Protein AF-A0A1Q3E9V3-F1 (afdb_monomer_lite)

pLDDT: mean 77.8, std 21.61, range [21.88, 98.56]

Organism: Lentinula edodes (NCBI:txid5353)

Secondary structure (DSSP, 8-state):
---------------------EEEEEES--TTSTT-SS-EESSEE---TT-EEEEE--SSSEEE--EEEBTTBTTSPPTT-BB--EEEEPTT--SSPPEEEEEES--SS-EEEE----SSS-TTTTT-EEEES--SSSTTSHHHHHHHHHH-S-------BSB-SSEEESS-SB---TT-EEESPPP--PPPPP-------------PPP---------HHHHHHHHHHHHS-HHHHHHHHHHHHHTTTT-HHHHHHHHHHHHIIIIITTHHHHTHHIIIIIS---SSHHHHHHHHHHHHHHHHHHHHTSPTTHHHHHHHHHHHHHHHHHHHHHHHHHS--SSPPPPSS---SS---TTS-TT--PPSS-PPPHHHHHHHHHHHHHHHHHHHHHHHHHHHS-HHHHHHHHHHHTSTTTTTT----TT-SS---PBP--TTSS--S-GGG--HHHHHHS--S---BPPPGGGGGGGGGHHHHHHHHHHHHHHHHHHHHTS-HHHHHHS-SGGGS---SS-------

InterPro domains:
  IPR007129 Ubiquinol-cytochrome c chaperone, CBP3 [PTHR12184] (231-510)
  IPR008972 Cupredoxin [G3DSA:2.60.40.420] (22-157)
  IPR008972 Cupredoxin [SSF49503] (35-136)
  IPR021150 Ubiquinol-cytochrome c chaperone [PF03981] (282-337)
  IPR021150 Ubiquinol-cytochrome c chaperone [PF03981] (374-418)

Radius of gyration: 29.37 Å; chains: 1; bounding box: 60×132×82 Å

Structure (mmCIF, N/CA/C/O backbone):
data_AF-A0A1Q3E9V3-F1
#
_entry.id   AF-A0A1Q3E9V3-F1
#
loop_
_atom_site.group_PDB
_atom_site.id
_atom_site.type_symbol
_atom_site.label_atom_id
_atom_site.label_alt_id
_atom_site.label_comp_id
_atom_site.label_asym_id
_atom_site.label_entity_id
_atom_site.label_seq_id
_atom_site.pdbx_PDB_ins_code
_atom_site.Cartn_x
_atom_site.Cartn_y
_atom_site.Cartn_z
_atom_site.occupancy
_atom_site.B_iso_or_equiv
_atom_site.auth_seq_id
_atom_site.auth_comp_id
_atom_site.auth_asym_id
_atom_site.auth_atom_id
_atom_site.pdbx_PDB_model_num
ATOM 1 N N . MET A 1 1 ? -5.888 90.442 28.066 1.00 37.62 1 MET A N 1
ATOM 2 C CA . MET A 1 1 ? -6.373 90.524 26.670 1.00 37.62 1 MET A CA 1
ATOM 3 C C . MET A 1 1 ? -5.702 89.392 25.891 1.00 37.62 1 MET A C 1
ATOM 5 O O . MET A 1 1 ? -4.496 89.283 26.026 1.00 37.62 1 MET A O 1
ATOM 9 N N . MET A 1 2 ? -6.482 88.552 25.189 1.00 36.19 2 MET A N 1
ATOM 10 C CA . MET A 1 2 ? -6.102 87.406 24.317 1.00 36.19 2 MET A CA 1
ATOM 11 C C . MET A 1 2 ? -5.176 86.310 24.898 1.00 36.19 2 MET A C 1
ATOM 13 O O . MET A 1 2 ? -4.022 86.549 25.208 1.00 36.19 2 MET A O 1
ATOM 17 N N . ARG A 1 3 ? -5.692 85.102 25.182 1.00 41.22 3 ARG A N 1
ATOM 18 C CA . ARG A 1 3 ? -5.891 83.945 24.268 1.00 41.22 3 ARG A CA 1
ATOM 19 C C . ARG A 1 3 ? -4.591 83.397 23.663 1.00 41.22 3 ARG A C 1
ATOM 21 O O . ARG A 1 3 ? -4.129 83.949 22.680 1.00 41.22 3 ARG A O 1
ATOM 28 N N . PHE A 1 4 ? -4.162 82.225 24.136 1.00 33.69 4 PHE A N 1
ATOM 29 C CA . PHE A 1 4 ? -3.746 81.112 23.274 1.00 33.69 4 PHE A CA 1
ATOM 30 C C . PHE A 1 4 ? -4.175 79.792 23.931 1.00 33.69 4 PHE A C 1
ATOM 32 O O . PHE A 1 4 ? -3.764 79.474 25.042 1.00 33.69 4 PHE A O 1
ATOM 39 N N . LEU A 1 5 ? -5.080 79.079 23.254 1.00 42.28 5 LEU A N 1
ATOM 40 C CA . LEU A 1 5 ? -5.462 77.699 23.546 1.00 42.28 5 LEU A CA 1
ATOM 41 C C . LEU A 1 5 ? -4.308 76.787 23.112 1.00 42.28 5 LEU A C 1
ATOM 43 O O . LEU A 1 5 ? -3.975 76.760 21.929 1.00 42.28 5 LEU A O 1
ATOM 47 N N . THR A 1 6 ? -3.763 75.996 24.028 1.00 39.00 6 THR A N 1
ATOM 48 C CA . THR A 1 6 ? -2.982 74.799 23.702 1.00 39.00 6 THR A CA 1
ATOM 49 C C . THR A 1 6 ? -3.838 73.574 23.994 1.00 39.00 6 THR A C 1
ATOM 51 O O . THR A 1 6 ? -4.113 73.228 25.140 1.00 39.00 6 THR A O 1
ATOM 54 N N . VAL A 1 7 ? -4.304 72.935 22.922 1.00 41.16 7 VAL A N 1
ATOM 55 C CA . VAL A 1 7 ? -4.941 71.617 22.955 1.00 41.16 7 VAL A CA 1
ATOM 56 C C . VAL A 1 7 ? -3.838 70.590 23.208 1.00 41.16 7 VAL A C 1
ATOM 58 O O . VAL A 1 7 ? -3.037 70.310 22.322 1.00 41.16 7 VAL A O 1
ATOM 61 N N . ALA A 1 8 ? -3.777 70.048 24.422 1.00 35.34 8 ALA A N 1
ATOM 62 C CA . ALA A 1 8 ? -2.986 68.861 24.720 1.00 35.34 8 ALA A CA 1
ATOM 63 C C . ALA A 1 8 ? -3.885 67.630 24.542 1.00 35.34 8 ALA A C 1
ATOM 65 O O . ALA A 1 8 ? -4.641 67.260 25.440 1.00 35.34 8 ALA A O 1
ATOM 66 N N . CYS A 1 9 ? -3.826 67.006 23.365 1.00 33.47 9 CYS A N 1
ATOM 67 C CA . CYS A 1 9 ? -4.330 65.650 23.177 1.00 33.47 9 CYS A CA 1
ATOM 68 C C . CYS A 1 9 ? -3.449 64.691 23.990 1.00 33.47 9 CYS A C 1
ATOM 70 O O . CYS A 1 9 ? -2.382 64.291 23.528 1.00 33.47 9 CYS A O 1
ATOM 72 N N . LEU A 1 10 ? -3.885 64.309 25.195 1.00 35.91 10 LEU A N 1
ATOM 73 C CA . LEU A 1 10 ? -3.393 63.092 25.838 1.00 35.91 10 LEU A CA 1
ATOM 74 C C . LEU A 1 10 ? -4.013 61.896 25.107 1.00 35.91 10 LEU A C 1
ATOM 76 O O . LEU A 1 10 ? -5.066 61.384 25.479 1.00 35.91 10 LEU A O 1
ATOM 80 N N . SER A 1 11 ? -3.352 61.446 24.047 1.00 35.84 11 SER A N 1
ATOM 81 C CA . SER A 1 11 ? -3.493 60.074 23.578 1.00 35.84 11 SER A CA 1
ATOM 82 C C . SER A 1 11 ? -2.877 59.163 24.638 1.00 35.84 11 SER A C 1
ATOM 84 O O . SER A 1 11 ? -1.666 58.943 24.655 1.00 35.84 11 SER A O 1
ATOM 86 N N . ILE A 1 12 ? -3.709 58.662 25.552 1.00 39.09 12 ILE A N 1
ATOM 87 C CA . ILE A 1 12 ? -3.373 57.490 26.358 1.00 39.09 12 ILE A CA 1
ATOM 88 C C . ILE A 1 12 ? -3.318 56.327 25.367 1.00 39.09 12 ILE A C 1
ATOM 90 O O . ILE A 1 12 ? -4.328 55.701 25.059 1.00 39.09 12 ILE A O 1
ATOM 94 N N . ALA A 1 13 ? -2.132 56.081 24.812 1.00 36.31 13 ALA A N 1
ATOM 95 C CA . ALA A 1 13 ? -1.815 54.792 24.237 1.00 36.31 13 ALA A CA 1
ATOM 96 C C . ALA A 1 13 ? -1.799 53.813 25.412 1.00 36.31 13 ALA A C 1
ATOM 98 O O . ALA A 1 13 ? -0.804 53.687 26.126 1.00 36.31 13 ALA A O 1
ATOM 99 N N . THR A 1 14 ? -2.935 53.166 25.662 1.00 35.53 14 THR A N 1
ATOM 100 C CA . THR A 1 14 ? -2.944 51.924 26.417 1.00 35.53 14 THR A CA 1
ATOM 101 C C . THR A 1 14 ? -2.104 50.946 25.609 1.00 35.53 14 THR A C 1
ATOM 103 O O . THR A 1 14 ? -2.551 50.344 24.637 1.00 35.53 14 THR A O 1
ATOM 106 N N . LEU A 1 15 ? -0.832 50.832 25.987 1.00 33.00 15 LEU A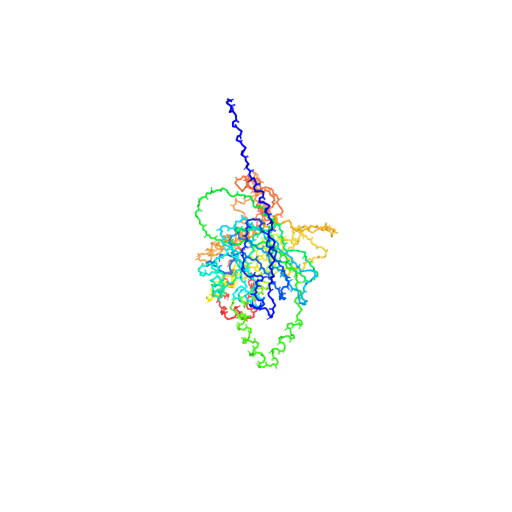 N 1
ATOM 107 C CA . LEU A 1 15 ? -0.038 49.649 25.717 1.00 33.00 15 LEU A CA 1
ATOM 108 C C . LEU A 1 15 ? -0.797 48.493 26.366 1.00 33.00 15 LEU A C 1
ATOM 110 O O . LEU A 1 15 ? -0.616 48.194 27.544 1.00 33.00 15 LEU A O 1
ATOM 114 N N . VAL A 1 16 ? -1.696 47.875 25.600 1.00 33.22 16 VAL A N 1
ATOM 115 C CA . VAL A 1 16 ? -2.127 46.511 25.860 1.00 33.22 16 VAL A CA 1
ATOM 116 C C . VAL A 1 16 ? -0.858 45.695 25.681 1.00 33.22 16 VAL A C 1
ATOM 118 O O . VAL A 1 16 ? -0.489 45.310 24.574 1.00 33.22 16 VAL A O 1
ATOM 121 N N . GLN A 1 17 ? -0.120 45.503 26.773 1.00 34.56 17 GLN A N 1
ATOM 122 C CA . GLN A 1 17 ? 0.748 44.349 26.865 1.00 34.56 17 GLN A CA 1
ATOM 123 C C . GLN A 1 17 ? -0.189 43.166 26.663 1.00 34.56 17 GLN A C 1
ATOM 125 O O . GLN A 1 17 ? -0.993 42.861 27.543 1.00 34.56 17 GLN A O 1
ATOM 130 N N . ALA A 1 18 ? -0.141 42.554 25.481 1.00 40.25 18 ALA A N 1
ATOM 131 C CA . ALA A 1 18 ? -0.645 41.210 25.298 1.00 40.25 18 ALA A CA 1
ATOM 132 C C . ALA A 1 18 ? 0.161 40.342 26.270 1.00 40.25 18 ALA A C 1
ATOM 134 O O . ALA A 1 18 ? 1.270 39.901 25.972 1.00 40.25 18 ALA A O 1
ATOM 135 N N . GLN A 1 19 ? -0.334 40.206 27.501 1.00 45.53 19 GLN A N 1
ATOM 136 C CA . GLN A 1 19 ? 0.121 39.155 28.382 1.00 45.53 19 GLN A CA 1
ATOM 137 C C . GLN A 1 19 ? -0.271 37.878 27.661 1.00 45.53 19 GLN A C 1
ATOM 139 O O . GLN A 1 19 ? -1.456 37.581 27.540 1.00 45.53 19 GLN A O 1
ATOM 144 N N . ASN A 1 20 ? 0.719 37.177 27.111 1.00 57.16 20 ASN A N 1
ATOM 145 C CA . ASN A 1 20 ? 0.515 35.857 26.543 1.00 57.16 20 ASN A CA 1
ATOM 146 C C . ASN A 1 20 ? -0.024 34.963 27.661 1.00 57.16 20 ASN A C 1
ATOM 148 O O . ASN A 1 20 ? 0.741 34.462 28.489 1.00 57.16 20 ASN A O 1
ATOM 152 N N . GLN A 1 21 ? -1.347 34.818 27.734 1.00 69.50 21 GLN A N 1
ATOM 153 C CA . GLN A 1 21 ? -1.976 33.932 28.695 1.00 69.50 21 GLN A CA 1
ATOM 154 C C . GLN A 1 21 ? -1.510 32.520 28.349 1.00 69.50 21 GLN A C 1
ATOM 156 O O . GLN A 1 21 ? -1.731 32.036 27.239 1.00 69.50 21 GLN A O 1
ATOM 161 N N . THR A 1 22 ? -0.801 31.893 29.285 1.00 79.06 22 THR A N 1
ATOM 162 C CA . THR A 1 22 ? -0.406 30.492 29.160 1.00 79.06 22 THR A CA 1
ATOM 163 C C . THR A 1 22 ? -1.448 29.658 29.885 1.00 79.06 22 THR A C 1
ATOM 165 O O . THR A 1 22 ? -1.603 29.792 31.099 1.00 79.06 22 THR A O 1
ATOM 168 N N . ILE A 1 23 ? -2.189 28.837 29.148 1.00 90.69 23 ILE A N 1
ATOM 169 C CA . ILE A 1 23 ? -3.198 27.930 29.705 1.00 90.69 23 ILE A CA 1
ATOM 170 C C . ILE A 1 23 ? -2.612 26.525 29.671 1.00 90.69 23 ILE A C 1
ATOM 172 O O . ILE A 1 23 ? -2.246 26.042 28.606 1.00 90.69 23 ILE A O 1
ATOM 176 N N . GLN A 1 24 ? -2.511 25.883 30.831 1.00 94.88 24 GLN A N 1
ATOM 177 C CA . GLN A 1 24 ? -2.042 24.503 30.941 1.00 94.88 24 GLN A CA 1
ATOM 178 C C . GLN A 1 24 ? -3.230 23.547 30.832 1.00 94.88 24 GLN A C 1
ATOM 180 O O . GLN A 1 24 ? -4.244 23.747 31.502 1.00 94.88 24 GLN A O 1
ATOM 185 N N . VAL A 1 25 ? -3.095 22.521 29.997 1.00 96.50 25 VAL A N 1
ATOM 186 C CA . VAL A 1 25 ? -4.103 21.483 29.779 1.00 96.50 25 VAL A CA 1
ATOM 187 C C . VAL A 1 25 ? -3.444 20.126 29.946 1.00 96.50 25 VAL A C 1
ATOM 189 O O . VAL A 1 25 ? -2.608 19.729 29.140 1.00 96.50 25 VAL A O 1
ATOM 192 N N . GLN A 1 26 ? -3.843 19.388 30.971 1.00 95.00 26 GLN A N 1
ATOM 193 C CA . GLN A 1 26 ? -3.428 18.006 31.145 1.00 95.00 26 GLN A CA 1
ATOM 194 C C . GLN A 1 26 ? -4.066 17.126 30.063 1.00 95.00 26 GLN A C 1
ATOM 196 O O . GLN A 1 26 ? -5.264 17.227 29.779 1.00 95.00 26 GLN A O 1
ATOM 201 N N . VAL A 1 27 ? -3.260 16.248 29.468 1.00 95.62 27 VAL A N 1
ATOM 202 C CA . VAL A 1 27 ? -3.664 15.307 28.424 1.00 95.62 27 VAL A CA 1
ATOM 203 C C . VAL A 1 27 ? -3.720 13.896 28.998 1.00 95.62 27 VAL A C 1
ATOM 205 O O . VAL A 1 27 ? -2.697 13.329 29.390 1.00 95.62 27 VAL A O 1
ATOM 208 N N . GLY A 1 28 ? -4.928 13.332 29.002 1.00 85.88 28 GLY A N 1
ATOM 209 C CA . GLY A 1 28 ? -5.254 12.121 29.745 1.00 85.88 28 GLY A CA 1
ATOM 210 C C . GLY A 1 28 ? -5.592 12.486 31.190 1.00 85.88 28 GLY A C 1
ATOM 211 O O . GLY A 1 28 ? -4.843 13.206 31.843 1.00 85.88 28 GLY A O 1
ATOM 212 N N . GLY A 1 29 ? -6.724 12.004 31.694 1.00 83.25 29 GLY A N 1
ATOM 213 C CA . GLY A 1 29 ? -7.080 12.203 33.100 1.00 83.25 29 GLY A CA 1
ATOM 214 C C . GLY A 1 29 ? -6.470 11.134 33.995 1.00 83.25 29 GLY A C 1
ATOM 215 O O . GLY A 1 29 ? -5.832 10.190 33.518 1.00 83.25 29 GLY A O 1
ATOM 216 N N . THR A 1 30 ? -6.711 11.243 35.294 1.00 77.38 30 THR A N 1
ATOM 217 C CA . THR A 1 30 ? -6.467 10.157 36.255 1.00 77.38 30 THR A CA 1
ATOM 218 C C . THR A 1 30 ? -7.769 9.437 36.611 1.00 77.38 30 THR A C 1
ATOM 220 O O . THR A 1 30 ? -8.862 9.973 36.435 1.00 77.38 30 THR A O 1
ATOM 223 N N . GLU A 1 31 ? -7.681 8.207 37.128 1.00 72.06 31 GLU A N 1
ATOM 224 C CA . GLU A 1 31 ? -8.869 7.423 37.521 1.00 72.06 31 GLU A CA 1
ATOM 225 C C . GLU A 1 31 ? -9.750 8.137 38.563 1.00 72.06 31 GLU A C 1
ATOM 227 O O . GLU A 1 31 ? -10.953 7.892 38.622 1.00 72.06 31 GLU A O 1
ATOM 232 N N . ASN A 1 32 ? -9.164 9.039 39.358 1.00 73.00 32 ASN A N 1
ATOM 233 C CA . ASN A 1 32 ? -9.842 9.756 40.439 1.00 73.00 32 ASN A CA 1
ATOM 234 C C . ASN A 1 32 ? -10.378 11.139 40.025 1.00 73.00 32 ASN A C 1
ATOM 236 O O . ASN A 1 32 ? -10.990 11.827 40.843 1.00 73.00 32 ASN A O 1
ATOM 240 N N . GLU A 1 33 ? -10.143 11.575 38.787 1.00 75.81 33 GLU A N 1
ATOM 241 C CA . GLU A 1 33 ? -10.630 12.861 38.292 1.00 75.81 33 GLU A CA 1
ATOM 242 C C . GLU A 1 33 ? -12.063 12.772 37.757 1.00 75.81 33 GLU A C 1
ATOM 244 O O . GLU A 1 33 ? -12.491 11.781 37.162 1.00 75.81 33 GLU A O 1
ATOM 249 N N . SER A 1 34 ? -12.814 13.862 37.925 1.00 67.62 34 SER A N 1
ATOM 250 C CA . SER A 1 34 ? -14.161 13.990 37.367 1.00 67.62 34 SER A CA 1
ATOM 251 C C . SER A 1 34 ? -14.107 13.993 35.837 1.00 67.62 34 SER A C 1
ATOM 253 O O . SER A 1 34 ? -13.705 14.993 35.254 1.00 67.62 34 SER A O 1
ATOM 255 N N . GLY A 1 35 ? -14.563 12.899 35.219 1.00 67.81 35 GLY A N 1
ATOM 256 C CA . GLY A 1 35 ? -14.525 12.656 33.767 1.00 67.81 35 GLY A CA 1
ATOM 257 C C . GLY A 1 35 ? -13.586 11.509 33.354 1.00 67.81 35 GLY A C 1
ATOM 258 O O . GLY A 1 35 ? -13.650 11.044 32.217 1.00 67.81 35 GLY A O 1
ATOM 259 N N . GLY A 1 36 ? -12.833 10.951 34.311 1.00 81.75 36 GLY A N 1
ATOM 260 C CA . GLY A 1 36 ? -12.075 9.709 34.165 1.00 81.75 36 GLY A CA 1
ATOM 261 C C . GLY A 1 36 ? -10.801 9.848 33.331 1.00 81.75 36 GLY A C 1
ATOM 262 O O . GLY A 1 36 ? -10.277 10.934 33.119 1.00 81.75 36 GLY A O 1
ATOM 263 N N . ILE A 1 37 ? -10.284 8.719 32.844 1.00 82.69 37 ILE A N 1
ATOM 264 C CA . ILE A 1 37 ? -8.968 8.657 32.184 1.00 82.69 37 ILE A CA 1
ATOM 265 C C . ILE A 1 37 ? -8.946 9.213 30.747 1.00 82.69 37 ILE A C 1
ATOM 267 O O . ILE A 1 37 ? -7.876 9.534 30.230 1.00 82.69 37 ILE A O 1
ATOM 271 N N . PHE A 1 38 ? -10.106 9.357 30.098 1.00 89.25 38 PHE A N 1
ATOM 272 C CA . PHE A 1 38 ? -10.239 9.794 28.701 1.00 89.25 38 PHE A CA 1
ATOM 273 C C . PHE A 1 38 ? -10.696 11.252 28.613 1.00 89.25 38 PHE A C 1
ATOM 275 O O . PHE A 1 38 ? -11.790 11.541 28.133 1.00 89.25 38 PHE A O 1
ATOM 282 N N . GLN A 1 39 ? -9.860 12.181 29.076 1.00 91.56 39 GLN A N 1
ATOM 283 C CA . GLN A 1 39 ? -10.200 13.602 29.091 1.00 91.56 39 GLN A CA 1
ATOM 284 C C . GLN A 1 39 ? -8.997 14.516 28.858 1.00 91.56 39 GLN A C 1
ATOM 286 O O . GLN A 1 39 ? -7.843 14.127 29.051 1.00 91.56 39 GLN A O 1
ATOM 291 N N . PHE A 1 40 ? -9.305 15.752 28.474 1.00 95.81 40 PHE A N 1
ATOM 292 C CA . PHE A 1 40 ? -8.418 16.901 28.624 1.00 95.81 40 PHE A CA 1
ATOM 293 C C . PHE A 1 40 ? -8.852 17.676 29.866 1.00 95.81 40 PHE A C 1
ATOM 295 O O . PHE A 1 40 ? -10.054 17.834 30.085 1.00 95.81 40 PHE A O 1
ATOM 302 N N . ASN A 1 41 ? -7.913 18.160 30.673 1.00 93.25 41 ASN A N 1
ATOM 303 C CA . ASN A 1 41 ? -8.240 18.878 31.902 1.00 93.25 41 ASN A CA 1
ATOM 304 C C . ASN A 1 41 ? -7.476 20.215 31.985 1.00 93.25 41 ASN A C 1
ATOM 306 O O . ASN A 1 41 ? -6.258 20.197 32.163 1.00 93.25 41 ASN A O 1
ATOM 310 N N . PRO A 1 42 ? -8.153 21.372 31.850 1.00 94.56 42 PRO A N 1
ATOM 311 C CA . PRO A 1 42 ? -9.580 21.530 31.550 1.00 94.56 42 PRO A CA 1
ATOM 312 C C . PRO A 1 42 ? -9.937 21.124 30.108 1.00 94.56 42 PRO A C 1
ATOM 314 O O . PRO A 1 42 ? -9.138 21.280 29.188 1.00 94.56 42 PRO A O 1
ATOM 317 N N . SER A 1 43 ? -11.169 20.654 29.892 1.00 94.44 43 SER A N 1
ATOM 318 C CA . SER A 1 43 ? -11.685 20.262 28.567 1.00 94.44 43 SER A CA 1
ATOM 319 C C . SER A 1 43 ? -12.314 21.418 27.787 1.00 94.44 43 SER A C 1
ATOM 321 O O . SER A 1 43 ? -12.482 21.321 26.575 1.00 94.44 43 SER A O 1
ATOM 323 N N . SER A 1 44 ? -12.646 22.530 28.447 1.00 95.44 44 SER A N 1
ATOM 324 C CA . SER A 1 44 ? -13.107 23.754 27.788 1.00 95.44 44 SER A CA 1
ATOM 325 C C . SER A 1 44 ? -12.584 24.992 28.495 1.00 95.44 44 SER A C 1
ATOM 327 O O . SER A 1 44 ? -12.619 25.075 29.722 1.00 95.44 44 SER A O 1
ATOM 329 N N . PHE A 1 45 ? -12.131 25.970 27.719 1.00 95.62 45 PHE A N 1
ATOM 330 C CA . PHE A 1 45 ? -11.592 27.232 28.220 1.00 95.62 45 PHE A CA 1
ATOM 331 C C . PHE A 1 45 ? -11.647 28.318 27.138 1.00 95.62 45 PHE A C 1
ATOM 333 O O . PHE A 1 45 ? -11.844 28.030 25.957 1.00 95.62 45 PHE A O 1
ATOM 340 N N . ASN A 1 46 ? -11.458 29.572 27.553 1.00 94.75 46 ASN A N 1
ATOM 341 C CA . ASN A 1 46 ? -11.382 30.718 26.649 1.00 94.75 46 ASN A CA 1
ATOM 342 C C . ASN A 1 46 ? -9.947 31.240 26.563 1.00 94.75 46 ASN A C 1
ATOM 344 O O . ASN A 1 46 ? -9.230 31.247 27.565 1.00 94.75 46 ASN A O 1
ATOM 348 N N . ALA A 1 47 ? -9.555 31.694 25.379 1.00 92.31 47 ALA A N 1
ATOM 349 C CA . ALA A 1 47 ? -8.230 32.209 25.075 1.00 92.31 47 ALA A CA 1
ATOM 350 C C . ALA A 1 47 ? -8.316 33.281 23.980 1.00 92.31 47 ALA A C 1
ATOM 352 O O . ALA A 1 47 ? -9.067 33.128 23.019 1.00 92.31 47 ALA A O 1
ATOM 353 N N . THR A 1 48 ? -7.538 34.353 24.107 1.00 90.44 48 THR A N 1
ATOM 354 C CA . THR A 1 48 ? -7.461 35.420 23.095 1.00 90.44 48 THR A CA 1
ATOM 355 C C . THR A 1 48 ? -6.339 35.164 22.091 1.00 90.44 48 THR A C 1
ATOM 357 O O . THR A 1 48 ? -5.418 34.389 22.369 1.00 90.44 48 THR A O 1
ATOM 360 N N . ASN A 1 49 ? -6.366 35.852 20.947 1.00 88.06 49 ASN A N 1
ATOM 361 C CA . ASN A 1 49 ? -5.280 35.806 19.961 1.00 88.06 49 ASN A CA 1
ATOM 362 C C . ASN A 1 49 ? -3.902 36.038 20.603 1.00 88.06 49 ASN A C 1
ATOM 364 O O . ASN A 1 49 ? -3.696 36.993 21.352 1.00 88.06 49 ASN A O 1
ATOM 368 N N . GLY A 1 50 ? -2.952 35.155 20.290 1.00 78.56 50 GLY A N 1
ATOM 369 C CA . GLY A 1 50 ? -1.600 35.130 20.852 1.00 78.56 50 GLY A CA 1
ATOM 370 C C . GLY A 1 50 ? -1.436 34.219 22.073 1.00 78.56 50 GLY A C 1
ATOM 371 O O . GLY A 1 50 ? -0.322 33.755 22.320 1.00 78.56 50 GLY A O 1
ATOM 372 N N . SER A 1 51 ? -2.519 33.886 22.786 1.00 85.62 51 SER A N 1
ATOM 373 C CA . SER A 1 51 ? -2.471 32.974 23.939 1.00 85.62 51 SER A CA 1
ATOM 374 C C . SER A 1 51 ? -1.835 31.635 23.566 1.00 85.62 51 SER A C 1
ATOM 376 O O . SER A 1 51 ? -2.066 31.106 22.475 1.00 85.62 51 SER A O 1
ATOM 378 N N . VAL A 1 52 ? -1.049 31.075 24.485 1.00 89.88 52 VAL A N 1
ATOM 379 C CA . VAL A 1 52 ? -0.380 29.784 24.296 1.00 89.88 52 VAL A CA 1
ATOM 380 C C . VAL A 1 52 ? -1.059 28.747 25.174 1.00 89.88 52 VAL A C 1
ATOM 382 O O . VAL A 1 52 ? -1.083 28.860 26.397 1.00 89.88 52 VAL A O 1
ATOM 385 N N . ILE A 1 53 ? -1.600 27.720 24.538 1.00 97.12 53 ILE A N 1
ATOM 386 C CA . ILE A 1 53 ? -2.152 26.553 25.209 1.00 97.12 53 ILE A CA 1
ATOM 387 C C . ILE A 1 53 ? -1.046 25.513 25.287 1.00 97.12 53 ILE A C 1
ATOM 389 O O . ILE A 1 53 ? -0.572 25.029 24.261 1.00 97.12 53 ILE A O 1
ATOM 393 N N . THR A 1 54 ? -0.619 25.189 26.497 1.00 96.44 54 THR A N 1
ATOM 394 C CA . THR A 1 54 ? 0.381 24.159 26.749 1.00 96.44 54 THR A CA 1
ATOM 395 C C . THR A 1 54 ? -0.329 22.876 27.148 1.00 96.44 54 THR A C 1
ATOM 397 O O . THR A 1 54 ? -0.905 22.775 28.227 1.00 96.44 54 THR A O 1
ATOM 400 N N . PHE A 1 55 ? -0.286 21.892 26.262 1.00 97.69 55 PHE A N 1
ATOM 401 C CA . PHE A 1 55 ? -0.783 20.550 26.510 1.00 97.69 55 PHE A CA 1
ATOM 402 C C . PHE A 1 55 ? 0.306 19.711 27.175 1.00 97.69 55 PHE A C 1
ATOM 404 O O . PHE A 1 55 ? 1.358 19.480 26.581 1.00 97.69 55 PHE A O 1
ATOM 411 N N . GLU A 1 56 ? 0.058 19.260 28.399 1.00 96.06 56 GLU A N 1
ATOM 412 C CA . GLU A 1 56 ? 0.976 18.446 29.187 1.00 96.06 56 GLU A CA 1
ATOM 413 C C . GLU A 1 56 ? 0.567 16.969 29.143 1.00 96.06 56 GLU A C 1
ATOM 415 O O . GLU A 1 56 ? -0.486 16.581 29.649 1.00 96.06 56 GLU A O 1
ATOM 420 N N . PHE A 1 57 ? 1.422 16.114 28.581 1.00 95.19 57 PHE A N 1
ATOM 421 C CA . PHE A 1 57 ? 1.191 14.669 28.500 1.00 95.19 57 PHE A CA 1
ATOM 422 C C . PHE A 1 57 ? 1.603 13.957 29.795 1.00 95.19 57 PHE A C 1
ATOM 424 O O . PHE A 1 57 ? 2.606 13.243 29.832 1.00 95.19 57 PHE A O 1
ATOM 431 N N . SER A 1 58 ? 0.830 14.171 30.860 1.00 91.88 58 SER A N 1
ATOM 432 C CA . SER A 1 58 ? 1.089 13.654 32.216 1.00 91.88 58 SER A CA 1
ATOM 433 C C . SER A 1 58 ? 0.006 12.713 32.760 1.00 91.88 58 SER A C 1
ATOM 435 O O . SER A 1 58 ? 0.133 12.210 33.875 1.00 91.88 58 SER A O 1
ATOM 437 N N . GLY A 1 59 ? -1.062 12.483 31.991 1.00 87.69 59 GLY A N 1
ATOM 438 C CA . GLY A 1 59 ? -2.215 11.676 32.377 1.00 87.69 59 GLY A CA 1
ATOM 439 C C . GLY A 1 59 ? -2.005 10.163 32.406 1.00 87.69 59 GLY A C 1
ATOM 440 O O . GLY A 1 59 ? -0.887 9.649 32.467 1.00 87.69 59 GLY A O 1
ATOM 441 N N . ASN A 1 60 ? -3.119 9.426 32.338 1.00 87.56 60 ASN A N 1
ATOM 442 C CA . ASN A 1 60 ? -3.118 7.964 32.317 1.00 87.56 60 ASN A CA 1
ATOM 443 C C . ASN A 1 60 ? -2.201 7.384 31.214 1.00 87.56 60 ASN A C 1
ATOM 445 O O . ASN A 1 60 ? -2.240 7.882 30.082 1.00 87.56 60 ASN A O 1
ATOM 449 N N . PRO A 1 61 ? -1.442 6.301 31.489 1.00 87.44 61 PRO A N 1
ATOM 450 C CA . PRO A 1 61 ? -0.586 5.656 30.499 1.00 87.44 61 PRO A CA 1
ATOM 451 C C . PRO A 1 61 ? -1.319 5.278 29.211 1.00 87.44 61 PRO A C 1
ATOM 453 O O . PRO A 1 61 ? -2.490 4.892 29.224 1.00 87.44 61 PRO A O 1
ATOM 456 N N . GLY A 1 62 ? -0.593 5.333 28.099 1.00 88.25 62 GLY A N 1
ATOM 457 C CA . GLY A 1 62 ? -1.133 5.081 26.769 1.00 88.25 62 GLY A CA 1
ATOM 458 C C . GLY A 1 62 ? -0.912 6.247 25.816 1.00 88.25 62 GLY A C 1
ATOM 459 O O . GLY A 1 62 ? -0.264 7.239 26.141 1.00 88.25 62 GLY A O 1
ATOM 460 N N . ASN A 1 63 ? -1.414 6.079 24.599 1.00 93.06 63 ASN A N 1
ATOM 461 C CA . ASN A 1 63 ? -1.260 7.068 23.544 1.00 93.06 63 ASN A CA 1
ATOM 462 C C . ASN A 1 63 ? -2.340 8.131 23.651 1.00 93.06 63 ASN A C 1
ATOM 464 O O . ASN A 1 63 ? -3.525 7.804 23.706 1.00 93.06 63 ASN A O 1
ATOM 468 N N . HIS A 1 64 ? -1.936 9.390 23.565 1.00 95.44 64 HIS A N 1
ATOM 469 C CA . HIS A 1 64 ? -2.860 10.510 23.469 1.00 95.44 64 HIS A CA 1
ATOM 470 C C . HIS A 1 64 ? -2.470 11.437 22.328 1.00 95.44 64 HIS A C 1
ATOM 472 O O . HIS A 1 64 ? -1.306 11.493 21.933 1.00 95.44 64 HIS A O 1
ATOM 478 N N . SER A 1 65 ? -3.446 12.167 21.800 1.00 97.38 65 SER A N 1
ATOM 479 C CA . SER A 1 65 ? -3.226 13.210 20.802 1.00 97.38 65 SER A CA 1
ATOM 480 C C . SER A 1 65 ? -4.128 14.407 21.065 1.00 97.38 65 SER A C 1
ATOM 482 O O . SER A 1 65 ? -5.120 14.317 21.790 1.00 97.38 65 SER A O 1
ATOM 484 N N . ILE A 1 66 ? -3.788 15.516 20.423 1.00 98.00 66 ILE A N 1
ATOM 485 C CA . ILE A 1 66 ? -4.621 16.694 20.276 1.00 98.00 66 ILE A CA 1
ATOM 486 C C . ILE A 1 66 ? -4.755 16.920 18.776 1.00 98.00 66 ILE A C 1
ATOM 488 O O . ILE A 1 66 ? -3.820 17.375 18.121 1.00 98.00 66 ILE A O 1
ATOM 492 N N . THR A 1 67 ? -5.908 16.567 18.222 1.00 97.88 67 THR A N 1
ATOM 493 C CA . THR A 1 67 ? -6.175 16.647 16.784 1.00 97.88 67 THR A CA 1
ATOM 494 C C . THR A 1 67 ? -7.391 17.533 16.556 1.00 97.88 67 THR A C 1
ATOM 496 O O . THR A 1 67 ? -8.424 17.342 17.197 1.00 97.88 67 THR A O 1
ATOM 499 N N . GLN A 1 68 ? -7.282 18.524 15.672 1.00 97.94 68 GLN A N 1
ATOM 500 C CA . GLN A 1 68 ? -8.382 19.437 15.381 1.00 97.94 68 GLN A CA 1
ATOM 501 C C . GLN A 1 68 ? -9.531 18.709 14.673 1.00 97.94 68 GLN A C 1
ATOM 503 O O . GLN A 1 68 ? -9.303 17.856 13.817 1.00 97.94 68 GLN A O 1
ATOM 508 N N . SER A 1 69 ? -10.765 19.083 15.002 1.00 96.75 69 SER A N 1
ATOM 509 C CA . SER A 1 69 ? -12.003 18.509 14.468 1.00 96.75 69 SER A CA 1
ATOM 510 C C . SER A 1 69 ? -12.990 19.608 14.084 1.00 96.75 69 SER A C 1
ATOM 512 O O . SER A 1 69 ? -12.826 20.771 14.450 1.00 96.75 69 SER A O 1
ATOM 514 N N . ALA A 1 70 ? -14.047 19.232 13.368 1.00 93.12 70 ALA A N 1
ATOM 515 C CA . ALA A 1 70 ? -15.242 20.059 13.228 1.00 93.12 70 ALA A CA 1
ATOM 516 C C . ALA A 1 70 ? -16.277 19.690 14.299 1.00 93.12 70 ALA A C 1
ATOM 518 O O . ALA A 1 70 ? -16.399 18.515 14.646 1.00 93.12 70 ALA A O 1
ATOM 519 N N . LEU A 1 71 ? -17.080 20.664 14.743 1.00 89.62 71 LEU A N 1
ATOM 520 C CA . LEU A 1 71 ? -18.253 20.426 15.598 1.00 89.62 71 LEU A CA 1
ATOM 521 C C . LEU A 1 71 ? -19.217 19.398 14.984 1.00 89.62 71 LEU A C 1
ATOM 523 O O . LEU A 1 71 ? -19.749 18.550 15.692 1.00 89.62 71 LEU A O 1
ATOM 527 N N . SER A 1 72 ? -19.440 19.488 13.669 1.00 88.81 72 SER A N 1
ATOM 528 C CA . SER A 1 72 ? -20.376 18.639 12.921 1.00 88.81 72 SER A CA 1
ATOM 529 C C . SER A 1 72 ? -19.878 17.215 12.694 1.00 88.81 72 SER A C 1
ATOM 531 O O . SER A 1 72 ? -20.668 16.354 12.318 1.00 88.81 72 SER A O 1
ATOM 533 N N . ASN A 1 73 ? -18.581 16.970 12.883 1.00 89.81 73 ASN A N 1
ATOM 534 C CA . ASN A 1 73 ? -17.970 15.666 12.670 1.00 89.81 73 ASN A CA 1
ATOM 535 C C . ASN A 1 73 ? -16.926 15.392 13.763 1.00 89.81 73 ASN A C 1
ATOM 537 O O . ASN A 1 73 ? -15.725 15.418 13.481 1.00 89.81 73 ASN A O 1
ATOM 541 N N . PRO A 1 74 ? -17.364 15.222 15.026 1.00 92.56 74 PRO A N 1
ATOM 542 C CA . PRO A 1 74 ? -16.469 14.900 16.129 1.00 92.56 74 PRO A CA 1
ATOM 543 C C . PRO A 1 74 ? -15.736 13.586 15.871 1.00 92.56 74 PRO A C 1
ATOM 545 O O . PRO A 1 74 ? -16.248 12.678 15.218 1.00 92.56 74 PRO A O 1
ATOM 548 N N . CYS A 1 75 ? -14.549 13.465 16.457 1.00 95.94 75 CYS A N 1
ATOM 549 C CA . CYS A 1 75 ? -13.667 12.309 16.302 1.00 95.94 75 CYS A CA 1
ATOM 550 C C . CYS A 1 75 ? -13.093 12.112 14.893 1.00 95.94 75 CYS A C 1
ATOM 552 O O . CYS A 1 75 ? -12.532 11.058 14.607 1.00 95.94 75 CYS A O 1
ATOM 554 N N . GLN A 1 76 ? -13.189 13.107 14.013 1.00 95.25 76 GLN A N 1
ATOM 555 C CA . GLN A 1 76 ? -12.592 13.058 12.682 1.00 95.25 76 GLN A CA 1
ATOM 556 C C . GLN A 1 76 ? -11.611 14.222 12.509 1.00 95.25 76 GLN A C 1
ATOM 558 O O . GLN A 1 76 ? -11.957 15.361 12.830 1.00 95.25 76 GLN A O 1
ATOM 563 N N . PRO A 1 77 ? -10.389 13.976 11.996 1.00 94.75 77 PRO A N 1
ATOM 564 C CA . PRO A 1 77 ? -9.443 15.048 11.736 1.00 94.75 77 PRO A CA 1
ATOM 565 C C . PRO A 1 77 ? -10.033 16.055 10.752 1.00 94.75 77 PRO A C 1
ATOM 567 O O . PRO A 1 77 ? -10.532 15.693 9.683 1.00 94.75 77 PRO A O 1
ATOM 570 N N . LEU A 1 78 ? -9.949 17.332 11.101 1.00 92.50 78 LEU A N 1
ATOM 571 C CA . LEU A 1 78 ? -10.334 18.413 10.213 1.00 92.50 78 LEU A CA 1
ATOM 572 C C . LEU A 1 78 ? -9.342 18.493 9.046 1.00 92.50 78 LEU A C 1
ATOM 574 O O . LEU A 1 78 ? -8.127 18.489 9.247 1.00 92.50 78 LEU A O 1
ATOM 578 N N . SER A 1 79 ? -9.846 18.603 7.816 1.00 88.00 79 SER A N 1
ATOM 579 C CA . SER A 1 79 ? -8.992 18.830 6.647 1.00 88.00 79 SER A CA 1
ATOM 580 C C . SER A 1 79 ? -8.210 20.137 6.812 1.00 88.00 79 SER A C 1
ATOM 582 O O . SER A 1 79 ? -8.807 21.206 6.940 1.00 88.00 79 SER A O 1
ATOM 584 N N . GLY A 1 80 ? -6.877 20.048 6.800 1.00 83.94 80 GLY A N 1
ATOM 585 C CA . GLY A 1 80 ? -5.991 21.186 7.074 1.00 83.94 80 GLY A CA 1
ATOM 586 C C . GLY A 1 80 ? -5.989 21.644 8.537 1.00 83.94 80 GLY A C 1
ATOM 587 O O . GLY A 1 80 ? -5.589 22.770 8.806 1.00 83.94 80 GLY A O 1
ATOM 588 N N . GLY A 1 81 ? -6.477 20.815 9.463 1.00 91.06 81 GLY A N 1
ATOM 589 C CA . GLY A 1 81 ? -6.464 21.094 10.893 1.00 91.06 81 GLY A CA 1
ATOM 590 C C . GLY A 1 81 ? -5.136 20.750 11.568 1.00 91.06 81 GLY A C 1
ATOM 591 O O . GLY A 1 81 ? -4.327 19.994 11.020 1.00 91.06 81 GLY A O 1
ATOM 592 N N . PHE A 1 82 ? -4.928 21.289 12.772 1.00 95.06 82 PHE A N 1
ATOM 593 C CA . PHE A 1 82 ? -3.721 21.010 13.548 1.00 95.06 82 PHE A CA 1
ATOM 594 C C . PHE A 1 82 ? -3.731 19.603 14.164 1.00 95.06 82 PHE A C 1
ATOM 596 O O . PHE A 1 82 ? -4.793 19.025 14.412 1.00 95.06 82 PHE A O 1
ATOM 603 N N . ASP A 1 83 ? -2.553 19.064 14.467 1.00 96.69 83 ASP A N 1
ATOM 604 C CA . ASP A 1 83 ? -2.394 17.757 15.100 1.00 96.69 83 ASP A CA 1
ATOM 605 C C . ASP A 1 83 ? -1.071 17.658 15.870 1.00 96.69 83 ASP A C 1
ATOM 607 O O . ASP A 1 83 ? -0.017 18.008 15.349 1.00 96.69 83 ASP A O 1
ATOM 611 N N . SER A 1 84 ? -1.102 17.156 17.103 1.00 96.06 84 SER A N 1
ATOM 612 C CA . SER A 1 84 ? 0.111 16.917 17.897 1.00 96.06 84 SER A CA 1
ATOM 613 C C . SER A 1 84 ? 0.878 15.662 17.474 1.00 96.06 84 SER A C 1
ATOM 615 O O . SER A 1 84 ? 2.000 15.440 17.926 1.00 96.06 84 SER A O 1
ATOM 617 N N . GLY A 1 85 ? 0.248 14.782 16.691 1.00 94.00 85 GLY A N 1
ATOM 618 C CA . GLY A 1 85 ? 0.642 13.377 16.632 1.00 94.00 85 GLY A CA 1
ATOM 619 C C . GLY A 1 85 ? 0.304 12.648 17.935 1.00 94.00 85 GLY A C 1
ATOM 620 O O . GLY A 1 85 ? -0.347 13.195 18.829 1.00 94.00 85 GLY A O 1
ATOM 621 N N . TRP A 1 86 ? 0.726 11.393 18.049 1.00 94.81 86 TRP A N 1
ATOM 622 C CA . TRP A 1 86 ? 0.526 10.601 19.258 1.00 94.81 86 TRP A CA 1
ATOM 623 C C . TRP A 1 86 ? 1.737 10.670 20.170 1.00 94.81 86 TRP A C 1
ATOM 625 O O . TRP A 1 86 ? 2.854 10.369 19.748 1.00 94.81 86 TRP A O 1
ATOM 635 N N . VAL A 1 87 ? 1.485 10.955 21.441 1.00 94.38 87 VAL A N 1
ATOM 636 C CA . VAL A 1 87 ? 2.460 10.822 22.519 1.00 94.38 87 VAL A CA 1
ATOM 637 C C . VAL A 1 87 ? 2.071 9.619 23.370 1.00 94.38 87 VAL A C 1
ATOM 639 O O . VAL A 1 87 ? 0.990 9.592 23.959 1.00 94.38 87 VAL A O 1
ATOM 642 N N . LEU A 1 88 ? 2.953 8.621 23.432 1.00 92.81 88 LEU A N 1
ATOM 643 C CA . LEU A 1 88 ? 2.844 7.489 24.349 1.00 92.81 88 LEU A CA 1
ATOM 644 C C . LEU A 1 88 ? 3.346 7.901 25.733 1.00 92.81 88 LEU A C 1
ATOM 646 O O . LEU A 1 88 ? 4.547 8.115 25.913 1.00 92.81 88 LEU A O 1
ATOM 650 N N . ILE A 1 89 ? 2.447 7.928 26.712 1.00 88.94 89 ILE A N 1
ATOM 651 C CA . ILE A 1 89 ? 2.794 8.046 28.129 1.00 88.94 89 ILE A CA 1
ATOM 652 C C . ILE A 1 89 ? 3.143 6.642 28.664 1.00 88.94 89 ILE A C 1
ATOM 654 O O . ILE A 1 89 ? 2.304 5.736 28.570 1.00 88.94 89 ILE A O 1
ATOM 658 N N . PRO A 1 90 ? 4.356 6.417 29.207 1.00 86.06 90 PRO A N 1
ATOM 659 C CA . PRO A 1 90 ? 4.778 5.109 29.700 1.00 86.06 90 PRO A CA 1
ATOM 660 C C . PRO A 1 90 ? 4.034 4.676 30.971 1.00 86.06 90 PRO A C 1
ATOM 662 O O . PRO A 1 90 ? 3.489 5.480 31.730 1.00 86.06 90 PRO A O 1
ATOM 665 N N . THR A 1 91 ? 4.048 3.368 31.236 1.00 82.06 91 THR A N 1
ATOM 666 C CA . THR A 1 91 ? 3.541 2.799 32.492 1.00 82.06 91 THR A CA 1
ATOM 667 C C . THR A 1 91 ? 4.371 3.310 33.672 1.00 82.06 91 THR A C 1
ATOM 669 O O . THR A 1 91 ? 5.594 3.205 33.651 1.00 82.06 91 THR A O 1
ATOM 672 N N . GLY A 1 92 ? 3.708 3.843 34.703 1.00 77.19 92 GLY A N 1
ATOM 673 C CA . GLY A 1 92 ? 4.365 4.483 35.852 1.00 77.19 92 GLY A CA 1
ATOM 674 C C . GLY A 1 92 ? 4.487 6.010 35.752 1.00 77.19 92 GLY A C 1
ATOM 675 O O . GLY A 1 92 ? 5.001 6.624 36.683 1.00 77.19 92 GLY A O 1
ATOM 676 N N . GLY A 1 93 ? 3.980 6.617 34.672 1.00 79.94 93 GLY A N 1
ATOM 677 C CA . GLY A 1 93 ? 4.011 8.065 34.455 1.00 79.94 93 GLY A CA 1
ATOM 678 C C . GLY A 1 93 ? 5.344 8.559 33.887 1.00 79.94 93 GLY A C 1
ATOM 679 O O . GLY A 1 93 ? 6.271 7.785 33.648 1.00 79.94 93 GLY A O 1
ATOM 680 N N . VAL A 1 94 ? 5.436 9.866 33.646 1.00 80.31 94 VAL A N 1
ATOM 681 C CA . VAL A 1 94 ? 6.615 10.518 33.063 1.00 80.31 94 VAL A CA 1
ATOM 682 C C . VAL A 1 94 ? 6.940 11.813 33.809 1.00 80.31 94 VAL A C 1
ATOM 684 O O . VAL A 1 94 ? 6.043 12.567 34.166 1.00 80.31 94 VAL A O 1
ATOM 687 N N . SER A 1 95 ? 8.229 12.074 34.057 1.00 83.81 95 SER A N 1
ATOM 688 C CA . SER A 1 95 ? 8.708 13.338 34.626 1.00 83.81 95 SER A CA 1
ATOM 689 C C . SER A 1 95 ? 10.112 13.677 34.092 1.00 83.81 95 SER A C 1
ATOM 691 O O . SER A 1 95 ? 11.011 12.839 34.210 1.00 83.81 95 SER A O 1
ATOM 693 N N . PRO A 1 96 ? 10.334 14.868 33.497 1.00 85.94 96 PRO A N 1
ATOM 694 C CA . PRO A 1 96 ? 9.326 15.883 33.177 1.00 85.94 96 PRO A CA 1
ATOM 695 C C . PRO A 1 96 ? 8.381 15.413 32.062 1.00 85.94 96 PRO A C 1
ATOM 697 O O . PRO A 1 96 ? 8.805 14.705 31.154 1.00 85.94 96 PRO A O 1
ATOM 700 N N . SER A 1 97 ? 7.113 15.808 32.110 1.00 91.06 97 SER A N 1
ATOM 701 C CA . SER A 1 97 ? 6.127 15.455 31.084 1.00 91.06 97 SER A CA 1
ATOM 702 C C . SER A 1 97 ? 6.438 16.134 29.738 1.00 91.06 97 SER A C 1
ATOM 704 O O . SER A 1 97 ? 6.872 17.290 29.731 1.00 91.06 97 SER A O 1
ATOM 706 N N . PRO A 1 98 ? 6.201 15.474 28.589 1.00 94.62 98 PRO A N 1
ATOM 707 C CA . PRO A 1 98 ? 6.231 16.137 27.288 1.00 94.62 98 PRO A CA 1
ATOM 708 C C . PRO A 1 98 ? 5.184 17.249 27.217 1.00 94.62 98 PRO A C 1
ATOM 710 O O . PRO A 1 98 ? 4.058 17.071 27.690 1.00 94.62 98 PRO A O 1
ATOM 713 N N . LEU A 1 99 ? 5.540 18.368 26.586 1.00 95.12 99 LEU A N 1
ATOM 714 C CA . LEU A 1 99 ? 4.656 19.514 26.391 1.00 95.12 99 LEU A CA 1
ATOM 715 C C . LEU A 1 99 ? 4.403 19.750 24.903 1.00 95.12 99 LEU A C 1
ATOM 717 O O . LEU A 1 99 ? 5.295 19.559 24.076 1.00 95.12 99 LEU A O 1
ATOM 721 N N . TRP A 1 100 ? 3.214 20.234 24.557 1.00 96.31 100 TRP A N 1
ATOM 722 C CA . TRP A 1 100 ? 2.921 20.744 23.222 1.00 96.31 100 TRP A CA 1
ATOM 723 C C . TRP A 1 100 ? 2.249 22.108 23.293 1.00 96.31 100 TRP A C 1
ATOM 725 O O . TRP A 1 100 ? 1.217 22.265 23.938 1.00 96.31 100 TRP A O 1
ATOM 735 N N . ASN A 1 101 ? 2.851 23.100 22.642 1.00 94.19 101 ASN A N 1
ATOM 736 C CA . ASN A 1 101 ? 2.397 24.484 22.698 1.00 94.19 101 ASN A CA 1
ATOM 737 C C . ASN A 1 101 ? 1.632 24.845 21.426 1.00 94.19 101 ASN A C 1
ATOM 739 O O . ASN A 1 101 ? 2.207 24.875 20.338 1.00 94.19 101 ASN A O 1
ATOM 743 N N . LEU A 1 102 ? 0.355 25.173 21.589 1.00 94.38 102 LEU A N 1
ATOM 744 C CA . LEU A 1 102 ? -0.538 25.619 20.532 1.00 94.38 102 LEU A CA 1
ATOM 745 C C . LEU A 1 102 ? -0.871 27.102 20.744 1.00 94.38 102 LEU A C 1
ATOM 747 O O . LEU A 1 102 ? -1.452 27.477 21.759 1.00 94.38 102 LEU A O 1
ATOM 751 N N . THR A 1 103 ? -0.504 27.958 19.798 1.00 91.12 103 THR A N 1
ATOM 752 C CA . THR A 1 103 ? -0.812 29.392 19.830 1.00 91.12 103 THR A CA 1
ATOM 753 C C . THR A 1 103 ? -2.145 29.661 19.143 1.00 91.12 103 THR A C 1
ATOM 755 O O . THR A 1 103 ? -2.336 29.251 17.999 1.00 91.12 103 THR A O 1
ATOM 758 N N . VAL A 1 104 ? -3.049 30.380 19.809 1.00 90.62 104 VAL A N 1
ATOM 759 C CA . VAL A 1 104 ? -4.322 30.826 19.219 1.00 90.62 104 VAL A CA 1
ATOM 760 C C . VAL A 1 104 ? -4.053 31.955 18.225 1.00 90.62 104 VAL A C 1
ATOM 762 O O . VAL A 1 104 ? -3.426 32.956 18.573 1.00 90.62 104 VAL A O 1
ATOM 765 N N . THR A 1 105 ? -4.511 31.792 16.985 1.00 86.56 105 THR A N 1
ATOM 766 C CA . THR A 1 105 ? -4.316 32.756 15.887 1.00 86.56 105 THR A CA 1
ATOM 767 C C . THR A 1 105 ? -5.611 33.425 15.430 1.00 86.56 105 THR A C 1
ATOM 769 O O . THR A 1 105 ? -5.538 34.462 14.777 1.00 86.56 105 THR A O 1
ATOM 772 N N . ASP A 1 106 ? -6.767 32.827 15.729 1.00 84.38 106 ASP A N 1
ATOM 773 C CA . ASP A 1 106 ? -8.092 33.433 15.559 1.00 84.38 106 ASP A CA 1
ATOM 774 C C . ASP A 1 106 ? -9.009 32.997 16.714 1.00 84.38 106 ASP A C 1
ATOM 776 O O . ASP A 1 106 ? -9.313 31.814 16.865 1.00 84.38 106 ASP A O 1
ATOM 780 N N . ASP A 1 107 ? -9.438 33.957 17.530 1.00 90.75 107 ASP A N 1
ATOM 781 C CA . ASP A 1 107 ? -10.323 33.795 18.683 1.00 90.75 107 ASP A CA 1
ATOM 782 C C . ASP A 1 107 ? -11.785 34.154 18.379 1.00 90.75 107 ASP A C 1
ATOM 784 O O . ASP A 1 107 ? -12.638 34.051 19.261 1.00 90.75 107 ASP A O 1
ATOM 788 N N . SER A 1 108 ? -12.099 34.535 17.136 1.00 90.31 108 SER A N 1
ATOM 789 C CA . SER A 1 108 ? -13.461 34.903 16.730 1.00 90.31 108 SER A CA 1
ATOM 790 C C . SER A 1 108 ? -14.388 33.701 16.515 1.00 90.31 108 SER A C 1
ATOM 792 O O . SER A 1 108 ? -15.610 33.867 16.477 1.00 90.31 108 SER A O 1
ATOM 794 N N . HIS A 1 109 ? -13.829 32.489 16.430 1.00 91.25 109 HIS A N 1
ATOM 795 C CA . HIS A 1 109 ? -14.565 31.242 16.230 1.00 91.25 109 HIS A CA 1
ATOM 796 C C . HIS A 1 109 ? -14.149 30.167 17.251 1.00 91.25 109 HIS A C 1
ATOM 798 O O . HIS A 1 109 ? -12.977 30.102 17.629 1.00 91.25 109 HIS A O 1
ATOM 804 N N . PRO A 1 110 ? -15.070 29.278 17.673 1.00 96.19 110 PRO A N 1
ATOM 805 C CA . PRO A 1 110 ? -14.719 28.137 18.509 1.00 96.19 110 PRO A CA 1
ATOM 806 C C . PRO A 1 110 ? -13.781 27.153 17.799 1.00 96.19 110 PRO A C 1
ATOM 808 O O . PRO A 1 110 ? -13.968 26.830 16.624 1.00 96.19 110 PRO A O 1
ATOM 811 N N . ILE A 1 111 ? -12.825 26.603 18.543 1.00 98.12 111 ILE A N 1
ATOM 812 C CA . ILE A 1 111 ? -11.907 25.559 18.077 1.00 98.12 111 ILE A CA 1
ATOM 813 C C . ILE A 1 111 ? -12.259 24.253 18.784 1.00 98.12 111 ILE A C 1
ATOM 815 O O . ILE A 1 111 ? -12.341 24.211 20.010 1.00 98.12 111 ILE A O 1
ATOM 819 N N . TYR A 1 112 ? -12.419 23.177 18.017 1.00 98.31 112 TYR A N 1
ATOM 820 C CA . TYR A 1 112 ? -12.755 21.844 18.518 1.00 98.31 112 TYR A CA 1
ATOM 821 C C . TYR A 1 112 ? -11.585 20.889 18.298 1.00 98.31 112 TYR A C 1
ATOM 823 O O . TYR A 1 112 ? -10.978 20.883 17.224 1.00 98.31 112 TYR A O 1
ATOM 831 N N . PHE A 1 113 ? -11.274 20.059 19.289 1.00 98.56 113 PHE A N 1
ATOM 832 C CA . PHE A 1 113 ? -10.202 19.071 19.195 1.00 98.56 113 PHE A CA 1
ATOM 833 C C . PHE A 1 113 ? -10.540 17.784 19.950 1.00 98.56 113 PHE A C 1
ATOM 835 O O . PHE A 1 113 ? -11.410 17.756 20.819 1.00 98.56 113 PHE A O 1
ATOM 842 N N . PHE A 1 114 ? -9.863 16.695 19.604 1.00 98.25 114 PHE A N 1
ATOM 843 C CA . PHE A 1 114 ? -10.086 15.378 20.192 1.00 98.25 114 PHE A CA 1
ATOM 844 C C . PHE A 1 114 ? -8.797 14.568 20.281 1.00 98.25 114 PHE A C 1
ATOM 846 O O . PHE A 1 114 ? -7.824 14.844 19.577 1.00 98.25 114 PHE A O 1
ATOM 853 N N . CYS A 1 115 ? -8.816 13.530 21.117 1.00 97.25 115 CYS A N 1
ATOM 854 C CA . CYS A 1 115 ? -7.800 12.489 21.080 1.00 97.25 115 CYS A CA 1
ATOM 855 C C . CYS A 1 115 ? -8.200 11.404 20.084 1.00 97.25 115 CYS A C 1
ATOM 857 O O . CYS A 1 115 ? -9.213 10.717 20.259 1.00 97.25 115 CYS A O 1
ATOM 859 N N . LYS A 1 116 ? -7.375 11.213 19.055 1.00 95.81 116 LYS A N 1
ATOM 860 C CA . LYS A 1 116 ? -7.650 10.252 17.988 1.00 95.81 116 LYS A CA 1
ATOM 861 C C . LYS A 1 116 ? -7.315 8.812 18.361 1.00 95.81 116 LYS A C 1
ATOM 863 O O . L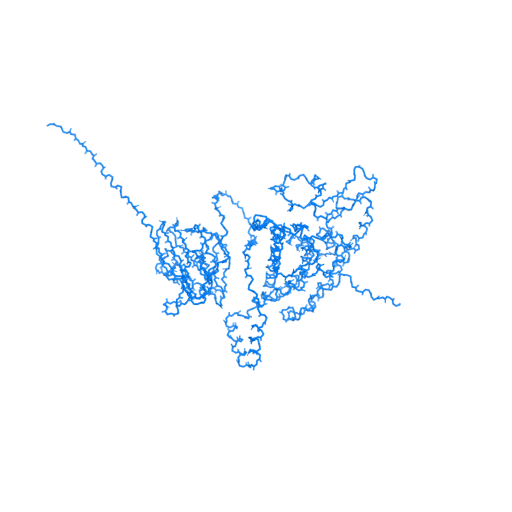YS A 1 116 ? -7.615 7.923 17.586 1.00 95.81 116 LYS A O 1
ATOM 868 N N . GLN A 1 117 ? -6.754 8.527 19.536 1.00 93.12 117 GLN A N 1
ATOM 869 C CA . GLN A 1 117 ? -6.413 7.155 19.922 1.00 93.12 117 GLN A CA 1
ATOM 870 C C . GLN A 1 117 ? -7.622 6.197 19.879 1.00 93.12 117 GLN A C 1
ATOM 872 O O . GLN A 1 117 ? -8.685 6.500 20.419 1.00 93.12 117 GLN A O 1
ATOM 877 N N . LEU A 1 118 ? -7.437 5.027 19.249 1.00 86.44 118 LEU A N 1
ATOM 878 C CA . LEU A 1 118 ? -8.481 4.002 19.066 1.00 86.44 118 LEU A CA 1
ATOM 879 C C . LEU A 1 118 ? -8.391 2.804 20.012 1.00 86.44 118 LEU A C 1
ATOM 881 O O . LEU A 1 118 ? -9.401 2.156 20.266 1.00 86.44 118 LEU A O 1
ATOM 885 N N . ILE A 1 119 ? -7.184 2.455 20.454 1.00 73.56 119 ILE A N 1
ATOM 886 C CA . ILE A 1 119 ? -6.894 1.190 21.143 1.00 73.56 119 ILE A CA 1
ATOM 887 C C . ILE A 1 119 ? -6.296 1.507 22.522 1.00 73.56 119 ILE A C 1
ATOM 889 O O . ILE A 1 119 ? -5.381 2.327 22.586 1.00 73.56 119 ILE A O 1
ATOM 893 N N . PRO A 1 120 ? -6.736 0.871 23.623 1.00 70.94 120 PRO A N 1
ATOM 894 C CA . PRO A 1 120 ? -7.658 -0.271 23.698 1.00 70.94 120 PRO A CA 1
ATOM 895 C C . PRO A 1 120 ? -9.148 0.080 23.579 1.00 70.94 120 PRO A C 1
ATOM 897 O O . PRO A 1 120 ? -9.967 -0.815 23.395 1.00 70.94 120 PRO A O 1
ATOM 900 N N . SER A 1 121 ? -9.496 1.363 23.653 1.00 80.50 121 SER A N 1
ATOM 901 C CA . SER A 1 121 ? -10.837 1.886 23.387 1.00 80.50 121 SER A CA 1
ATOM 902 C C . SER A 1 121 ? -10.735 3.254 22.706 1.00 80.50 121 SER A C 1
ATOM 904 O O . SER A 1 121 ? -9.754 3.954 22.952 1.00 80.50 121 SER A O 1
ATOM 906 N N . PRO A 1 122 ? -11.705 3.685 21.879 1.00 86.81 122 PRO A N 1
ATOM 907 C CA . PRO A 1 122 ? -11.642 4.992 21.227 1.00 86.81 122 PRO A CA 1
ATOM 908 C C . PRO A 1 122 ? -11.766 6.142 22.231 1.00 86.81 122 PRO A C 1
ATOM 910 O O . PRO A 1 122 ? -12.838 6.364 22.792 1.00 86.81 122 PRO A O 1
ATOM 913 N N . HIS A 1 123 ? -10.685 6.897 22.444 1.00 92.06 123 HIS A N 1
ATOM 914 C CA . HIS A 1 123 ? -10.638 7.946 23.470 1.00 92.06 123 HIS A CA 1
ATOM 915 C C . HIS A 1 123 ? -11.687 9.035 23.203 1.00 92.06 123 HIS A C 1
ATOM 917 O O . HIS A 1 123 ? -12.398 9.437 24.118 1.00 92.06 123 HIS A O 1
ATOM 923 N N . CYS A 1 124 ? -11.843 9.481 21.953 1.00 95.25 124 CYS A N 1
ATOM 924 C CA . CYS A 1 124 ? -12.823 10.514 21.610 1.00 95.25 124 CYS A CA 1
ATOM 925 C C . CYS A 1 124 ? -14.273 10.101 21.875 1.00 95.25 124 CYS A C 1
ATOM 927 O O . CYS A 1 124 ? -14.996 10.834 22.547 1.00 95.25 124 CYS A O 1
ATOM 929 N N . ALA A 1 125 ? -14.682 8.908 21.431 1.00 91.75 125 ALA A N 1
ATOM 930 C CA . ALA A 1 125 ? -16.029 8.402 21.705 1.00 91.75 125 ALA A CA 1
ATOM 931 C C . ALA A 1 125 ? -16.242 8.116 23.203 1.00 91.75 125 ALA A C 1
ATOM 933 O O . ALA A 1 125 ? -17.362 8.208 23.700 1.00 91.75 125 ALA A O 1
ATOM 934 N N . ALA A 1 126 ? -15.165 7.837 23.946 1.00 89.38 126 ALA A N 1
ATOM 935 C CA . ALA A 1 126 ? -15.192 7.742 25.403 1.00 89.38 126 ALA A CA 1
ATOM 936 C C . ALA A 1 126 ? -15.285 9.110 26.113 1.00 89.38 126 ALA A C 1
ATOM 938 O O . ALA A 1 126 ? -15.496 9.145 27.323 1.00 89.38 126 ALA A O 1
ATOM 939 N N . GLY A 1 127 ? -15.197 10.225 25.378 1.00 90.50 127 GLY A N 1
ATOM 940 C CA . GLY A 1 127 ? -15.367 11.582 25.900 1.00 90.50 127 GLY A CA 1
ATOM 941 C C . GLY A 1 127 ? -14.120 12.463 25.845 1.00 90.50 127 GLY A C 1
ATOM 942 O O . GLY A 1 127 ? -14.186 13.602 26.301 1.00 90.50 127 GLY A O 1
ATOM 943 N N . MET A 1 128 ? -13.011 11.993 25.261 1.00 95.94 128 MET A N 1
ATOM 944 C CA . MET A 1 128 ? -11.763 12.758 25.162 1.00 95.94 128 MET A CA 1
ATOM 945 C C . MET A 1 128 ? -11.814 13.783 24.024 1.00 95.94 128 MET A C 1
ATOM 947 O O . MET A 1 128 ? -11.141 13.659 22.995 1.00 95.94 128 MET A O 1
ATOM 951 N N . VAL A 1 129 ? -12.647 14.796 24.233 1.00 97.19 129 VAL A N 1
ATOM 952 C CA . VAL A 1 129 ? -12.843 15.960 23.372 1.00 97.19 129 VAL A CA 1
ATOM 953 C C . VAL A 1 129 ? -12.627 17.241 24.166 1.00 97.19 129 VAL A C 1
ATOM 955 O O . VAL A 1 129 ? -12.817 17.265 25.383 1.00 97.19 129 VAL A O 1
ATOM 958 N N . GLY A 1 130 ? -12.234 18.309 23.483 1.00 97.62 130 GLY A N 1
ATOM 959 C CA . GLY A 1 130 ? -12.082 19.616 24.098 1.00 97.62 130 GLY A CA 1
ATOM 960 C C . GLY A 1 130 ? -12.402 20.766 23.156 1.00 97.62 130 GLY A C 1
ATOM 961 O O . GLY A 1 130 ? -12.486 20.599 21.934 1.00 97.62 130 GLY A O 1
ATOM 962 N N . THR A 1 131 ? -12.617 21.938 23.750 1.00 97.88 131 THR A N 1
ATOM 963 C CA . THR A 1 131 ? -13.017 23.152 23.038 1.00 97.88 131 THR A CA 1
ATOM 964 C C . THR A 1 131 ? -12.280 24.393 23.528 1.00 97.88 131 THR A C 1
ATOM 966 O O . THR A 1 131 ? -12.087 24.577 24.727 1.00 97.88 131 THR A O 1
ATOM 969 N N . ILE A 1 132 ? -11.937 25.289 22.606 1.00 97.62 132 ILE A N 1
ATOM 970 C CA . ILE A 1 132 ? -11.431 26.635 22.900 1.00 97.62 132 ILE A CA 1
ATOM 971 C C . ILE A 1 132 ? -12.469 27.636 22.400 1.00 97.62 132 ILE A C 1
ATOM 973 O O . ILE A 1 132 ? -12.927 27.510 21.265 1.00 97.62 132 ILE A O 1
ATOM 977 N N . ASN A 1 133 ? -12.847 28.615 23.225 1.00 96.81 133 ASN A N 1
ATOM 978 C CA . ASN A 1 133 ? -13.799 29.680 22.871 1.00 96.81 133 ASN A CA 1
ATOM 979 C C . ASN A 1 133 ? -15.191 29.184 22.424 1.00 96.81 133 ASN A C 1
ATOM 981 O O . ASN A 1 133 ? -15.895 29.872 21.685 1.00 96.81 133 ASN A O 1
ATOM 985 N N . ALA A 1 134 ? -15.615 27.993 22.860 1.00 96.06 134 ALA A N 1
ATOM 986 C CA . ALA A 1 134 ? -16.967 27.496 22.607 1.00 96.06 134 ALA A CA 1
ATOM 987 C C . ALA A 1 134 ? -18.007 28.139 23.549 1.00 96.06 134 ALA A C 1
ATOM 989 O O . ALA A 1 134 ? -17.672 28.516 24.676 1.00 96.06 134 ALA A O 1
ATOM 990 N N . PRO A 1 135 ? -19.289 28.225 23.139 1.00 94.56 135 PRO A N 1
ATOM 991 C CA . PRO A 1 135 ? -20.373 28.632 24.027 1.00 94.56 135 PRO A CA 1
ATOM 992 C C . PRO A 1 135 ? -20.425 27.779 25.301 1.00 94.56 135 PRO A C 1
ATOM 994 O O . PRO A 1 135 ? -20.218 26.567 25.267 1.00 94.56 135 PRO A O 1
ATOM 997 N N . SER A 1 136 ? -20.776 28.393 26.431 1.00 90.88 136 SER A N 1
ATOM 998 C CA . SER A 1 136 ? -20.860 27.695 27.723 1.00 90.88 136 SER A CA 1
ATOM 999 C C . SER A 1 136 ? -22.013 26.685 27.812 1.00 90.88 136 SER A C 1
ATOM 1001 O O . SER A 1 136 ? -22.006 25.818 28.682 1.00 90.88 136 SER A O 1
ATOM 1003 N N . SER A 1 137 ? -23.013 26.786 26.932 1.00 91.25 137 SER A N 1
ATOM 1004 C CA . SER A 1 137 ? -24.150 25.864 26.848 1.00 91.25 137 SER A CA 1
ATOM 1005 C C . SER A 1 137 ? -24.811 25.924 25.468 1.00 91.25 137 SER A C 1
ATOM 1007 O O . SER A 1 137 ? -24.556 26.844 24.692 1.00 91.25 137 SER A O 1
ATOM 1009 N N . GLY A 1 138 ? -25.671 24.947 25.167 1.00 90.56 138 GLY A N 1
ATOM 1010 C CA . GLY A 1 138 ? -26.418 24.887 23.909 1.00 90.56 138 GLY A CA 1
ATOM 1011 C C . GLY A 1 138 ? -25.590 24.390 22.722 1.00 90.56 138 GLY A C 1
ATOM 1012 O O . GLY A 1 138 ? -24.548 23.752 22.898 1.00 90.56 138 GLY A O 1
ATOM 1013 N N . THR A 1 139 ? -26.083 24.655 21.513 1.00 93.06 139 THR A N 1
ATOM 1014 C CA . THR A 1 139 ? -25.452 24.224 20.258 1.00 93.06 139 THR A CA 1
ATOM 1015 C C . THR A 1 139 ? -24.030 24.768 20.146 1.00 93.06 139 THR A C 1
ATOM 1017 O O . THR A 1 139 ? -23.795 25.961 20.334 1.00 93.06 139 THR A O 1
ATOM 1020 N N . GLY A 1 140 ? -23.077 23.893 19.839 1.00 90.06 140 GLY A N 1
ATOM 1021 C CA . GLY A 1 140 ? -21.660 24.229 19.727 1.00 90.06 140 GLY A CA 1
ATOM 1022 C C . GLY A 1 140 ? -20.889 24.272 21.045 1.00 90.06 140 GLY A C 1
ATOM 1023 O O . GLY A 1 140 ? -19.676 24.472 21.004 1.00 90.06 140 GLY A O 1
ATOM 1024 N N . SER A 1 141 ? -21.543 24.062 22.191 1.00 95.88 141 SER A N 1
ATOM 1025 C CA . SER A 1 141 ? -20.860 23.923 23.485 1.00 95.88 141 SER A CA 1
ATOM 1026 C C . SER A 1 141 ? -20.079 22.609 23.600 1.00 95.88 141 SER A C 1
ATOM 1028 O O . SER A 1 141 ? -20.309 21.666 22.840 1.00 95.88 141 SER A O 1
ATOM 1030 N N . LEU A 1 142 ? -19.199 22.504 24.604 1.00 95.19 142 LEU A N 1
ATOM 1031 C CA . LEU A 1 142 ? -18.498 21.250 24.912 1.00 95.19 142 LEU A CA 1
ATOM 1032 C C . LEU A 1 142 ? -19.473 20.080 25.118 1.00 95.19 142 LEU A C 1
ATOM 1034 O O . LEU A 1 142 ? -19.215 18.984 24.635 1.00 95.19 142 LEU A O 1
ATOM 1038 N N . ASN A 1 143 ? -20.600 20.303 25.802 1.00 94.31 143 ASN A N 1
ATOM 1039 C CA . ASN A 1 143 ? -21.590 19.249 26.045 1.00 94.31 143 ASN A CA 1
ATOM 1040 C C . ASN A 1 143 ? -22.231 18.748 24.746 1.00 94.31 143 ASN A C 1
ATOM 1042 O O . ASN A 1 143 ? -22.443 17.547 24.600 1.00 94.31 143 ASN A O 1
ATOM 1046 N N . ASP A 1 144 ? -22.517 19.649 23.805 1.00 93.62 144 ASP A N 1
ATOM 1047 C CA . ASP A 1 144 ? -23.013 19.281 22.476 1.00 93.62 144 ASP A CA 1
ATOM 1048 C C . ASP A 1 144 ? -21.957 18.464 21.715 1.00 93.62 144 ASP A C 1
ATOM 1050 O O . ASP A 1 144 ? -22.219 17.348 21.268 1.00 93.62 144 ASP A O 1
ATOM 1054 N N . PHE A 1 145 ? -20.711 18.946 21.690 1.00 95.75 145 PHE A N 1
ATOM 1055 C CA . PHE A 1 145 ? -19.605 18.253 21.028 1.00 95.75 145 PHE A CA 1
ATOM 1056 C C . PHE A 1 145 ? -19.324 16.863 21.621 1.00 95.75 145 PHE A C 1
ATOM 1058 O O . PHE A 1 145 ? -19.141 15.896 20.884 1.00 95.75 145 PHE A O 1
ATOM 1065 N N . LEU A 1 146 ? -19.363 16.735 22.948 1.00 93.81 146 LEU A N 1
ATOM 1066 C CA . LEU A 1 146 ? -19.181 15.481 23.677 1.00 93.81 146 LEU A CA 1
ATOM 1067 C C . LEU A 1 146 ? -20.330 14.495 23.431 1.00 93.81 146 LEU A C 1
ATOM 1069 O O . LEU A 1 146 ? -20.085 13.300 23.258 1.00 93.81 146 LEU A O 1
ATOM 1073 N N . ASN A 1 147 ? -21.576 14.970 23.378 1.00 92.94 147 ASN A N 1
ATOM 1074 C CA . ASN A 1 147 ? -22.725 14.126 23.045 1.00 92.94 147 ASN A CA 1
ATOM 1075 C C . ASN A 1 147 ? -22.652 13.608 21.607 1.00 92.94 147 ASN A C 1
ATOM 1077 O O . ASN A 1 147 ? -22.956 12.437 21.376 1.00 92.94 147 ASN A O 1
ATOM 1081 N N . ASN A 1 148 ? -22.211 14.446 20.668 1.00 91.31 148 ASN A N 1
ATOM 1082 C CA . ASN A 1 148 ? -22.018 14.045 19.277 1.00 91.31 148 ASN A CA 1
ATOM 1083 C C . ASN A 1 148 ? -20.849 13.050 19.157 1.00 91.31 148 ASN A C 1
ATOM 1085 O O . ASN A 1 148 ? -20.984 12.029 18.491 1.00 91.31 148 ASN A O 1
ATOM 1089 N N . ALA A 1 149 ? -19.743 13.271 19.877 1.00 92.56 149 ALA A N 1
ATOM 1090 C CA . ALA A 1 149 ? -18.586 12.371 19.893 1.00 92.56 149 ALA A CA 1
ATOM 1091 C C . ALA A 1 149 ? -18.926 10.963 20.403 1.00 92.56 149 ALA A C 1
ATOM 1093 O O . ALA A 1 149 ? -18.487 9.970 19.829 1.00 92.56 149 ALA A O 1
ATOM 1094 N N . LYS A 1 150 ? -19.756 10.861 21.449 1.00 90.94 150 LYS A N 1
ATOM 1095 C CA . LYS A 1 150 ? -20.230 9.574 21.992 1.00 90.94 150 LYS A CA 1
ATOM 1096 C C . LYS A 1 150 ? -21.103 8.779 21.018 1.00 90.94 150 LYS A C 1
ATOM 1098 O O . LYS A 1 150 ? -21.254 7.573 21.194 1.00 90.94 150 LYS A O 1
ATOM 1103 N N . GLN A 1 151 ? -21.701 9.442 20.030 1.00 87.62 151 GLN A N 1
ATOM 1104 C CA . GLN A 1 151 ? -22.519 8.801 18.996 1.00 87.62 151 GLN A CA 1
ATOM 1105 C C . GLN A 1 151 ? -21.693 8.358 17.785 1.00 87.62 151 GLN A C 1
ATOM 1107 O O . GLN A 1 151 ? -22.184 7.598 16.949 1.00 87.62 151 GLN A O 1
ATOM 1112 N N . THR A 1 152 ? -20.441 8.803 17.686 1.00 77.94 152 THR A N 1
ATOM 1113 C CA . THR A 1 152 ? -19.557 8.440 16.587 1.00 77.94 152 THR A CA 1
ATOM 1114 C C . THR A 1 152 ? -19.136 6.969 16.682 1.00 77.94 152 THR A C 1
ATOM 1116 O O . THR A 1 152 ? -18.722 6.484 17.735 1.00 77.94 152 THR A O 1
ATOM 1119 N N . THR A 1 153 ? -19.212 6.249 15.558 1.00 75.06 153 THR A N 1
ATOM 1120 C CA . THR A 1 153 ? -18.835 4.821 15.467 1.00 75.06 153 THR A CA 1
ATOM 1121 C C . THR A 1 153 ? -17.441 4.598 14.875 1.00 75.06 153 THR A C 1
ATOM 1123 O O . THR A 1 153 ? -16.901 3.493 14.945 1.00 75.06 153 THR A O 1
ATOM 1126 N N . ASP A 1 154 ? -16.827 5.649 14.333 1.00 77.31 154 ASP A N 1
ATOM 1127 C CA . ASP A 1 154 ? -15.505 5.647 13.726 1.00 77.31 154 ASP A CA 1
ATOM 1128 C C . ASP A 1 154 ? -14.706 6.900 14.117 1.00 77.31 154 ASP A C 1
ATOM 1130 O O . ASP A 1 154 ? -15.169 8.024 13.993 1.00 77.31 154 ASP A O 1
ATOM 1134 N N . SER A 1 155 ? -13.469 6.729 14.586 1.00 86.69 155 SER A N 1
ATOM 1135 C CA . SER A 1 155 ? -12.584 7.862 14.880 1.00 86.69 155 SER A CA 1
ATOM 1136 C C . SER A 1 155 ? -11.420 7.882 13.891 1.00 86.69 155 SER A C 1
ATOM 1138 O O . SER A 1 155 ? -10.685 6.898 13.738 1.00 86.69 155 SER A O 1
ATOM 1140 N N . GLY A 1 156 ? -11.286 8.982 13.157 1.00 85.75 156 GLY A N 1
ATOM 1141 C CA . GLY A 1 156 ? -10.315 9.138 12.082 1.00 85.75 156 GLY A CA 1
ATOM 1142 C C . GLY A 1 156 ? -8.890 9.257 12.614 1.00 85.75 156 GLY A C 1
ATOM 1143 O O . GLY A 1 156 ? -8.625 9.984 13.564 1.00 85.75 156 GLY A O 1
ATOM 1144 N N . GLN A 1 157 ? -7.954 8.548 11.980 1.00 90.88 157 GLN A N 1
ATOM 1145 C CA . GLN A 1 157 ? -6.541 8.493 12.393 1.00 90.88 157 GLN A CA 1
ATOM 1146 C C . GLN A 1 157 ? -5.619 9.366 11.532 1.00 90.88 157 GLN A C 1
ATOM 1148 O O . GLN A 1 157 ? -4.397 9.260 11.633 1.00 90.88 157 GLN A O 1
ATOM 1153 N N . GLY A 1 158 ? -6.188 10.199 10.656 1.00 85.38 158 GLY A N 1
ATOM 1154 C CA . GLY A 1 158 ? -5.429 11.089 9.777 1.00 85.38 158 GLY A CA 1
ATOM 1155 C C . GLY A 1 158 ? -4.431 11.950 10.553 1.00 85.38 158 GLY A C 1
ATOM 1156 O O . GLY A 1 158 ? -4.669 12.308 11.707 1.00 85.38 158 GLY A O 1
ATOM 1157 N N . ILE A 1 159 ? -3.294 12.237 9.923 1.00 86.25 159 ILE A N 1
ATOM 1158 C CA . ILE A 1 159 ? -2.276 13.140 10.464 1.00 86.25 159 ILE A CA 1
ATOM 1159 C C . ILE A 1 159 ? -2.562 14.536 9.912 1.00 86.25 159 ILE A C 1
ATOM 1161 O O . ILE A 1 159 ? -2.632 14.709 8.693 1.00 86.25 159 ILE A O 1
ATOM 1165 N N . GLY A 1 160 ? -2.776 15.499 10.807 1.00 85.44 160 GLY A N 1
ATOM 1166 C CA . GLY A 1 160 ? -2.984 16.906 10.457 1.00 85.44 160 GLY A CA 1
ATOM 1167 C C . GLY A 1 160 ? -1.682 17.657 10.164 1.00 85.44 160 GLY A C 1
ATOM 1168 O O . GLY A 1 160 ? -0.649 17.065 9.855 1.00 85.44 160 GLY A O 1
ATOM 1169 N N . ALA A 1 161 ? -1.737 18.983 10.251 1.00 87.06 161 ALA A N 1
ATOM 1170 C CA . ALA A 1 161 ? -0.592 19.887 10.144 1.00 87.06 161 ALA A CA 1
ATOM 1171 C C . ALA A 1 161 ? -0.175 20.412 11.537 1.00 87.06 161 ALA A C 1
ATOM 1173 O O . ALA A 1 161 ? -0.880 20.209 12.518 1.00 87.06 161 ALA A O 1
ATOM 1174 N N . LEU A 1 162 ? 0.949 21.126 11.661 1.00 86.62 162 LEU A N 1
ATOM 1175 C CA . LEU A 1 162 ? 1.203 21.927 12.876 1.00 86.62 162 LEU A CA 1
ATOM 1176 C C . LEU A 1 162 ? 0.331 23.193 12.918 1.00 86.62 162 LEU A C 1
ATOM 1178 O O . LEU A 1 162 ? 0.166 23.810 13.964 1.00 86.62 162 LEU A O 1
ATOM 1182 N N . VAL A 1 163 ? -0.239 23.580 11.779 1.00 84.00 163 VAL A N 1
ATOM 1183 C CA . VAL A 1 163 ? -1.119 24.739 11.625 1.00 84.00 163 VAL A CA 1
ATOM 1184 C C . VAL A 1 163 ? -2.529 24.239 11.358 1.00 84.00 163 VAL A C 1
ATOM 1186 O O . VAL A 1 163 ? -2.715 23.347 10.539 1.00 84.00 163 VAL A O 1
ATOM 1189 N N . GLY A 1 164 ? -3.512 24.820 12.031 1.00 87.75 164 GLY A N 1
ATOM 1190 C CA . GLY A 1 164 ? -4.918 24.514 11.836 1.00 87.75 164 GLY A CA 1
ATOM 1191 C C . GLY A 1 164 ? -5.763 25.769 11.698 1.00 87.75 164 GLY A C 1
ATOM 1192 O O . GLY A 1 164 ? -5.260 26.886 11.577 1.00 87.75 164 GLY A O 1
ATOM 1193 N N . GLN A 1 165 ? -7.077 25.589 11.727 1.00 88.50 165 GLN A N 1
ATOM 1194 C CA . GLN A 1 165 ? -8.010 26.711 11.680 1.00 88.50 165 GLN A CA 1
ATOM 1195 C C . GLN A 1 165 ? -8.035 27.400 13.051 1.00 88.50 165 GLN A C 1
ATOM 1197 O O . GLN A 1 165 ? -8.412 26.787 14.044 1.00 88.50 165 GLN A O 1
ATOM 1202 N N . GLY A 1 166 ? -7.581 28.650 13.115 1.00 86.81 166 GLY A N 1
ATOM 1203 C CA . GLY A 1 166 ? -7.590 29.468 14.333 1.00 86.81 166 GLY A CA 1
ATOM 1204 C C . GLY A 1 166 ? -6.525 29.146 15.384 1.00 86.81 166 GLY A C 1
ATOM 1205 O O . GLY A 1 166 ? -6.460 29.836 16.401 1.00 86.81 166 GLY A O 1
ATOM 1206 N N . ALA A 1 167 ? -5.643 28.173 15.143 1.00 91.38 167 ALA A N 1
ATOM 1207 C CA . ALA A 1 167 ? -4.484 27.939 16.000 1.00 91.38 167 ALA A CA 1
ATOM 1208 C C . ALA A 1 167 ? -3.316 27.269 15.264 1.00 91.38 167 ALA A C 1
ATOM 1210 O O . ALA A 1 167 ? -3.503 26.557 14.276 1.00 91.38 167 ALA A O 1
ATOM 1211 N N . SER A 1 168 ? -2.099 27.463 15.773 1.00 86.94 168 SER A N 1
ATOM 1212 C CA . SER A 1 168 ? -0.873 26.889 15.210 1.00 86.94 168 SER A CA 1
ATOM 1213 C C . SER A 1 168 ? 0.159 26.548 16.280 1.00 86.94 168 SER A C 1
ATOM 1215 O O . SER A 1 168 ? 0.360 27.322 17.211 1.00 86.94 168 SER A O 1
ATOM 1217 N N . ALA A 1 169 ? 0.866 25.438 16.107 1.00 86.25 169 ALA A N 1
ATOM 1218 C CA . ALA A 1 169 ? 2.040 25.056 16.878 1.00 86.25 169 ALA A CA 1
ATOM 1219 C C . ALA A 1 169 ? 3.319 25.309 16.064 1.00 86.25 169 ALA A C 1
ATOM 1221 O O . ALA A 1 169 ? 3.337 25.186 14.839 1.00 86.25 169 ALA A O 1
ATOM 1222 N N . SER A 1 170 ? 4.410 25.665 16.740 1.00 76.12 170 SER A N 1
ATOM 1223 C CA . SER A 1 170 ? 5.715 25.906 16.102 1.00 76.12 170 SER A CA 1
ATOM 1224 C C . SER A 1 170 ? 6.618 24.671 16.072 1.00 76.12 170 SER A C 1
ATOM 1226 O O . SER A 1 170 ? 7.629 24.670 15.368 1.00 76.12 170 SER A O 1
ATOM 1228 N N . ALA A 1 171 ? 6.270 23.631 16.831 1.00 84.75 171 ALA A N 1
ATOM 1229 C CA . ALA A 1 171 ? 7.025 22.394 16.940 1.00 84.75 171 ALA A CA 1
ATOM 1230 C C . ALA A 1 171 ? 6.124 21.227 17.369 1.00 84.75 171 ALA A C 1
ATOM 1232 O O . ALA A 1 171 ? 5.030 21.426 17.901 1.00 84.75 171 ALA A O 1
ATOM 1233 N N . ASP A 1 172 ? 6.629 20.016 17.162 1.00 89.19 172 ASP A N 1
ATOM 1234 C CA . ASP A 1 172 ? 6.072 18.778 17.706 1.00 89.19 172 ASP A CA 1
ATOM 1235 C C . ASP A 1 172 ? 6.216 18.713 19.249 1.00 89.19 172 ASP A C 1
ATOM 1237 O O . ASP A 1 172 ? 7.020 19.462 19.818 1.00 89.19 172 ASP A O 1
ATOM 1241 N N . PRO A 1 173 ? 5.480 17.823 19.952 1.00 94.38 173 PRO A N 1
ATOM 1242 C CA . PRO A 1 173 ? 5.595 17.663 21.401 1.00 94.38 173 PRO A CA 1
ATOM 1243 C C . PRO A 1 173 ? 7.023 17.355 21.877 1.00 94.38 173 PRO A C 1
ATOM 1245 O O . PRO A 1 173 ? 7.717 16.499 21.323 1.00 94.38 173 PRO A O 1
ATOM 1248 N N . GLY A 1 174 ? 7.453 18.011 22.953 1.00 89.06 174 GLY A N 1
ATOM 1249 C CA . GLY A 1 174 ? 8.770 17.805 23.545 1.00 89.06 174 GLY A CA 1
ATOM 1250 C C . GLY A 1 174 ? 8.944 18.504 24.899 1.00 89.06 174 GLY A C 1
ATOM 1251 O O . GLY A 1 174 ? 8.106 19.318 25.284 1.00 89.06 174 GLY A O 1
ATOM 1252 N N . PRO A 1 175 ? 10.028 18.214 25.642 1.00 89.00 175 PRO A N 1
ATOM 1253 C CA . PRO A 1 175 ? 11.052 17.198 25.364 1.00 89.00 175 PRO A CA 1
ATOM 1254 C C . PRO A 1 175 ? 10.500 15.762 25.456 1.00 89.00 175 PRO A C 1
ATOM 1256 O O . PRO A 1 175 ? 9.412 15.549 25.981 1.00 89.00 175 PRO A O 1
ATOM 1259 N N . LEU A 1 176 ? 11.247 14.774 24.942 1.00 87.31 176 LEU A N 1
ATOM 1260 C CA . LEU A 1 176 ? 10.887 13.347 24.997 1.00 87.31 176 LEU A CA 1
ATOM 1261 C C . LEU A 1 176 ? 11.827 12.588 25.957 1.00 87.31 176 LEU A C 1
ATOM 1263 O O . LEU A 1 176 ? 12.903 12.152 25.536 1.00 87.31 176 LEU A O 1
ATOM 1267 N N . PRO A 1 177 ? 11.473 12.450 27.248 1.00 81.38 177 PRO A N 1
ATOM 1268 C CA . PRO A 1 177 ? 12.211 11.619 28.197 1.00 81.38 177 PRO A CA 1
ATOM 1269 C C . PRO A 1 177 ? 12.174 10.128 27.837 1.00 81.38 177 PRO A C 1
ATOM 1271 O O . PRO A 1 177 ? 11.330 9.668 27.067 1.00 81.38 177 PRO A O 1
ATOM 1274 N N . SER A 1 178 ? 13.064 9.345 28.452 1.00 79.25 178 SER A N 1
ATOM 1275 C CA . SER A 1 178 ? 13.108 7.887 28.299 1.00 79.25 178 SER A CA 1
ATOM 1276 C C . SER A 1 178 ? 11.742 7.238 28.549 1.00 79.25 178 SER A C 1
ATOM 1278 O O . SER A 1 178 ? 11.125 7.458 29.586 1.00 79.25 178 SER A O 1
ATOM 1280 N N . GLY A 1 179 ? 11.293 6.401 27.610 1.00 76.94 179 GLY A N 1
ATOM 1281 C CA . GLY A 1 179 ? 10.013 5.688 27.695 1.00 76.94 179 GLY A CA 1
ATOM 1282 C C . GLY A 1 179 ? 8.836 6.414 27.039 1.00 76.94 179 GLY A C 1
ATOM 1283 O O . GLY A 1 179 ? 7.837 5.766 26.739 1.00 76.94 179 GLY A O 1
ATOM 1284 N N . VAL A 1 180 ? 8.967 7.708 26.732 1.00 83.25 180 VAL A N 1
ATOM 1285 C CA . VAL A 1 180 ? 8.009 8.420 25.880 1.00 83.25 180 VAL A CA 1
ATOM 1286 C C . VAL A 1 180 ? 8.337 8.147 24.421 1.00 83.25 180 VAL A C 1
ATOM 1288 O O . VAL A 1 180 ? 9.488 8.262 23.996 1.00 83.25 180 VAL A O 1
ATOM 1291 N N . THR A 1 181 ? 7.317 7.823 23.629 1.00 87.25 181 THR A N 1
ATOM 1292 C CA . THR A 1 181 ? 7.455 7.762 22.170 1.00 87.25 181 THR A CA 1
ATOM 1293 C C . THR A 1 181 ? 6.484 8.723 21.512 1.00 87.25 181 THR A C 1
ATOM 1295 O O . THR A 1 181 ? 5.335 8.837 21.927 1.00 87.25 181 THR A O 1
ATOM 1298 N N . LEU A 1 182 ? 6.971 9.426 20.497 1.00 87.12 182 LEU A N 1
ATOM 1299 C CA . LEU A 1 182 ? 6.191 10.329 19.669 1.00 87.12 182 LEU A CA 1
ATOM 1300 C C . LEU A 1 182 ? 6.097 9.723 18.269 1.00 87.12 182 LEU A C 1
ATOM 1302 O O . LEU A 1 182 ? 7.121 9.342 17.696 1.00 87.12 182 LEU A O 1
ATOM 1306 N N . PHE A 1 183 ? 4.893 9.607 17.718 1.00 87.69 183 PHE A N 1
ATOM 1307 C CA . PHE A 1 183 ? 4.688 9.060 16.377 1.00 87.69 183 PHE A CA 1
ATOM 1308 C C . PHE A 1 183 ? 3.534 9.749 15.649 1.00 87.69 183 PHE A C 1
ATOM 1310 O O . PHE A 1 183 ? 2.672 10.371 16.259 1.00 87.69 183 PHE A O 1
ATOM 1317 N N . GLY A 1 184 ? 3.535 9.656 14.316 1.00 83.75 184 GLY A N 1
ATOM 1318 C CA . GLY A 1 184 ? 2.501 10.265 13.475 1.00 83.75 184 GLY A CA 1
ATOM 1319 C C . GLY A 1 184 ? 2.388 11.788 13.603 1.00 83.75 184 GLY A C 1
ATOM 1320 O O . GLY A 1 184 ? 1.272 12.300 13.584 1.00 83.75 184 GLY A O 1
ATOM 1321 N N . THR A 1 185 ? 3.512 12.493 13.773 1.00 83.62 185 THR A N 1
ATOM 1322 C CA . THR A 1 185 ? 3.548 13.961 13.822 1.00 83.62 185 THR A CA 1
ATOM 1323 C C . THR A 1 185 ? 3.369 14.591 12.443 1.00 83.62 185 THR A C 1
ATOM 1325 O O . THR A 1 185 ? 3.743 13.977 11.434 1.00 83.62 185 THR A O 1
ATOM 1328 N N . PRO A 1 186 ? 2.828 15.817 12.370 1.00 75.06 186 PRO A N 1
ATOM 1329 C CA . PRO A 1 186 ? 2.826 16.575 11.133 1.00 75.06 186 PRO A CA 1
ATOM 1330 C C . PRO A 1 186 ? 4.246 16.866 10.649 1.00 75.06 186 PRO A C 1
ATOM 1332 O O . PRO A 1 186 ? 5.057 17.454 11.359 1.00 75.06 186 PRO A O 1
ATOM 1335 N N . GLY A 1 187 ? 4.561 16.499 9.406 1.00 51.25 187 GLY A N 1
ATOM 1336 C CA . GLY A 1 187 ? 5.821 16.912 8.792 1.00 51.25 187 GLY A CA 1
ATOM 1337 C C . GLY A 1 187 ? 5.913 18.441 8.743 1.00 51.25 187 GLY A C 1
ATOM 1338 O O . GLY A 1 187 ? 4.970 19.104 8.314 1.00 51.25 187 GLY A O 1
ATOM 1339 N N . ALA A 1 188 ? 7.042 19.012 9.168 1.00 36.12 188 ALA A N 1
ATOM 1340 C CA . ALA A 1 188 ? 7.293 20.447 9.084 1.00 36.12 188 ALA A CA 1
ATOM 1341 C C . ALA A 1 188 ? 7.339 20.909 7.613 1.00 36.12 188 ALA A C 1
ATOM 1343 O O . ALA A 1 188 ? 8.390 20.925 6.974 1.00 36.12 188 ALA A O 1
ATOM 1344 N N . THR A 1 189 ? 6.190 21.298 7.066 1.00 28.95 189 THR A N 1
ATOM 1345 C CA . THR A 1 189 ? 6.082 22.057 5.818 1.00 28.95 189 THR A CA 1
ATOM 1346 C C . THR A 1 189 ? 5.383 23.375 6.110 1.00 28.95 189 THR A C 1
ATOM 1348 O O . THR A 1 189 ? 4.189 23.404 6.401 1.00 28.95 189 THR A O 1
ATOM 1351 N N . ALA A 1 190 ? 6.146 24.468 6.046 1.00 26.47 190 ALA A N 1
ATOM 1352 C CA . ALA A 1 190 ? 5.633 25.828 6.082 1.00 26.47 190 ALA A CA 1
ATOM 1353 C C . ALA A 1 190 ? 4.631 26.051 4.936 1.00 26.47 190 ALA A C 1
ATOM 1355 O O . ALA A 1 190 ? 4.913 25.744 3.776 1.00 26.47 190 ALA A O 1
ATOM 1356 N N . VAL A 1 191 ? 3.464 26.590 5.277 1.00 28.78 191 VAL A N 1
ATOM 1357 C CA . VAL A 1 191 ? 2.399 26.943 4.338 1.00 28.78 191 VAL A CA 1
ATOM 1358 C C . VAL A 1 191 ? 2.763 28.275 3.679 1.00 28.78 191 VAL A C 1
ATOM 1360 O O . VAL A 1 191 ? 2.960 29.271 4.370 1.00 28.78 191 VAL A O 1
ATOM 1363 N N . SER A 1 192 ? 2.850 28.314 2.348 1.00 26.16 192 SER A N 1
ATOM 1364 C CA . SER A 1 192 ? 2.707 29.564 1.590 1.00 26.16 192 SER A CA 1
ATOM 1365 C C . SER A 1 192 ? 1.252 29.693 1.146 1.00 26.16 192 SER A C 1
ATOM 1367 O O . SER A 1 192 ? 0.656 28.728 0.669 1.00 26.16 192 SER A O 1
ATOM 1369 N N . ALA A 1 193 ? 0.691 30.878 1.380 1.00 27.38 193 ALA A N 1
ATOM 1370 C CA . ALA A 1 193 ? -0.707 31.233 1.191 1.00 27.38 193 ALA A CA 1
ATOM 1371 C C . ALA A 1 193 ? -1.227 30.949 -0.229 1.00 27.38 193 ALA A C 1
ATOM 1373 O O . ALA A 1 193 ? -0.548 31.205 -1.224 1.00 27.38 193 ALA A O 1
ATOM 1374 N N . ALA A 1 194 ? -2.463 30.454 -0.300 1.00 26.78 194 ALA A N 1
ATOM 1375 C CA . ALA A 1 194 ? -3.198 30.237 -1.535 1.00 26.78 194 ALA A CA 1
ATOM 1376 C C . ALA A 1 194 ? -3.767 31.553 -2.089 1.00 26.78 194 ALA A C 1
ATOM 1378 O O . ALA A 1 194 ? -4.348 32.349 -1.351 1.00 26.78 194 ALA A O 1
ATOM 1379 N N . SER A 1 195 ? -3.686 31.720 -3.408 1.00 23.70 195 SER A N 1
ATOM 1380 C CA . SER A 1 195 ? -4.643 32.501 -4.188 1.00 23.70 195 SER A CA 1
ATOM 1381 C C . SER A 1 195 ? -5.539 31.552 -4.991 1.00 23.70 195 SER A C 1
ATOM 1383 O O . SER A 1 195 ? -5.149 30.460 -5.402 1.00 23.70 195 SER A O 1
ATOM 1385 N N . SER A 1 196 ? -6.791 31.968 -5.112 1.00 28.33 196 SER A N 1
ATOM 1386 C CA . SER A 1 196 ? -7.971 31.245 -5.569 1.00 28.33 196 SER A CA 1
ATOM 1387 C C . SER A 1 196 ? -7.973 30.881 -7.058 1.00 28.33 196 SER A C 1
ATOM 1389 O O . SER A 1 196 ? -7.644 31.699 -7.910 1.00 28.33 196 SER A O 1
ATOM 1391 N N . SER A 1 197 ? -8.503 29.700 -7.389 1.00 24.94 197 SER A N 1
ATOM 1392 C CA . SER A 1 197 ? -9.470 29.550 -8.489 1.00 24.94 197 SER A CA 1
ATOM 1393 C C . SER A 1 197 ? -10.240 28.228 -8.390 1.00 24.94 197 SER A C 1
ATOM 1395 O O . SER A 1 197 ? -9.745 27.199 -7.942 1.00 24.94 197 SER A O 1
ATOM 1397 N N . THR A 1 198 ? -11.511 28.336 -8.751 1.00 28.97 198 THR A N 1
ATOM 1398 C CA . THR A 1 198 ? -12.602 27.360 -8.751 1.00 28.97 198 THR A CA 1
ATOM 1399 C C . THR A 1 198 ? -12.462 26.284 -9.830 1.00 28.97 198 THR A C 1
ATOM 1401 O O . THR A 1 198 ? -12.150 26.611 -10.972 1.00 28.97 198 THR A O 1
ATOM 1404 N N . GLY A 1 199 ? -12.835 25.038 -9.518 1.00 24.34 199 GLY A N 1
ATOM 1405 C CA . GLY A 1 199 ? -13.071 23.987 -10.516 1.00 24.34 199 GLY A CA 1
ATOM 1406 C C . GLY A 1 199 ? -13.267 22.610 -9.880 1.00 24.34 199 GLY A C 1
ATOM 1407 O O . GLY A 1 199 ? -12.390 22.115 -9.186 1.00 24.34 199 GLY A O 1
ATOM 1408 N N . ALA A 1 200 ? -14.443 22.023 -10.078 1.00 27.39 200 ALA A N 1
ATOM 1409 C CA . ALA A 1 200 ? -14.917 20.794 -9.452 1.00 27.39 200 ALA A CA 1
ATOM 1410 C C . ALA A 1 200 ? -14.235 19.508 -9.963 1.00 27.39 200 ALA A C 1
ATOM 1412 O O . ALA A 1 200 ? -14.031 19.368 -11.164 1.00 27.39 200 ALA A O 1
ATOM 1413 N N . ALA A 1 201 ? -13.980 18.566 -9.041 1.00 24.55 201 ALA A N 1
ATOM 1414 C CA . ALA A 1 201 ? -14.215 17.109 -9.130 1.00 24.55 201 ALA A CA 1
ATOM 1415 C C . ALA A 1 201 ? -13.398 16.403 -8.025 1.00 24.55 201 ALA A C 1
ATOM 1417 O O . ALA A 1 201 ? -12.182 16.265 -8.134 1.00 24.55 201 ALA A O 1
ATOM 1418 N N . ALA A 1 202 ? -14.050 15.987 -6.934 1.00 24.95 202 ALA A N 1
ATOM 1419 C CA . ALA A 1 202 ? -13.391 15.347 -5.795 1.00 24.95 202 ALA A CA 1
ATOM 1420 C C . ALA A 1 202 ? -13.583 13.822 -5.822 1.00 24.95 202 ALA A C 1
ATOM 1422 O O . ALA A 1 202 ? -14.649 13.309 -5.493 1.00 24.95 202 ALA A O 1
ATOM 1423 N N . SER A 1 203 ? -12.512 13.110 -6.167 1.00 23.80 203 SER A N 1
ATOM 1424 C CA . SER A 1 203 ? -12.257 11.717 -5.789 1.00 23.80 203 SER A CA 1
ATOM 1425 C C . SER A 1 203 ? -10.918 11.698 -5.047 1.00 23.80 203 SER A C 1
ATOM 1427 O O . SER A 1 203 ? -9.857 11.789 -5.667 1.00 23.80 203 SER A O 1
ATOM 1429 N N . THR A 1 204 ? -10.954 11.696 -3.714 1.00 26.09 204 THR A N 1
ATOM 1430 C CA . THR A 1 204 ? -9.778 11.936 -2.863 1.00 26.09 204 THR A CA 1
ATOM 1431 C C . THR A 1 204 ? -9.161 10.635 -2.358 1.00 26.09 204 THR A C 1
ATOM 1433 O O . THR A 1 204 ? -9.576 10.058 -1.358 1.00 26.09 204 THR A O 1
ATOM 1436 N N . SER A 1 205 ? -8.101 10.210 -3.042 1.00 24.77 205 SER A N 1
ATOM 1437 C CA . SER A 1 205 ? -7.162 9.185 -2.593 1.00 24.77 205 SER A CA 1
ATOM 1438 C C . SER A 1 205 ? -6.119 9.830 -1.675 1.00 24.77 205 SER A C 1
ATOM 1440 O O . SER A 1 205 ? -5.204 10.497 -2.164 1.00 24.77 205 SER A O 1
ATOM 1442 N N . ALA A 1 206 ? -6.219 9.612 -0.362 1.00 26.02 206 ALA A N 1
ATOM 1443 C CA . ALA A 1 206 ? -5.222 10.051 0.615 1.00 26.02 206 ALA A CA 1
ATOM 1444 C C . ALA A 1 206 ? -3.830 9.458 0.309 1.00 26.02 206 ALA A C 1
ATOM 1446 O O . ALA A 1 206 ? -3.695 8.342 -0.199 1.00 26.02 206 ALA A O 1
ATOM 1447 N N . THR A 1 207 ? -2.792 10.254 0.548 1.00 22.30 207 THR A N 1
ATOM 1448 C CA . THR A 1 207 ? -1.376 9.905 0.399 1.00 22.30 207 THR A CA 1
ATOM 1449 C C . THR A 1 207 ? -0.781 9.955 1.800 1.00 22.30 207 THR A C 1
ATOM 1451 O O . THR A 1 207 ? -0.723 11.023 2.401 1.00 22.30 207 THR A O 1
ATOM 1454 N N . THR A 1 208 ? -0.410 8.798 2.334 1.00 25.66 208 THR A N 1
ATOM 1455 C CA . THR A 1 208 ? 0.286 8.628 3.610 1.00 25.66 208 THR A CA 1
ATOM 1456 C C . THR A 1 208 ? 1.793 8.688 3.369 1.00 25.66 208 THR A C 1
ATOM 1458 O O . THR A 1 208 ? 2.322 7.974 2.522 1.00 25.66 208 THR A O 1
ATOM 1461 N N . SER A 1 209 ? 2.468 9.565 4.111 1.00 25.97 209 SER A N 1
ATOM 1462 C CA . SER A 1 209 ? 3.925 9.595 4.257 1.00 25.97 209 SER A CA 1
ATOM 1463 C C . SER A 1 209 ? 4.240 8.991 5.622 1.00 25.97 209 SER A C 1
ATOM 1465 O O . SER A 1 209 ? 3.771 9.505 6.641 1.00 25.97 209 SER A O 1
ATOM 1467 N N . GLY A 1 210 ? 4.964 7.875 5.640 1.00 25.08 210 GLY A N 1
ATOM 1468 C CA . GLY A 1 210 ? 5.272 7.118 6.840 1.00 25.08 210 GLY A CA 1
ATOM 1469 C C . GLY A 1 210 ? 6.147 7.854 7.852 1.00 25.08 210 GLY A C 1
ATOM 1470 O O . GLY A 1 210 ? 7.071 8.595 7.520 1.00 25.08 210 GLY A O 1
ATOM 1471 N N . ASN A 1 211 ? 5.890 7.548 9.123 1.00 23.34 211 ASN A N 1
ATOM 1472 C CA . ASN A 1 211 ? 6.917 7.555 10.151 1.00 23.34 211 ASN A CA 1
ATOM 1473 C C . ASN A 1 211 ? 7.209 6.093 10.496 1.00 23.34 211 ASN A C 1
ATOM 1475 O O . ASN A 1 211 ? 6.324 5.345 10.910 1.00 23.34 211 ASN A O 1
ATOM 1479 N N . ALA A 1 212 ? 8.457 5.692 10.258 1.00 24.44 212 ALA A N 1
ATOM 1480 C CA . ALA A 1 212 ? 8.957 4.343 10.449 1.00 24.44 212 ALA A CA 1
ATOM 1481 C C . ALA A 1 212 ? 8.688 3.850 11.877 1.00 24.44 212 ALA A C 1
ATOM 1483 O O . ALA A 1 212 ? 9.280 4.346 12.838 1.00 24.44 212 ALA A O 1
ATOM 1484 N N . ALA A 1 213 ? 7.832 2.834 11.990 1.00 23.30 213 ALA A N 1
ATOM 1485 C CA . ALA A 1 213 ? 7.630 2.068 13.205 1.00 23.30 213 ALA A CA 1
ATOM 1486 C C . ALA A 1 213 ? 8.988 1.603 13.757 1.00 23.30 213 ALA A C 1
ATOM 1488 O O . ALA A 1 213 ? 9.762 0.909 13.085 1.00 23.30 213 ALA A O 1
ATOM 1489 N N . SER A 1 214 ? 9.280 1.997 14.996 1.00 21.88 214 SER A N 1
ATOM 1490 C CA . SER A 1 214 ? 10.176 1.221 15.841 1.00 21.88 214 SER A CA 1
ATOM 1491 C C . SER A 1 214 ? 9.489 -0.125 16.031 1.00 21.88 214 SER A C 1
ATOM 1493 O O . SER A 1 214 ? 8.416 -0.202 16.628 1.00 21.88 214 SER A O 1
ATOM 1495 N N . GLN A 1 215 ? 10.044 -1.159 15.406 1.00 25.12 215 GLN A N 1
ATOM 1496 C CA . GLN A 1 215 ? 9.513 -2.506 15.478 1.00 25.12 215 GLN A CA 1
ATOM 1497 C C . GLN A 1 215 ? 9.502 -2.961 16.942 1.00 25.12 215 GLN A C 1
ATOM 1499 O O . GLN A 1 215 ? 10.551 -3.233 17.527 1.00 25.12 215 GLN A O 1
ATOM 1504 N N . MET A 1 216 ? 8.310 -3.085 17.532 1.00 24.33 216 MET A N 1
ATOM 1505 C CA . MET A 1 216 ? 8.124 -4.061 18.598 1.00 24.33 216 MET A CA 1
ATOM 1506 C C . MET A 1 216 ? 8.347 -5.429 17.964 1.00 24.33 216 MET A C 1
ATOM 1508 O O . MET A 1 216 ? 7.550 -5.890 17.149 1.00 24.33 216 MET A O 1
ATOM 1512 N N . LYS A 1 217 ? 9.454 -6.072 18.335 1.00 22.50 217 LYS A N 1
ATOM 1513 C CA . LYS A 1 217 ? 9.622 -7.507 18.134 1.00 22.50 217 LYS A CA 1
ATOM 1514 C C . LYS A 1 217 ? 8.465 -8.197 18.850 1.00 22.50 217 LYS A C 1
ATOM 1516 O O . LYS A 1 217 ? 8.399 -8.178 20.077 1.00 22.50 217 LYS A O 1
ATOM 1521 N N . PHE A 1 218 ? 7.552 -8.776 18.079 1.00 29.80 218 PHE A N 1
ATOM 1522 C CA . PHE A 1 218 ? 6.573 -9.717 18.602 1.00 29.80 218 PHE A CA 1
ATOM 1523 C C . PHE A 1 218 ? 7.343 -10.911 19.166 1.00 29.80 218 PHE A C 1
ATOM 1525 O O . PHE A 1 218 ? 7.955 -11.657 18.406 1.00 29.80 218 PHE A O 1
ATOM 1532 N N . ASP A 1 219 ? 7.352 -11.072 20.491 1.00 25.41 219 ASP A N 1
ATOM 1533 C CA . ASP A 1 219 ? 7.827 -12.304 21.117 1.00 25.41 219 ASP A CA 1
ATOM 1534 C C . ASP A 1 219 ? 6.745 -13.380 20.924 1.00 25.41 219 ASP A C 1
ATOM 1536 O O . ASP A 1 219 ? 5.672 -13.284 21.537 1.00 25.41 219 ASP A O 1
ATOM 1540 N N . PRO A 1 220 ? 6.988 -14.418 20.100 1.00 27.58 220 PRO A N 1
ATOM 1541 C CA . PRO A 1 220 ? 6.010 -15.474 19.859 1.00 27.58 220 PRO A CA 1
ATOM 1542 C C . PRO A 1 220 ? 5.610 -16.192 21.154 1.00 27.58 220 PRO A C 1
ATOM 1544 O O . PRO A 1 220 ? 4.517 -16.744 21.244 1.00 27.58 220 PRO A O 1
ATOM 1547 N N . LYS A 1 221 ? 6.466 -16.167 22.187 1.00 29.97 221 LYS A N 1
ATOM 1548 C CA . LYS A 1 221 ? 6.240 -16.872 23.453 1.00 29.97 221 LYS A CA 1
ATOM 1549 C C . LYS A 1 221 ? 5.164 -16.212 24.313 1.00 29.97 221 LYS A C 1
ATOM 1551 O O . LYS A 1 221 ? 4.427 -16.922 24.988 1.00 29.97 221 LYS A O 1
ATOM 1556 N N . ILE A 1 222 ? 5.020 -14.886 24.262 1.00 31.08 222 ILE A N 1
ATOM 1557 C CA . ILE A 1 222 ? 4.006 -14.160 25.049 1.00 31.08 222 ILE A CA 1
ATOM 1558 C C . ILE A 1 222 ? 2.600 -14.438 24.501 1.00 31.08 222 ILE A C 1
ATOM 1560 O O . ILE A 1 222 ? 1.672 -14.680 25.272 1.00 31.08 222 ILE A O 1
ATOM 1564 N N . PHE A 1 223 ? 2.449 -14.496 23.174 1.00 32.19 223 PHE A N 1
ATOM 1565 C CA . PHE A 1 223 ? 1.172 -14.833 22.538 1.00 32.19 223 PHE A CA 1
ATOM 1566 C C . PHE A 1 223 ? 0.814 -16.312 22.719 1.00 32.19 223 PHE A C 1
ATOM 1568 O O . PHE A 1 223 ? -0.346 -16.627 22.961 1.00 32.19 223 PHE A O 1
ATOM 1575 N N . VAL A 1 224 ? 1.804 -17.213 22.687 1.00 36.38 224 VAL A N 1
ATOM 1576 C CA . VAL A 1 224 ? 1.610 -18.641 22.988 1.00 36.38 224 VAL A CA 1
ATOM 1577 C C . VAL A 1 224 ? 1.170 -18.853 24.439 1.00 36.38 224 VAL A C 1
ATOM 1579 O O . VAL A 1 224 ? 0.297 -19.675 24.678 1.00 36.38 224 VAL A O 1
ATOM 1582 N N . LEU A 1 225 ? 1.695 -18.094 25.406 1.00 32.75 225 LEU A N 1
ATOM 1583 C CA . LEU A 1 225 ? 1.288 -18.197 26.816 1.00 32.75 225 LEU A CA 1
ATOM 1584 C C . LEU A 1 225 ? -0.119 -17.633 27.079 1.00 32.75 225 LEU A C 1
ATOM 1586 O O . LEU A 1 225 ? -0.872 -18.206 27.873 1.00 32.75 225 LEU A O 1
ATOM 1590 N N . LEU A 1 226 ? -0.499 -16.548 26.394 1.00 37.62 226 LEU A N 1
ATOM 1591 C CA . LEU A 1 226 ? -1.852 -15.988 26.463 1.00 37.62 226 LEU A CA 1
ATOM 1592 C C . LEU A 1 226 ? -2.873 -16.893 25.749 1.00 37.62 226 LEU A C 1
ATOM 1594 O O . LEU A 1 226 ? -3.939 -17.166 26.296 1.00 37.62 226 LEU A O 1
ATOM 1598 N N . ALA A 1 227 ? -2.526 -17.415 24.568 1.00 36.81 227 ALA A N 1
ATOM 1599 C CA . ALA A 1 227 ? -3.340 -18.371 23.818 1.00 36.81 227 ALA A CA 1
ATOM 1600 C C . ALA A 1 227 ? -3.496 -19.701 24.575 1.00 36.81 227 ALA A C 1
ATOM 1602 O O . ALA A 1 227 ? -4.615 -20.187 24.711 1.00 36.81 227 ALA A O 1
ATOM 1603 N N . ALA A 1 228 ? -2.423 -20.226 25.177 1.00 40.59 228 ALA A N 1
ATOM 1604 C CA . ALA A 1 228 ? -2.465 -21.432 26.008 1.00 40.59 228 ALA A CA 1
ATOM 1605 C C . ALA A 1 228 ? -3.299 -21.242 27.289 1.00 40.59 228 ALA A C 1
ATOM 1607 O O . ALA A 1 228 ? -4.009 -22.154 27.714 1.00 40.59 228 ALA A O 1
ATOM 1608 N N . SER A 1 229 ? -3.277 -20.052 27.900 1.00 44.03 229 SER A N 1
ATOM 1609 C CA . SER A 1 229 ? -4.111 -19.746 29.078 1.00 44.03 229 SER A CA 1
ATOM 1610 C C . SER A 1 229 ? -5.593 -19.558 28.723 1.00 44.03 229 SER A C 1
ATOM 1612 O O . SER A 1 229 ? -6.468 -19.857 29.532 1.00 44.03 229 SER A O 1
ATOM 1614 N N . VAL A 1 230 ? -5.895 -19.098 27.503 1.00 47.66 230 VAL A N 1
ATOM 1615 C CA . VAL A 1 230 ? -7.266 -18.984 26.971 1.00 47.66 230 VAL A CA 1
ATOM 1616 C C . VAL A 1 230 ? -7.802 -20.338 26.479 1.00 47.66 230 VAL A C 1
ATOM 1618 O O . VAL A 1 230 ? -9.003 -20.575 26.555 1.00 47.66 230 VAL A O 1
ATOM 1621 N N . GLU A 1 231 ? -6.952 -21.259 26.017 1.00 52.81 231 GLU A N 1
ATOM 1622 C CA . GLU A 1 231 ? -7.364 -22.602 25.569 1.00 52.81 231 GLU A CA 1
ATOM 1623 C C . GLU A 1 231 ? -7.583 -23.606 26.709 1.00 52.81 231 GLU A C 1
ATOM 1625 O O . GLU A 1 231 ? -8.360 -24.546 26.554 1.00 52.81 231 GLU A O 1
ATOM 1630 N N . THR A 1 232 ? -6.968 -23.397 27.875 1.00 58.56 232 THR A N 1
ATOM 1631 C CA . THR A 1 232 ? -7.038 -24.333 29.014 1.00 58.56 232 THR A CA 1
ATOM 1632 C C . THR A 1 232 ? -8.297 -24.195 29.878 1.00 58.56 232 THR A C 1
ATOM 1634 O O . THR A 1 232 ? -8.561 -25.066 30.705 1.00 58.56 232 THR A O 1
ATOM 1637 N N . SER A 1 233 ? -9.116 -23.152 29.684 1.00 58.78 233 SER A N 1
ATOM 1638 C CA . SER A 1 233 ? -10.368 -22.961 30.431 1.00 58.78 233 SER A CA 1
ATOM 1639 C C . SER A 1 233 ? -11.513 -22.450 29.541 1.00 58.78 233 SER A C 1
ATOM 1641 O O . SER A 1 233 ? -11.463 -21.310 29.067 1.00 58.78 233 SER A O 1
ATOM 1643 N N . PRO A 1 234 ? -12.598 -23.234 29.360 1.00 65.88 234 PRO A N 1
ATOM 1644 C CA . PRO A 1 234 ? -13.775 -22.825 28.586 1.00 65.88 234 PRO A CA 1
ATOM 1645 C C . PRO A 1 234 ? -14.423 -21.536 29.109 1.00 65.88 234 PRO A C 1
ATOM 1647 O O . PRO A 1 234 ? -14.928 -20.725 28.334 1.00 65.88 234 PRO A O 1
ATOM 1650 N N . THR A 1 235 ? -14.376 -21.321 30.425 1.00 65.88 235 THR A N 1
ATOM 1651 C CA . THR A 1 235 ? -14.978 -20.165 31.099 1.00 65.88 235 THR A CA 1
ATOM 1652 C C . THR A 1 235 ? -14.154 -18.899 30.882 1.00 65.88 235 THR A C 1
ATOM 1654 O O . THR A 1 235 ? -14.717 -17.841 30.605 1.00 65.88 235 THR A O 1
ATOM 1657 N N . VAL A 1 236 ? -12.820 -19.007 30.943 1.00 64.38 236 VAL A N 1
ATOM 1658 C CA . VAL A 1 236 ? -11.909 -17.891 30.638 1.00 64.38 236 VAL A CA 1
ATOM 1659 C C . VAL A 1 236 ? -12.003 -17.536 29.161 1.00 64.38 236 VAL A C 1
ATOM 1661 O O . VAL A 1 236 ? -12.120 -16.360 28.841 1.00 64.38 236 VAL A O 1
ATOM 1664 N N . ARG A 1 237 ? -12.070 -18.527 28.262 1.00 57.03 237 ARG A N 1
ATOM 1665 C CA . ARG A 1 237 ? -12.308 -18.306 26.829 1.00 57.03 237 ARG A CA 1
ATOM 1666 C C . ARG A 1 237 ? -13.628 -17.595 26.560 1.00 57.03 237 ARG A C 1
ATOM 1668 O O . ARG A 1 237 ? -13.653 -16.658 25.772 1.00 57.03 237 ARG A O 1
ATOM 1675 N N . TYR A 1 238 ? -14.714 -18.008 27.214 1.00 68.19 238 TYR A N 1
ATOM 1676 C CA . TYR A 1 238 ? -16.024 -17.376 27.053 1.00 68.19 238 TYR A CA 1
ATOM 1677 C C . TYR A 1 238 ? -16.011 -15.907 27.498 1.00 68.19 238 TYR A C 1
ATOM 1679 O O . TYR A 1 238 ? -16.442 -15.038 26.741 1.00 68.19 238 TYR A O 1
ATOM 1687 N N . TRP A 1 239 ? -15.471 -15.611 28.685 1.00 63.06 239 TRP A N 1
ATOM 1688 C CA . TRP A 1 239 ? -15.385 -14.237 29.190 1.00 63.06 239 TRP A CA 1
ATOM 1689 C C . TRP A 1 239 ? -14.379 -13.385 28.418 1.00 63.06 239 TRP A C 1
ATOM 1691 O O . TRP A 1 239 ? -14.683 -12.242 28.100 1.00 63.06 239 TRP A O 1
ATOM 1701 N N . PHE A 1 240 ? -13.233 -13.945 28.033 1.00 59.28 240 PHE A N 1
ATOM 1702 C CA . PHE A 1 240 ? -12.252 -13.284 27.177 1.00 59.28 240 PHE A CA 1
ATOM 1703 C C . PHE A 1 240 ? -12.852 -12.946 25.810 1.00 59.28 240 PHE A C 1
ATOM 1705 O O . PHE A 1 240 ? -12.745 -11.805 25.375 1.00 59.28 240 PHE A O 1
ATOM 1712 N N . MET A 1 241 ? -13.560 -13.877 25.160 1.00 53.62 241 MET A N 1
ATOM 1713 C CA . MET A 1 241 ? -14.246 -13.623 23.885 1.00 53.62 241 MET A CA 1
ATOM 1714 C C . MET A 1 241 ? -15.397 -12.620 24.028 1.00 53.62 241 MET A C 1
ATOM 1716 O O . MET A 1 241 ? -15.586 -11.783 23.154 1.00 53.62 241 MET A O 1
ATOM 1720 N N . LYS A 1 242 ? -16.144 -12.644 25.139 1.00 58.50 242 LYS A N 1
ATOM 1721 C CA . LYS A 1 242 ? -17.195 -11.654 25.435 1.00 58.50 242 LYS A CA 1
ATOM 1722 C C . LYS A 1 242 ? -16.624 -10.255 25.671 1.00 58.50 242 LYS A C 1
ATOM 1724 O O . LYS A 1 242 ? -17.161 -9.301 25.125 1.00 58.50 242 LYS A O 1
ATOM 1729 N N . ILE A 1 243 ? -15.541 -10.132 26.438 1.00 52.97 243 ILE A N 1
ATOM 1730 C CA . ILE A 1 243 ? -14.876 -8.855 26.740 1.00 52.97 243 ILE A CA 1
ATOM 1731 C C . ILE A 1 243 ? -14.182 -8.303 25.490 1.00 52.97 243 ILE A C 1
ATOM 1733 O O . ILE A 1 243 ? -14.348 -7.135 25.165 1.00 52.97 243 ILE A O 1
ATOM 1737 N N . THR A 1 244 ? -13.476 -9.141 24.731 1.00 45.34 244 THR A N 1
ATOM 1738 C CA . THR A 1 244 ? -12.852 -8.735 23.461 1.00 45.34 244 THR A CA 1
ATOM 1739 C C . THR A 1 244 ? -13.893 -8.381 22.397 1.00 45.34 244 THR A C 1
ATOM 1741 O O . THR A 1 244 ? -13.716 -7.389 21.698 1.00 45.34 244 THR A O 1
ATOM 1744 N N . ALA A 1 245 ? -15.019 -9.098 22.306 1.00 47.78 245 ALA A N 1
ATOM 1745 C CA . ALA A 1 245 ? -16.129 -8.714 21.432 1.00 47.78 245 ALA A CA 1
ATOM 1746 C C . ALA A 1 245 ? -16.778 -7.383 21.857 1.00 47.78 245 ALA A C 1
ATOM 1748 O O . ALA A 1 245 ? -17.060 -6.555 20.995 1.00 47.78 245 ALA A O 1
ATOM 1749 N N . LEU A 1 246 ? -16.958 -7.146 23.165 1.00 42.91 246 LEU A N 1
ATOM 1750 C CA . LEU A 1 246 ? -17.485 -5.887 23.714 1.00 42.91 246 LEU A CA 1
ATOM 1751 C C . LEU A 1 246 ? -16.542 -4.696 23.449 1.00 42.91 246 LEU A C 1
ATOM 1753 O O . LEU A 1 246 ? -17.004 -3.582 23.232 1.00 42.91 246 LEU A O 1
ATOM 1757 N N . LEU A 1 247 ? -15.230 -4.945 23.420 1.00 47.72 247 LEU A N 1
ATOM 1758 C CA . LEU A 1 247 ? -14.181 -3.968 23.105 1.00 47.72 247 LEU A CA 1
ATOM 1759 C C . LEU A 1 247 ? -13.874 -3.860 21.594 1.00 47.72 247 LEU A C 1
ATOM 1761 O O . LEU A 1 247 ? -12.934 -3.176 21.203 1.00 47.72 247 LEU A O 1
ATOM 1765 N N . GLY A 1 248 ? -14.624 -4.550 20.725 1.00 42.41 248 GLY A N 1
ATOM 1766 C CA . GLY A 1 248 ? -14.445 -4.485 19.267 1.00 42.41 248 GLY A CA 1
ATOM 1767 C C . GLY A 1 248 ? -13.262 -5.289 18.704 1.00 42.41 248 GLY A C 1
ATOM 1768 O O . GLY A 1 248 ? -13.083 -5.318 17.483 1.00 42.41 248 GLY A O 1
ATOM 1769 N N . TYR A 1 249 ? -12.534 -6.030 19.553 1.00 47.34 249 TYR A N 1
ATOM 1770 C CA . TYR A 1 249 ? -11.387 -6.891 19.209 1.00 47.34 249 TYR A CA 1
ATOM 1771 C C . TYR A 1 249 ? -11.727 -8.089 18.304 1.00 47.34 249 TYR A C 1
ATOM 1773 O O . TYR A 1 249 ? -10.847 -8.847 17.899 1.00 47.34 249 TYR A O 1
ATOM 1781 N N . HIS A 1 250 ? -13.002 -8.244 17.946 1.00 53.38 250 HIS A N 1
ATOM 1782 C CA . HIS A 1 250 ? -13.500 -9.251 17.011 1.00 53.38 250 HIS A CA 1
ATOM 1783 C C . HIS A 1 250 ? -14.302 -8.654 15.846 1.00 53.38 250 HIS A C 1
ATOM 1785 O O . HIS A 1 250 ? -15.002 -9.380 15.138 1.00 53.38 250 HIS A O 1
ATOM 1791 N N . SER A 1 251 ? -14.221 -7.335 15.641 1.00 72.94 251 SER A N 1
ATOM 1792 C CA . SER A 1 251 ? -14.922 -6.683 14.537 1.00 72.94 251 SER A CA 1
ATOM 1793 C C . SER A 1 251 ? -14.446 -7.229 13.181 1.00 72.94 251 SER A C 1
ATOM 1795 O O . SER A 1 251 ? -13.255 -7.528 13.017 1.00 72.94 251 SER A O 1
ATOM 1797 N N . PRO A 1 252 ? -15.337 -7.307 12.172 1.00 73.25 252 PRO A N 1
ATOM 1798 C CA . PRO A 1 252 ? -14.966 -7.653 10.800 1.00 73.25 252 PRO A CA 1
ATOM 1799 C C . PRO A 1 252 ? -13.756 -6.871 10.276 1.00 73.25 252 PRO A C 1
ATOM 1801 O O . PRO A 1 252 ? -12.907 -7.431 9.588 1.00 73.25 252 PRO A O 1
ATOM 1804 N N . LYS A 1 253 ? -13.642 -5.594 10.663 1.00 73.38 253 LYS A N 1
ATOM 1805 C CA . LYS A 1 253 ? -12.543 -4.697 10.298 1.00 73.38 253 LYS A CA 1
ATOM 1806 C C . LYS A 1 253 ? -11.211 -5.131 10.912 1.00 73.38 253 LYS A C 1
ATOM 1808 O O . LYS A 1 253 ? -10.226 -5.264 10.198 1.00 73.38 253 LYS A O 1
ATOM 1813 N N . GLN A 1 254 ? -11.165 -5.392 12.216 1.00 71.94 254 GLN A N 1
ATOM 1814 C CA . GLN A 1 254 ? -9.922 -5.807 12.872 1.00 71.94 254 GLN A CA 1
ATOM 1815 C C . GLN A 1 254 ? -9.452 -7.185 12.405 1.00 71.94 254 GLN A C 1
ATOM 1817 O O . GLN A 1 254 ? -8.258 -7.391 12.181 1.00 71.94 254 GLN A O 1
ATOM 1822 N N . ARG A 1 255 ? -10.393 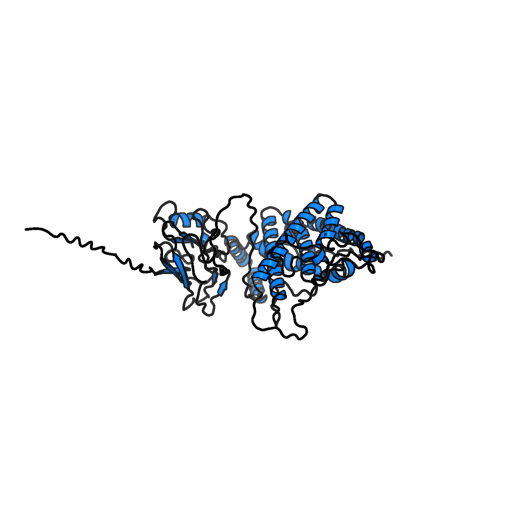-8.116 12.213 1.00 74.31 255 ARG A N 1
ATOM 1823 C CA . ARG A 1 255 ? -10.090 -9.440 11.660 1.00 74.31 255 ARG A CA 1
ATOM 1824 C C . ARG A 1 255 ? -9.544 -9.338 10.240 1.00 74.31 255 ARG A C 1
ATOM 1826 O O . ARG A 1 255 ? -8.545 -9.988 9.946 1.00 74.31 255 ARG A O 1
ATOM 1833 N N . ALA A 1 256 ? -10.144 -8.484 9.407 1.00 78.50 256 ALA A N 1
ATOM 1834 C CA . ALA A 1 256 ? -9.625 -8.182 8.080 1.00 78.50 256 ALA A CA 1
ATOM 1835 C C . ALA A 1 256 ? -8.185 -7.662 8.156 1.00 78.50 256 ALA A C 1
ATOM 1837 O O . ALA A 1 256 ? -7.323 -8.265 7.535 1.00 78.50 256 ALA A O 1
ATOM 1838 N N . GLY A 1 257 ? -7.903 -6.644 8.979 1.00 73.12 257 GLY A N 1
ATOM 1839 C CA . GLY A 1 257 ? -6.563 -6.052 9.088 1.00 73.12 257 GLY A CA 1
ATOM 1840 C C . GLY A 1 257 ? -5.465 -7.037 9.504 1.00 73.12 257 GLY A C 1
ATOM 1841 O O . GLY A 1 257 ? -4.378 -7.032 8.935 1.00 73.12 257 GLY A O 1
ATOM 1842 N N . LEU A 1 258 ? -5.747 -7.940 10.451 1.00 75.44 258 LEU A N 1
ATOM 1843 C CA . LEU A 1 258 ? -4.790 -8.989 10.833 1.00 75.44 258 LEU A CA 1
ATOM 1844 C C . LEU A 1 258 ? -4.590 -10.018 9.714 1.00 75.44 258 LEU A C 1
ATOM 1846 O O . LEU A 1 258 ? -3.469 -10.449 9.442 1.00 75.44 258 LEU A O 1
ATOM 1850 N N . ARG A 1 259 ? -5.683 -10.426 9.063 1.00 87.88 259 ARG A N 1
ATOM 1851 C CA . ARG A 1 259 ? -5.660 -11.452 8.021 1.00 87.88 259 ARG A CA 1
ATOM 1852 C C . ARG A 1 259 ? -4.961 -10.956 6.757 1.00 87.88 259 ARG A C 1
ATOM 1854 O O . ARG A 1 259 ? -4.165 -11.693 6.180 1.00 87.88 259 ARG A O 1
ATOM 1861 N N . THR A 1 260 ? -5.217 -9.720 6.338 1.00 89.56 260 THR A N 1
ATOM 1862 C CA . THR A 1 260 ? -4.665 -9.137 5.108 1.00 89.56 260 THR A CA 1
ATOM 1863 C C . THR A 1 260 ? -3.159 -8.972 5.140 1.00 89.56 260 THR A C 1
ATOM 1865 O O . THR A 1 260 ? -2.550 -9.088 4.081 1.00 89.56 260 THR A O 1
ATOM 1868 N N . PHE A 1 261 ? -2.543 -8.770 6.310 1.00 89.25 261 PHE A N 1
ATOM 1869 C CA . PHE A 1 261 ? -1.081 -8.766 6.411 1.00 89.25 261 PHE A CA 1
ATOM 1870 C C . PHE A 1 261 ? -0.502 -10.096 5.925 1.00 89.25 261 PHE A C 1
ATOM 1872 O O . PHE A 1 261 ? 0.382 -10.112 5.075 1.00 89.25 261 PHE A O 1
ATOM 1879 N N . LEU A 1 262 ? -1.059 -11.216 6.398 1.00 91.06 262 LEU A N 1
ATOM 1880 C CA . LEU A 1 262 ? -0.622 -12.552 5.995 1.00 91.06 262 LEU A CA 1
ATOM 1881 C C . LEU A 1 262 ? -0.930 -12.838 4.525 1.00 91.06 262 LEU A C 1
ATOM 1883 O O . LEU A 1 262 ? -0.108 -13.440 3.840 1.00 91.06 262 LEU A O 1
ATOM 1887 N N . LEU A 1 263 ? -2.091 -12.397 4.028 1.00 94.81 263 LEU A N 1
ATOM 1888 C CA . LEU A 1 263 ? -2.413 -12.511 2.605 1.00 94.81 263 LEU A CA 1
ATOM 1889 C C . LEU A 1 263 ? -1.393 -11.742 1.756 1.00 94.81 263 LEU A C 1
ATOM 1891 O O . LEU A 1 263 ? -0.881 -12.259 0.770 1.00 94.81 263 LEU A O 1
ATOM 1895 N N . TYR A 1 264 ? -1.037 -10.527 2.159 1.00 97.44 264 TYR A N 1
ATOM 1896 C CA . TYR A 1 264 ? -0.039 -9.748 1.448 1.00 97.44 264 TYR A CA 1
ATOM 1897 C C . TYR A 1 264 ? 1.355 -10.391 1.519 1.00 97.44 264 TYR A C 1
ATOM 1899 O O . TYR A 1 264 ? 1.932 -10.716 0.480 1.00 97.44 264 TYR A O 1
ATOM 1907 N N . GLU A 1 265 ? 1.867 -10.615 2.733 1.00 94.50 265 GLU A N 1
ATOM 1908 C CA . GLU A 1 265 ? 3.219 -11.116 2.999 1.00 94.50 265 GLU A CA 1
ATOM 1909 C C . GLU A 1 265 ? 3.436 -12.501 2.379 1.00 94.50 265 GLU A C 1
ATOM 1911 O O . GLU A 1 265 ? 4.442 -12.723 1.716 1.00 94.50 265 GLU A O 1
ATOM 1916 N N . ARG A 1 266 ? 2.502 -13.442 2.576 1.00 94.69 266 ARG A N 1
ATOM 1917 C CA . ARG A 1 266 ? 2.698 -14.868 2.255 1.00 94.69 266 ARG A CA 1
ATOM 1918 C C . ARG A 1 266 ? 2.142 -15.294 0.906 1.00 94.69 266 ARG A C 1
ATOM 1920 O O . ARG A 1 266 ? 2.449 -16.406 0.478 1.00 94.69 266 ARG A O 1
ATOM 1927 N N . ILE A 1 267 ? 1.316 -14.468 0.265 1.00 95.94 267 ILE A N 1
ATOM 1928 C CA . ILE A 1 267 ? 0.671 -14.818 -1.007 1.00 95.94 267 ILE A CA 1
ATOM 1929 C C . ILE A 1 267 ? 1.111 -13.867 -2.108 1.00 95.94 267 ILE A C 1
ATOM 1931 O O . ILE A 1 267 ? 1.593 -14.337 -3.130 1.00 95.94 267 ILE A O 1
ATOM 1935 N N . CYS A 1 268 ? 0.989 -12.553 -1.919 1.00 97.69 268 CYS A N 1
ATOM 1936 C CA . CYS A 1 268 ? 1.312 -11.596 -2.979 1.00 97.69 268 CYS A CA 1
ATOM 1937 C C . CYS A 1 268 ? 2.819 -11.330 -3.073 1.00 97.69 268 CYS A C 1
ATOM 1939 O O . CYS A 1 268 ? 3.418 -11.546 -4.125 1.00 97.69 268 CYS A O 1
ATOM 1941 N N . ALA A 1 269 ? 3.446 -10.895 -1.977 1.00 96.75 269 ALA A N 1
ATOM 1942 C CA . ALA A 1 269 ? 4.824 -10.398 -1.972 1.00 96.75 269 ALA A CA 1
ATOM 1943 C C . ALA A 1 269 ? 5.877 -11.471 -2.311 1.00 96.75 269 ALA A C 1
ATOM 1945 O O . ALA A 1 269 ? 6.944 -11.136 -2.823 1.00 96.75 269 ALA A O 1
ATOM 1946 N N . VAL A 1 270 ? 5.582 -12.755 -2.064 1.00 96.56 270 VAL A N 1
ATOM 1947 C CA . VAL A 1 270 ? 6.473 -13.903 -2.357 1.00 96.56 270 VAL A CA 1
ATOM 1948 C C . VAL A 1 270 ? 6.482 -14.336 -3.821 1.00 96.56 270 VAL A C 1
ATOM 1950 O O . VAL A 1 270 ? 7.381 -15.064 -4.238 1.00 96.56 270 VAL A O 1
ATOM 1953 N N . THR A 1 271 ? 5.489 -13.926 -4.609 1.00 96.25 271 THR A N 1
ATOM 1954 C CA . THR A 1 271 ? 5.313 -14.414 -5.987 1.00 96.25 271 THR A CA 1
ATOM 1955 C C . THR A 1 271 ? 6.469 -14.100 -6.940 1.00 96.25 271 THR A C 1
ATOM 1957 O O . THR A 1 271 ? 6.774 -14.970 -7.763 1.00 96.25 271 THR A O 1
ATOM 1960 N N . PRO A 1 272 ? 7.185 -12.958 -6.839 1.00 96.06 272 PRO A N 1
ATOM 1961 C CA . PRO A 1 272 ? 8.355 -12.727 -7.682 1.00 96.06 272 PRO A CA 1
ATOM 1962 C C . PRO A 1 272 ? 9.468 -13.742 -7.391 1.00 96.06 272 PRO A C 1
ATOM 1964 O O . PRO A 1 272 ? 10.081 -14.277 -8.313 1.00 96.06 272 PRO A O 1
ATOM 1967 N N . ASP A 1 273 ? 9.707 -14.053 -6.112 1.00 94.62 273 ASP A N 1
ATOM 1968 C CA . ASP A 1 273 ? 10.728 -15.011 -5.682 1.00 94.62 273 ASP A CA 1
ATOM 1969 C C . ASP A 1 273 ? 10.364 -16.451 -6.078 1.00 94.62 273 ASP A C 1
ATOM 1971 O O . ASP A 1 273 ? 11.255 -17.211 -6.460 1.00 94.62 273 ASP A O 1
ATOM 1975 N N . ALA A 1 274 ? 9.076 -16.811 -6.017 1.00 93.81 274 ALA A N 1
ATOM 1976 C CA . ALA A 1 274 ? 8.581 -18.160 -6.299 1.00 93.81 274 ALA A CA 1
ATOM 1977 C C . ALA A 1 274 ? 8.771 -18.588 -7.765 1.00 93.81 274 ALA A C 1
ATOM 1979 O O . ALA A 1 274 ? 9.137 -19.732 -8.025 1.00 93.81 274 ALA A O 1
ATOM 1980 N N . GLU A 1 275 ? 8.567 -17.669 -8.712 1.00 93.44 275 GLU A N 1
ATOM 1981 C CA . GLU A 1 275 ? 8.651 -17.925 -10.161 1.00 93.44 275 GLU A CA 1
ATOM 1982 C C . GLU A 1 275 ? 9.762 -17.088 -10.819 1.00 93.44 275 GLU A C 1
ATOM 1984 O O . GLU A 1 275 ? 9.654 -16.635 -11.959 1.00 93.44 275 GLU A O 1
ATOM 1989 N N . ARG A 1 276 ? 10.869 -16.864 -10.093 1.00 94.00 276 ARG A N 1
ATOM 1990 C CA . ARG A 1 276 ? 11.965 -15.981 -10.532 1.00 94.00 276 ARG A CA 1
ATOM 1991 C C . ARG A 1 276 ? 12.489 -16.307 -11.926 1.00 94.00 276 ARG A C 1
ATOM 1993 O O . ARG A 1 276 ? 12.770 -15.390 -12.687 1.00 94.00 276 ARG A O 1
ATOM 2000 N N . ASN A 1 277 ? 12.651 -17.593 -12.240 1.00 93.31 277 ASN A N 1
ATOM 2001 C CA . ASN A 1 277 ? 13.193 -18.026 -13.527 1.00 93.31 277 ASN A CA 1
ATOM 2002 C C . ASN A 1 277 ? 12.292 -17.574 -14.685 1.00 93.31 277 ASN A C 1
ATOM 2004 O O . ASN A 1 277 ? 12.792 -16.962 -15.621 1.00 93.31 277 ASN A O 1
ATOM 2008 N N . PHE A 1 278 ? 10.978 -17.774 -14.565 1.00 94.50 278 PHE A N 1
ATOM 2009 C CA . PHE A 1 278 ? 10.021 -17.326 -15.571 1.00 94.50 278 PHE A CA 1
ATOM 2010 C C . PHE A 1 278 ? 10.082 -15.803 -15.755 1.00 94.50 278 PHE A C 1
ATOM 2012 O O . PHE A 1 278 ? 10.230 -15.298 -16.867 1.00 94.50 278 PHE A O 1
ATOM 2019 N N . TRP A 1 279 ? 10.033 -15.053 -14.652 1.00 93.88 279 TRP A N 1
ATOM 2020 C CA . TRP A 1 279 ? 10.013 -13.593 -14.719 1.00 93.88 279 TRP A CA 1
ATOM 2021 C C . TRP A 1 279 ? 11.320 -12.997 -15.251 1.00 93.88 279 TRP A C 1
ATOM 2023 O O . TRP A 1 279 ? 11.286 -12.098 -16.085 1.00 93.88 279 TRP A O 1
ATOM 2033 N N . GLN A 1 280 ? 12.471 -13.470 -14.779 1.00 91.75 280 GLN A N 1
ATOM 2034 C CA . GLN A 1 280 ? 13.759 -12.860 -15.116 1.00 91.75 280 GLN A CA 1
ATOM 2035 C C . GLN A 1 280 ? 14.350 -13.390 -16.418 1.00 91.75 280 GLN A C 1
ATOM 2037 O O . GLN A 1 280 ? 14.914 -12.606 -17.170 1.00 91.75 280 GLN A O 1
ATOM 2042 N N . ASN A 1 281 ? 14.218 -14.690 -16.696 1.00 90.75 281 ASN A N 1
ATOM 2043 C CA . ASN A 1 281 ? 14.897 -15.317 -17.831 1.00 90.75 281 ASN A CA 1
ATOM 2044 C C . ASN A 1 281 ? 13.992 -15.487 -19.051 1.00 90.75 281 ASN A C 1
ATOM 2046 O O . ASN A 1 281 ? 14.496 -15.520 -20.167 1.00 90.75 281 ASN A O 1
ATOM 2050 N N . GLU A 1 282 ? 12.681 -15.657 -18.859 1.00 90.88 282 GLU A N 1
ATOM 2051 C CA . GLU A 1 282 ? 11.760 -15.843 -19.986 1.00 90.88 282 GLU A CA 1
ATOM 2052 C C . GLU A 1 282 ? 11.074 -14.539 -20.388 1.00 90.88 282 GLU A C 1
ATOM 2054 O O . GLU A 1 282 ? 10.990 -14.236 -21.573 1.00 90.88 282 GLU A O 1
ATOM 2059 N N . CYS A 1 283 ? 10.621 -13.741 -19.415 1.00 90.50 283 CYS A N 1
ATOM 2060 C CA . CYS A 1 283 ? 10.050 -12.413 -19.679 1.00 90.50 283 CYS A CA 1
ATOM 2061 C C . CYS A 1 283 ? 11.116 -11.305 -19.811 1.00 90.50 283 CYS A C 1
ATOM 2063 O O . CYS A 1 283 ? 10.772 -10.138 -20.048 1.00 90.50 283 CYS A O 1
ATOM 2065 N N . ASP A 1 284 ? 12.393 -11.654 -19.617 1.00 88.94 284 ASP A N 1
ATOM 2066 C CA . ASP A 1 284 ? 13.535 -10.736 -19.577 1.00 88.94 284 ASP A CA 1
ATOM 2067 C C . ASP A 1 284 ? 13.283 -9.529 -18.659 1.00 88.94 284 ASP A C 1
ATOM 2069 O O . ASP A 1 284 ? 13.544 -8.376 -19.018 1.00 88.94 284 ASP A O 1
ATOM 2073 N N . LEU A 1 285 ? 12.694 -9.760 -17.480 1.00 88.69 285 LEU A N 1
ATOM 2074 C CA . LEU A 1 285 ? 12.531 -8.698 -16.492 1.00 88.69 285 LEU A CA 1
ATOM 2075 C C . LEU A 1 285 ? 13.834 -8.516 -15.717 1.00 88.69 285 LEU A C 1
ATOM 2077 O O . LEU A 1 285 ? 14.329 -9.466 -15.106 1.00 88.69 285 LEU A O 1
ATOM 2081 N N . PRO A 1 286 ? 14.386 -7.293 -15.667 1.00 87.50 286 PRO A N 1
ATOM 2082 C CA . PRO A 1 286 ? 15.620 -7.057 -14.941 1.00 87.50 286 PRO A CA 1
ATOM 2083 C C . PRO A 1 286 ? 15.384 -7.269 -13.434 1.00 87.50 286 PRO A C 1
ATOM 2085 O O . PRO A 1 286 ? 14.290 -6.972 -12.940 1.00 87.50 286 PRO A O 1
ATOM 2088 N N . PRO A 1 287 ? 16.387 -7.737 -12.670 1.00 89.31 287 PRO A N 1
ATOM 2089 C CA . PRO A 1 287 ? 16.273 -7.985 -11.231 1.00 89.31 287 PRO A CA 1
ATOM 2090 C C . PRO A 1 287 ? 16.296 -6.664 -10.443 1.00 89.31 287 PRO A C 1
ATOM 2092 O O . PRO A 1 287 ? 17.248 -6.351 -9.728 1.00 89.31 287 PRO A O 1
ATOM 2095 N N . THR A 1 288 ? 15.242 -5.864 -10.598 1.00 89.25 288 THR A N 1
ATOM 2096 C CA . THR A 1 288 ? 15.070 -4.543 -9.987 1.00 89.25 288 THR A CA 1
ATOM 2097 C C . THR A 1 288 ? 13.839 -4.510 -9.088 1.00 89.25 288 THR A C 1
ATOM 2099 O O . THR A 1 288 ? 12.924 -5.331 -9.201 1.00 89.25 288 THR A O 1
ATOM 2102 N N . PHE A 1 289 ? 13.787 -3.507 -8.210 1.00 90.75 289 PHE A N 1
ATOM 2103 C CA . PHE A 1 289 ? 12.599 -3.239 -7.403 1.00 90.75 289 PHE A CA 1
ATOM 2104 C C . PHE A 1 289 ? 11.360 -2.934 -8.257 1.00 90.75 289 PHE A C 1
ATOM 2106 O O . PHE A 1 289 ? 10.258 -3.325 -7.888 1.00 90.75 289 PHE A O 1
ATOM 2113 N N . GLN A 1 290 ? 11.537 -2.306 -9.423 1.00 89.06 290 GLN A N 1
ATOM 2114 C CA . GLN A 1 290 ? 10.441 -2.026 -10.351 1.00 89.06 290 GLN A CA 1
ATOM 2115 C C . GLN A 1 290 ? 9.802 -3.319 -10.877 1.00 89.06 290 GLN A C 1
ATOM 2117 O O . GLN A 1 290 ? 8.580 -3.453 -10.856 1.00 89.06 290 GLN A O 1
ATOM 2122 N N . SER A 1 291 ? 10.619 -4.290 -11.299 1.00 91.06 291 SER A N 1
ATOM 2123 C CA . SER A 1 291 ? 10.130 -5.599 -11.746 1.00 91.06 291 SER A CA 1
ATOM 2124 C C . SER A 1 291 ? 9.435 -6.352 -10.612 1.00 91.06 291 SER A C 1
ATOM 2126 O O . SER A 1 291 ? 8.354 -6.901 -10.812 1.00 91.06 291 SER A O 1
ATOM 2128 N N . TRP A 1 292 ? 10.010 -6.319 -9.403 1.00 95.06 292 TRP A N 1
ATOM 2129 C CA . TRP A 1 292 ? 9.377 -6.897 -8.214 1.00 95.06 292 TRP A CA 1
ATOM 2130 C C . TRP A 1 292 ? 8.005 -6.264 -7.944 1.00 95.06 292 TRP A C 1
ATOM 2132 O O . TRP A 1 292 ? 7.032 -6.986 -7.746 1.00 95.06 292 TRP A O 1
ATOM 2142 N N . PHE A 1 293 ? 7.902 -4.931 -7.998 1.00 95.06 293 PHE A N 1
ATOM 2143 C CA . PHE A 1 293 ? 6.646 -4.209 -7.786 1.00 95.06 293 PHE A CA 1
ATOM 2144 C C . PHE A 1 293 ? 5.580 -4.620 -8.803 1.00 95.06 293 PHE A C 1
ATOM 2146 O O . PHE A 1 293 ? 4.458 -4.917 -8.408 1.00 95.06 293 PHE A O 1
ATOM 2153 N N . ILE A 1 294 ? 5.920 -4.673 -10.094 1.00 93.62 294 ILE A N 1
ATOM 2154 C CA . ILE A 1 294 ? 4.974 -5.023 -11.163 1.00 93.62 294 ILE A CA 1
ATOM 2155 C C . ILE A 1 294 ? 4.416 -6.440 -10.966 1.00 93.62 294 ILE A C 1
ATOM 2157 O O . ILE A 1 294 ? 3.205 -6.643 -11.061 1.00 93.62 294 ILE A O 1
ATOM 2161 N N . ILE A 1 295 ? 5.279 -7.410 -10.649 1.00 96.25 295 ILE A N 1
ATOM 2162 C CA . ILE A 1 295 ? 4.865 -8.802 -10.427 1.00 96.25 295 ILE A CA 1
ATOM 2163 C C . ILE A 1 295 ? 4.017 -8.909 -9.157 1.00 96.25 295 ILE A C 1
ATOM 2165 O O . ILE A 1 295 ? 2.946 -9.514 -9.186 1.00 96.25 295 ILE A O 1
ATOM 2169 N N . THR A 1 296 ? 4.441 -8.290 -8.053 1.00 97.88 296 THR A N 1
ATOM 2170 C CA . THR A 1 296 ? 3.652 -8.261 -6.813 1.00 97.88 296 THR A CA 1
ATOM 2171 C C . THR A 1 296 ? 2.297 -7.588 -7.042 1.00 97.88 296 THR A C 1
ATOM 2173 O O . THR A 1 296 ? 1.288 -8.069 -6.530 1.00 97.88 296 THR A O 1
ATOM 2176 N N . ASN A 1 297 ? 2.242 -6.525 -7.852 1.00 97.50 297 ASN A N 1
ATOM 2177 C CA . ASN A 1 297 ? 1.008 -5.816 -8.177 1.00 97.50 297 ASN A CA 1
ATOM 2178 C C . ASN A 1 297 ? 0.031 -6.674 -8.999 1.00 97.50 297 ASN A C 1
ATOM 2180 O O . ASN A 1 297 ? -1.168 -6.646 -8.741 1.00 97.50 297 ASN A O 1
ATOM 2184 N N . LEU A 1 298 ? 0.520 -7.487 -9.944 1.00 97.69 298 LEU A N 1
ATOM 2185 C CA . LEU A 1 298 ? -0.321 -8.448 -10.670 1.00 97.69 298 LEU A CA 1
ATOM 2186 C C . LEU A 1 298 ? -1.031 -9.411 -9.700 1.00 97.69 298 LEU A C 1
ATOM 2188 O O . LEU A 1 298 ? -2.241 -9.619 -9.788 1.00 97.69 298 LEU A O 1
ATOM 2192 N N . HIS A 1 299 ? -0.286 -9.980 -8.753 1.00 98.31 299 HIS A N 1
ATOM 2193 C CA . HIS A 1 299 ? -0.819 -10.932 -7.774 1.00 98.31 299 HIS A CA 1
ATOM 2194 C C . HIS A 1 299 ? -1.721 -10.259 -6.737 1.00 98.31 299 HIS A C 1
ATOM 2196 O O . HIS A 1 299 ? -2.770 -10.799 -6.385 1.00 98.31 299 HIS A O 1
ATOM 2202 N N . PHE A 1 300 ? -1.371 -9.041 -6.317 1.00 98.00 300 PHE A N 1
ATOM 2203 C CA . PHE A 1 300 ? -2.248 -8.173 -5.539 1.00 98.00 300 PHE A CA 1
ATOM 2204 C C . PHE A 1 300 ? -3.580 -7.943 -6.266 1.00 98.00 300 PHE A C 1
ATOM 2206 O O . PHE A 1 300 ? -4.644 -8.142 -5.680 1.00 98.00 300 PHE A O 1
ATOM 2213 N N . TRP A 1 301 ? -3.543 -7.582 -7.552 1.00 98.00 301 TRP A N 1
ATOM 2214 C CA . TRP A 1 301 ? -4.744 -7.345 -8.345 1.00 98.00 301 TRP A CA 1
ATOM 2215 C C . TRP A 1 301 ? -5.609 -8.610 -8.438 1.00 98.00 301 TRP A C 1
ATOM 2217 O O . TRP A 1 301 ? -6.787 -8.555 -8.091 1.00 98.00 301 TRP A O 1
ATOM 2227 N N . MET A 1 302 ? -5.032 -9.768 -8.778 1.00 98.06 302 MET A N 1
ATOM 2228 C CA . MET A 1 302 ? -5.785 -11.032 -8.834 1.00 98.06 302 MET A CA 1
ATOM 2229 C C . MET A 1 302 ? -6.455 -11.375 -7.498 1.00 98.06 302 MET A C 1
ATOM 2231 O O . MET A 1 302 ? -7.616 -11.783 -7.476 1.00 98.06 302 MET A O 1
ATOM 2235 N N . LEU A 1 303 ? -5.765 -11.160 -6.373 1.00 98.06 303 LEU A N 1
ATOM 2236 C CA . LEU A 1 303 ? -6.359 -11.374 -5.056 1.00 98.06 303 LEU A CA 1
ATOM 2237 C C . LEU A 1 303 ? -7.493 -10.372 -4.782 1.00 98.06 303 LEU A C 1
ATOM 2239 O O . LEU A 1 303 ? -8.560 -10.762 -4.309 1.00 98.06 303 LEU A O 1
ATOM 2243 N N . THR A 1 304 ? -7.310 -9.091 -5.116 1.00 97.56 304 THR A N 1
ATOM 2244 C CA . THR A 1 304 ? -8.356 -8.072 -4.919 1.00 97.56 304 THR A CA 1
ATOM 2245 C C . THR A 1 304 ? -9.587 -8.276 -5.796 1.00 97.56 304 THR A C 1
ATOM 2247 O O . THR A 1 304 ? -10.676 -7.910 -5.363 1.00 97.56 304 THR A O 1
ATOM 2250 N N . VAL A 1 305 ? -9.482 -8.908 -6.972 1.00 97.06 305 VAL A N 1
ATOM 2251 C CA . VAL A 1 305 ? -10.662 -9.363 -7.737 1.00 97.06 305 VAL A CA 1
ATOM 2252 C C . VAL A 1 305 ? -11.545 -10.254 -6.858 1.00 97.06 305 VAL A C 1
ATOM 2254 O O . VAL A 1 305 ? -12.738 -9.986 -6.728 1.00 97.06 305 VAL A O 1
ATOM 2257 N N . ARG A 1 306 ? -10.959 -11.244 -6.171 1.00 96.31 306 ARG A N 1
ATOM 2258 C CA . ARG A 1 306 ? -11.709 -12.129 -5.267 1.00 96.31 306 ARG A CA 1
ATOM 2259 C C . ARG A 1 306 ? -12.196 -11.421 -4.003 1.00 96.31 306 ARG A C 1
ATOM 2261 O O . ARG A 1 306 ? -13.324 -11.660 -3.572 1.00 96.31 306 ARG A O 1
ATOM 2268 N N . LEU A 1 307 ? -11.372 -10.560 -3.405 1.00 96.69 307 LEU A N 1
ATOM 2269 C CA . LEU A 1 307 ? -11.739 -9.844 -2.177 1.00 96.69 307 LEU A CA 1
ATOM 2270 C C . LEU A 1 307 ? -12.875 -8.838 -2.408 1.00 96.69 307 LEU A C 1
ATOM 2272 O O . LEU A 1 307 ? -13.720 -8.679 -1.534 1.00 96.69 307 LEU A O 1
ATOM 2276 N N . ARG A 1 308 ? -12.947 -8.204 -3.587 1.00 95.75 308 ARG A N 1
ATOM 2277 C CA . ARG A 1 308 ? -14.057 -7.307 -3.967 1.00 95.75 308 ARG A CA 1
ATOM 2278 C C . ARG A 1 308 ? -15.411 -8.018 -4.045 1.00 95.75 308 ARG A C 1
ATOM 2280 O O . ARG A 1 308 ? -16.430 -7.351 -3.919 1.00 95.75 308 ARG A O 1
ATOM 2287 N N . ALA A 1 309 ? -15.419 -9.338 -4.235 1.00 95.44 309 ALA A N 1
ATOM 2288 C CA . ALA A 1 309 ? -16.632 -10.151 -4.273 1.00 95.44 309 ALA A CA 1
ATOM 2289 C C . ALA A 1 309 ? -17.101 -10.628 -2.884 1.00 95.44 309 ALA A C 1
ATOM 2291 O O . ALA A 1 309 ? -18.147 -11.263 -2.793 1.00 95.44 309 ALA A O 1
ATOM 2292 N N . LEU A 1 310 ? -16.349 -10.348 -1.808 1.00 95.81 310 LEU A N 1
ATOM 2293 C CA . LEU A 1 310 ? -16.780 -10.688 -0.450 1.00 95.81 310 LEU A CA 1
ATOM 2294 C C . LEU A 1 310 ? -18.027 -9.876 -0.044 1.00 95.81 310 LEU A C 1
ATOM 2296 O O . LEU A 1 310 ? -18.132 -8.702 -0.416 1.00 95.81 310 LEU A O 1
ATOM 2300 N N . PRO A 1 311 ? -18.920 -10.437 0.792 1.00 94.31 311 PRO A N 1
ATOM 2301 C CA . PRO A 1 311 ? -20.074 -9.725 1.327 1.00 94.31 311 PRO A CA 1
ATOM 2302 C C . PRO A 1 311 ? -19.678 -8.425 2.040 1.00 94.31 311 PRO A C 1
ATOM 2304 O O . PRO A 1 311 ? -18.662 -8.363 2.737 1.00 94.31 311 PRO A O 1
ATOM 2307 N N . GLU A 1 312 ? -20.490 -7.376 1.910 1.00 88.19 312 GLU A N 1
ATOM 2308 C CA . GLU A 1 312 ? -20.308 -6.144 2.689 1.00 88.19 312 GLU A CA 1
ATOM 2309 C C . GLU A 1 312 ? -20.464 -6.441 4.200 1.00 88.19 312 GLU A C 1
ATOM 2311 O O . GLU A 1 312 ? -21.372 -7.183 4.581 1.00 88.19 312 GLU A O 1
ATOM 2316 N N . PRO A 1 313 ? -19.612 -5.880 5.086 1.00 88.56 313 PRO A N 1
ATOM 2317 C CA . PRO A 1 313 ? -18.569 -4.880 4.825 1.00 88.56 313 PRO A CA 1
ATOM 2318 C C . PRO A 1 313 ? -17.169 -5.458 4.535 1.00 88.56 313 PRO A C 1
ATOM 2320 O O . PRO A 1 313 ? -16.187 -4.715 4.442 1.00 88.56 313 PRO A O 1
ATOM 2323 N N . HIS A 1 314 ? -17.037 -6.783 4.439 1.00 89.88 314 HIS A N 1
ATOM 2324 C CA . HIS A 1 314 ? -15.746 -7.468 4.408 1.00 89.88 314 HIS A CA 1
ATOM 2325 C C . HIS A 1 314 ? -14.911 -7.080 3.190 1.00 89.88 314 HIS A C 1
ATOM 2327 O O . HIS A 1 314 ? -13.737 -6.751 3.358 1.00 89.88 314 HIS A O 1
ATOM 2333 N N . GLY A 1 315 ? -15.501 -7.037 1.992 1.00 90.25 315 GLY A N 1
ATOM 2334 C CA . GLY A 1 315 ? -14.759 -6.697 0.774 1.00 90.25 315 GLY A CA 1
ATOM 2335 C C . GLY A 1 315 ? -14.023 -5.357 0.874 1.00 90.25 315 GLY A C 1
ATOM 2336 O O . GLY A 1 315 ? -12.829 -5.283 0.578 1.00 90.25 315 GLY A O 1
ATOM 2337 N N . ARG A 1 316 ? -14.684 -4.317 1.405 1.00 89.00 316 ARG A N 1
ATOM 2338 C CA . ARG A 1 316 ? -14.066 -2.997 1.618 1.00 89.00 316 ARG A CA 1
ATOM 2339 C C . ARG A 1 316 ? -12.900 -3.050 2.595 1.00 89.00 316 ARG A C 1
ATOM 2341 O O . ARG A 1 316 ? -11.844 -2.492 2.307 1.00 89.00 316 ARG A O 1
ATOM 2348 N N . PHE A 1 317 ? -13.074 -3.714 3.738 1.00 87.94 317 PHE A N 1
ATOM 2349 C CA . PHE A 1 317 ? -12.016 -3.804 4.744 1.00 87.94 317 PHE A CA 1
ATOM 2350 C C . PHE A 1 317 ? -10.811 -4.585 4.228 1.00 87.94 317 PHE A C 1
ATOM 2352 O O . PHE A 1 317 ? -9.685 -4.118 4.365 1.00 87.94 317 PHE A O 1
ATOM 2359 N N . TYR A 1 318 ? -11.038 -5.738 3.600 1.00 94.25 318 TYR A N 1
ATOM 2360 C CA . TYR A 1 318 ? -9.956 -6.574 3.091 1.00 94.25 318 TYR A CA 1
ATOM 2361 C C . TYR A 1 318 ? -9.163 -5.873 1.986 1.00 94.25 318 TYR A C 1
ATOM 2363 O O . TYR A 1 318 ? -7.936 -5.897 2.014 1.00 94.25 318 TYR A O 1
ATOM 2371 N N . VAL A 1 319 ? -9.835 -5.210 1.042 1.00 93.94 319 VAL A N 1
ATOM 2372 C CA . VAL A 1 319 ? -9.147 -4.461 -0.020 1.00 93.94 319 VAL A CA 1
ATOM 2373 C C . VAL A 1 319 ? -8.368 -3.278 0.557 1.00 93.94 319 VAL A C 1
ATOM 2375 O O . VAL A 1 319 ? -7.209 -3.095 0.188 1.00 93.94 319 VAL A O 1
ATOM 2378 N N . GLN A 1 320 ? -8.957 -2.515 1.486 1.00 85.06 320 GLN A N 1
ATOM 2379 C CA . GLN A 1 320 ? -8.284 -1.371 2.104 1.00 85.06 320 GLN A CA 1
ATOM 2380 C C . GLN A 1 320 ? -7.031 -1.799 2.876 1.00 85.06 320 GLN A C 1
ATOM 2382 O O . GLN A 1 320 ? -5.955 -1.275 2.615 1.00 85.06 320 GLN A O 1
ATOM 2387 N N . PHE A 1 321 ? -7.132 -2.778 3.779 1.00 86.88 321 PHE A N 1
ATOM 2388 C CA . PHE A 1 321 ? -5.968 -3.192 4.563 1.00 86.88 321 PHE A CA 1
ATOM 2389 C C . PHE A 1 321 ? -4.902 -3.890 3.715 1.00 86.88 321 PHE A C 1
ATOM 2391 O O . PHE A 1 321 ? -3.712 -3.701 3.957 1.00 86.88 321 PHE A O 1
ATOM 2398 N N . LEU A 1 322 ? -5.288 -4.663 2.692 1.00 93.81 322 LEU A N 1
ATOM 2399 C CA . LEU A 1 322 ? -4.315 -5.233 1.758 1.00 93.81 322 LEU A CA 1
ATOM 2400 C C . LEU A 1 322 ? -3.537 -4.118 1.039 1.00 93.81 322 LEU A C 1
ATOM 2402 O O . LEU A 1 322 ? -2.318 -4.218 0.901 1.00 93.81 322 LEU A O 1
ATOM 2406 N N . LEU A 1 323 ? -4.230 -3.057 0.607 1.00 92.25 323 LEU A N 1
ATOM 2407 C CA . LEU A 1 323 ? -3.626 -1.883 -0.025 1.00 92.25 323 LEU A CA 1
ATOM 2408 C C . LEU A 1 323 ? -2.673 -1.148 0.926 1.00 92.25 323 LEU A C 1
ATOM 2410 O O . LEU A 1 323 ? -1.578 -0.764 0.514 1.00 92.25 323 LEU A O 1
ATOM 2414 N N . ASP A 1 324 ? -3.066 -0.999 2.192 1.00 83.81 324 ASP A N 1
ATOM 2415 C CA . ASP A 1 324 ? -2.233 -0.382 3.225 1.00 83.81 324 ASP A CA 1
ATOM 2416 C C . ASP A 1 324 ? -0.918 -1.162 3.395 1.00 83.81 324 ASP A C 1
ATOM 2418 O O . ASP A 1 324 ? 0.161 -0.577 3.325 1.00 83.81 324 ASP A O 1
ATOM 2422 N N . HIS A 1 325 ? -0.981 -2.493 3.534 1.00 90.88 325 HIS A N 1
ATOM 2423 C CA . HIS A 1 325 ? 0.216 -3.340 3.636 1.00 90.88 325 HIS A CA 1
ATOM 2424 C C . HIS A 1 325 ? 1.101 -3.272 2.389 1.00 90.88 325 HIS A C 1
ATOM 2426 O O . HIS A 1 325 ? 2.324 -3.208 2.513 1.00 90.88 325 HIS A O 1
ATOM 2432 N N . PHE A 1 326 ? 0.492 -3.246 1.200 1.00 96.19 326 PHE A N 1
ATOM 2433 C CA . PHE A 1 326 ? 1.215 -3.129 -0.062 1.00 96.19 326 PHE A CA 1
ATOM 2434 C C . PHE A 1 326 ? 2.040 -1.841 -0.130 1.00 96.19 326 PHE A C 1
ATOM 2436 O O . PHE A 1 326 ? 3.233 -1.891 -0.429 1.00 96.19 326 PHE A O 1
ATOM 2443 N N . PHE A 1 327 ? 1.441 -0.692 0.196 1.00 93.69 327 PHE A N 1
ATOM 2444 C CA . PHE A 1 327 ? 2.157 0.583 0.151 1.00 93.69 327 PHE A CA 1
ATOM 2445 C C . PHE A 1 327 ? 3.123 0.787 1.320 1.00 93.69 327 PHE A C 1
ATOM 2447 O O . PHE A 1 327 ? 4.156 1.422 1.116 1.00 93.69 327 PHE A O 1
ATOM 2454 N N . LEU A 1 328 ? 2.862 0.208 2.496 1.00 89.06 328 LEU A N 1
ATOM 2455 C CA . LEU A 1 328 ? 3.834 0.192 3.594 1.00 89.06 328 LEU A CA 1
ATOM 2456 C C . LEU A 1 328 ? 5.109 -0.576 3.215 1.00 89.06 328 LEU A C 1
ATOM 2458 O O . LEU A 1 328 ? 6.209 -0.088 3.470 1.00 89.06 328 LEU A O 1
ATOM 2462 N N . ASP A 1 329 ? 4.982 -1.733 2.559 1.00 94.50 329 ASP A N 1
ATOM 2463 C CA . ASP A 1 329 ? 6.138 -2.517 2.098 1.00 94.50 329 ASP A CA 1
ATOM 2464 C C . ASP A 1 329 ? 6.894 -1.812 0.964 1.00 94.50 329 ASP A C 1
ATOM 2466 O O . ASP A 1 329 ? 8.123 -1.802 0.939 1.00 94.50 329 ASP A O 1
ATOM 2470 N N . ILE A 1 330 ? 6.176 -1.160 0.044 1.00 93.56 330 ILE A N 1
ATOM 2471 C CA . ILE A 1 330 ? 6.786 -0.335 -1.008 1.00 93.56 330 ILE A CA 1
ATOM 2472 C C . ILE A 1 330 ? 7.572 0.824 -0.397 1.00 93.56 330 ILE A C 1
ATOM 2474 O O . ILE A 1 330 ? 8.716 1.050 -0.792 1.00 93.56 330 ILE A O 1
ATOM 2478 N N . GLU A 1 331 ? 6.992 1.549 0.561 1.00 89.88 331 GLU A N 1
ATOM 2479 C CA . GLU A 1 331 ? 7.661 2.672 1.215 1.00 89.88 331 GLU A CA 1
ATOM 2480 C C . GLU A 1 331 ? 8.931 2.209 1.943 1.00 89.88 331 GLU A C 1
ATOM 2482 O O . GLU A 1 331 ? 9.995 2.811 1.771 1.00 89.88 331 GLU A O 1
ATOM 2487 N N . ASP A 1 332 ? 8.846 1.114 2.703 1.00 88.88 332 ASP A N 1
ATOM 2488 C CA . ASP A 1 332 ? 9.986 0.517 3.405 1.00 88.88 332 ASP A CA 1
ATOM 2489 C C . ASP A 1 332 ? 11.104 0.111 2.430 1.00 88.88 332 ASP A C 1
ATOM 2491 O O . ASP A 1 332 ? 12.266 0.500 2.599 1.00 88.88 332 ASP A O 1
ATOM 2495 N N . ARG A 1 333 ? 10.753 -0.566 1.329 1.00 91.69 333 ARG A N 1
ATOM 2496 C CA . ARG A 1 333 ? 11.701 -0.963 0.275 1.00 91.69 333 ARG A CA 1
ATOM 2497 C C . ARG A 1 333 ? 12.321 0.238 -0.436 1.00 91.69 333 ARG A C 1
ATOM 2499 O O . ARG A 1 333 ? 13.530 0.235 -0.661 1.00 91.69 333 ARG A O 1
ATOM 2506 N N . ILE A 1 334 ? 11.551 1.284 -0.749 1.00 89.00 334 ILE A N 1
ATOM 2507 C CA . ILE A 1 334 ? 12.068 2.536 -1.334 1.00 89.00 334 ILE A CA 1
ATOM 2508 C C . ILE A 1 334 ? 13.071 3.183 -0.387 1.00 89.00 334 ILE A C 1
ATOM 2510 O O . ILE A 1 334 ? 14.151 3.588 -0.819 1.00 89.00 334 ILE A O 1
ATOM 2514 N N . ARG A 1 335 ? 12.737 3.278 0.904 1.00 87.00 335 ARG A N 1
ATOM 2515 C CA . ARG A 1 335 ? 13.625 3.855 1.917 1.00 87.00 335 ARG A CA 1
ATOM 2516 C C . ARG A 1 335 ? 14.924 3.061 2.012 1.00 87.00 335 ARG A C 1
ATOM 2518 O O . ARG A 1 335 ? 15.989 3.674 1.974 1.00 87.00 335 ARG A O 1
ATOM 2525 N N . ALA A 1 336 ? 14.844 1.731 2.037 1.00 85.88 336 ALA A N 1
ATOM 2526 C CA . ALA A 1 336 ? 16.012 0.852 2.041 1.00 85.88 336 ALA A CA 1
ATOM 2527 C C . ALA A 1 336 ? 16.859 0.984 0.762 1.00 85.88 336 ALA A C 1
ATOM 2529 O O . ALA A 1 336 ? 18.087 0.933 0.832 1.00 85.88 336 ALA A O 1
ATOM 2530 N N . ILE A 1 337 ? 16.229 1.182 -0.401 1.00 87.19 337 ILE A N 1
ATOM 2531 C CA . ILE A 1 337 ? 16.922 1.405 -1.678 1.00 87.19 337 ILE A CA 1
ATOM 2532 C C . ILE A 1 337 ? 17.632 2.754 -1.680 1.00 87.19 337 ILE A C 1
ATOM 2534 O O . ILE A 1 337 ? 18.826 2.812 -1.957 1.00 87.19 337 ILE A O 1
ATOM 2538 N N . LEU A 1 338 ? 16.927 3.838 -1.358 1.00 84.50 338 LEU A N 1
ATOM 2539 C CA . LEU A 1 338 ? 17.479 5.195 -1.358 1.00 84.50 338 LEU A CA 1
ATOM 2540 C C . LEU A 1 338 ? 18.565 5.380 -0.298 1.00 84.50 338 LEU A C 1
ATOM 2542 O O . LEU A 1 338 ? 19.501 6.154 -0.501 1.00 84.50 338 LEU A O 1
ATOM 2546 N N . GLN A 1 339 ? 18.432 4.690 0.832 1.00 83.69 339 GLN A N 1
ATOM 2547 C CA . GLN A 1 339 ? 19.385 4.746 1.924 1.00 83.69 339 GLN A CA 1
ATOM 2548 C C . GLN A 1 339 ? 19.567 3.346 2.533 1.00 83.69 339 GLN A C 1
ATOM 2550 O O . GLN A 1 339 ? 18.820 2.947 3.430 1.00 83.69 339 GLN A O 1
ATOM 2555 N N . PRO A 1 340 ? 20.549 2.574 2.033 1.00 82.00 340 PRO A N 1
ATOM 2556 C CA . PRO A 1 340 ? 20.906 1.309 2.649 1.00 82.00 340 PRO A CA 1
ATOM 2557 C C . PRO A 1 340 ? 21.586 1.535 4.004 1.00 82.00 340 PRO A C 1
ATOM 2559 O O . PRO A 1 340 ? 22.366 2.473 4.170 1.00 82.00 340 PRO A O 1
ATOM 2562 N N . SER A 1 341 ? 21.336 0.624 4.948 1.00 76.56 341 SER A N 1
ATOM 2563 C CA . SER A 1 341 ? 21.930 0.595 6.293 1.00 76.56 341 SER A CA 1
ATOM 2564 C C . SER A 1 341 ? 22.763 -0.677 6.499 1.00 76.56 341 SER A C 1
ATOM 2566 O O . SER A 1 341 ? 22.421 -1.730 5.963 1.00 76.56 341 SER A O 1
ATOM 2568 N N . ILE A 1 342 ? 23.836 -0.590 7.299 1.00 70.75 342 ILE A N 1
ATOM 2569 C CA . ILE A 1 342 ? 24.609 -1.740 7.803 1.00 70.75 342 ILE A CA 1
ATOM 2570 C C . ILE A 1 342 ? 24.649 -1.658 9.341 1.00 70.75 342 ILE A C 1
ATOM 2572 O O . ILE A 1 342 ? 25.185 -0.680 9.873 1.00 70.75 342 ILE A O 1
ATOM 2576 N N . PRO A 1 343 ? 24.118 -2.665 10.061 1.00 73.88 343 PRO A N 1
ATOM 2577 C CA . PRO A 1 343 ? 23.434 -3.843 9.519 1.00 73.88 343 PRO A CA 1
ATOM 2578 C C . PRO A 1 343 ? 22.130 -3.469 8.775 1.00 73.88 343 PRO A C 1
ATOM 2580 O O . PRO A 1 343 ? 21.578 -2.387 9.023 1.00 73.88 343 PRO A O 1
ATOM 2583 N N . PRO A 1 344 ? 21.659 -4.320 7.839 1.00 73.94 344 PRO A N 1
ATOM 2584 C CA . PRO A 1 344 ? 20.377 -4.119 7.170 1.00 73.94 344 PRO A CA 1
ATOM 2585 C C . PRO A 1 344 ? 19.254 -3.984 8.199 1.00 73.94 344 PRO A C 1
ATOM 2587 O O . PRO A 1 344 ? 19.257 -4.680 9.214 1.00 73.94 344 PRO A O 1
ATOM 2590 N N . ARG A 1 345 ? 18.303 -3.083 7.945 1.00 78.06 345 ARG A N 1
ATOM 2591 C CA . ARG A 1 345 ? 17.079 -2.998 8.747 1.00 78.06 345 ARG A CA 1
ATOM 2592 C C . ARG A 1 345 ? 16.186 -4.190 8.404 1.00 78.06 345 ARG A C 1
ATOM 2594 O O . ARG A 1 345 ? 16.124 -4.574 7.236 1.00 78.06 345 ARG A O 1
ATOM 2601 N N . ASP A 1 346 ? 15.501 -4.737 9.404 1.00 82.56 346 ASP A N 1
ATOM 2602 C CA . ASP A 1 346 ? 14.478 -5.757 9.179 1.00 82.56 346 ASP A CA 1
ATOM 2603 C C . ASP A 1 346 ? 13.357 -5.162 8.303 1.00 82.56 346 ASP A C 1
ATOM 2605 O O . ASP A 1 346 ? 12.820 -4.104 8.659 1.00 82.56 346 ASP A O 1
ATOM 2609 N N . PRO A 1 347 ? 13.032 -5.785 7.155 1.00 86.25 347 PRO A N 1
ATOM 2610 C CA . PRO A 1 347 ? 12.034 -5.272 6.228 1.00 86.25 347 PRO A CA 1
ATOM 2611 C C . PRO A 1 347 ? 10.629 -5.403 6.814 1.00 86.25 347 PRO A C 1
ATOM 2613 O O . PRO A 1 347 ? 10.391 -6.210 7.714 1.00 86.25 347 PRO A O 1
ATOM 2616 N N . TYR A 1 348 ? 9.684 -4.640 6.268 1.00 87.19 348 TYR A N 1
ATOM 2617 C CA . TYR A 1 348 ? 8.274 -4.719 6.659 1.00 87.19 348 TYR A CA 1
ATOM 2618 C C . TYR A 1 348 ? 7.681 -6.128 6.482 1.00 87.19 348 TYR A C 1
ATOM 2620 O O . TYR A 1 348 ? 6.926 -6.595 7.335 1.00 87.19 348 TYR A O 1
ATOM 2628 N N . THR A 1 349 ? 8.046 -6.808 5.392 1.00 92.19 349 THR A N 1
ATOM 2629 C CA . THR A 1 349 ? 7.673 -8.202 5.115 1.00 92.19 349 THR A CA 1
ATOM 2630 C C . THR A 1 349 ? 8.849 -9.160 5.319 1.00 92.19 349 THR A C 1
ATOM 2632 O O . THR A 1 349 ? 9.013 -9.753 6.380 1.00 92.19 349 THR A O 1
ATOM 2635 N N . PHE A 1 350 ? 9.680 -9.332 4.293 1.00 92.38 350 PHE A N 1
ATOM 2636 C CA . PHE A 1 350 ? 10.818 -10.244 4.285 1.00 92.38 350 PHE A CA 1
ATOM 2637 C C . PHE A 1 350 ? 11.888 -9.784 3.289 1.00 92.38 350 PHE A C 1
ATOM 2639 O O . PHE A 1 350 ? 11.637 -9.001 2.363 1.00 92.38 350 PHE A O 1
ATOM 2646 N N . PHE A 1 351 ? 13.102 -10.308 3.465 1.00 90.00 351 PHE A N 1
ATOM 2647 C CA . PHE A 1 351 ? 14.197 -10.096 2.526 1.00 90.00 351 PHE A CA 1
ATOM 2648 C C . PHE A 1 351 ? 13.952 -10.905 1.251 1.00 90.00 351 PHE A C 1
ATOM 2650 O O . PHE A 1 351 ? 14.007 -12.133 1.261 1.00 90.00 351 PHE A O 1
ATOM 2657 N N . THR A 1 352 ? 13.687 -10.209 0.150 1.00 91.94 352 THR A N 1
ATOM 2658 C CA . THR A 1 352 ? 13.586 -10.822 -1.179 1.00 91.94 352 THR A CA 1
ATOM 2659 C C . THR A 1 352 ? 14.975 -11.064 -1.753 1.00 91.94 352 THR A C 1
ATOM 2661 O O . THR A 1 352 ? 15.892 -10.266 -1.561 1.00 91.94 352 THR A O 1
ATOM 2664 N N . SER A 1 353 ? 15.117 -12.159 -2.493 1.00 91.50 353 SER A N 1
ATOM 2665 C CA . SER A 1 353 ? 16.307 -12.429 -3.308 1.00 91.50 353 SER A CA 1
ATOM 2666 C C . SER A 1 353 ? 16.056 -12.197 -4.801 1.00 91.50 353 SER A C 1
ATOM 2668 O O . SER A 1 353 ? 16.893 -12.543 -5.631 1.00 91.50 353 SER A O 1
ATOM 2670 N N . PHE A 1 354 ? 14.907 -11.610 -5.152 1.00 92.75 354 PHE A N 1
ATOM 2671 C CA . PHE A 1 354 ? 14.538 -11.273 -6.523 1.00 92.75 354 PHE A CA 1
ATOM 2672 C C . PHE A 1 354 ? 15.367 -10.117 -7.094 1.00 92.75 354 PHE A C 1
ATOM 2674 O O . PHE A 1 354 ? 15.746 -10.159 -8.261 1.00 92.75 354 PHE A O 1
ATOM 2681 N N . TYR A 1 355 ? 15.673 -9.098 -6.287 1.00 90.94 355 TYR A N 1
ATOM 2682 C CA . TYR A 1 355 ? 16.504 -7.965 -6.693 1.00 90.94 355 TYR A CA 1
ATOM 2683 C C . TYR A 1 355 ? 17.559 -7.639 -5.640 1.00 90.94 355 TYR A C 1
ATOM 2685 O O . TYR A 1 355 ? 17.409 -7.952 -4.460 1.00 90.94 355 TYR A O 1
ATOM 2693 N N . ILE A 1 356 ? 18.623 -6.967 -6.077 1.00 84.31 356 ILE A N 1
ATOM 2694 C CA . ILE A 1 356 ? 19.680 -6.454 -5.204 1.00 84.31 356 ILE A CA 1
ATOM 2695 C C . ILE A 1 356 ? 19.589 -4.932 -5.210 1.00 84.31 356 ILE A C 1
ATOM 2697 O O . ILE A 1 356 ? 19.344 -4.321 -6.248 1.00 84.31 356 ILE A O 1
ATOM 2701 N N . ASN A 1 357 ? 19.771 -4.307 -4.049 1.00 82.31 357 ASN A N 1
ATOM 2702 C CA . ASN A 1 357 ? 19.793 -2.855 -3.959 1.00 82.31 357 ASN A CA 1
ATOM 2703 C C . ASN A 1 357 ? 21.068 -2.304 -4.635 1.00 82.31 357 ASN A C 1
ATOM 2705 O O . ASN A 1 357 ? 22.165 -2.539 -4.118 1.00 82.31 357 ASN A O 1
ATOM 2709 N N . PRO A 1 358 ? 20.948 -1.546 -5.743 1.00 77.50 358 PRO A N 1
ATOM 2710 C CA . PRO A 1 358 ? 22.103 -1.048 -6.490 1.00 77.50 358 PRO A CA 1
ATOM 2711 C C . PRO A 1 358 ? 22.913 -0.002 -5.713 1.00 77.50 358 PRO A C 1
ATOM 2713 O O . PRO A 1 358 ? 24.083 0.217 -6.016 1.00 77.50 358 PRO A O 1
ATOM 2716 N N . ASN A 1 359 ? 22.315 0.629 -4.696 1.00 78.25 359 ASN A N 1
ATOM 2717 C CA . ASN A 1 359 ? 22.961 1.658 -3.885 1.00 78.25 359 ASN A CA 1
ATOM 2718 C C . ASN A 1 359 ? 23.809 1.084 -2.742 1.00 78.25 359 ASN A C 1
ATOM 2720 O O . ASN A 1 359 ? 24.427 1.857 -2.011 1.00 78.25 359 ASN A O 1
ATOM 2724 N N . ILE A 1 360 ? 23.849 -0.243 -2.561 1.00 75.31 360 ILE A N 1
ATOM 2725 C CA . ILE A 1 360 ? 24.777 -0.885 -1.625 1.00 75.31 360 ILE A CA 1
ATOM 2726 C C . ILE A 1 360 ? 26.168 -0.921 -2.279 1.00 75.31 360 ILE A C 1
ATOM 2728 O O . ILE A 1 360 ? 26.344 -1.599 -3.295 1.00 75.31 360 ILE A O 1
ATOM 2732 N N . PRO A 1 361 ? 27.176 -0.223 -1.720 1.00 70.44 361 PRO A N 1
ATOM 2733 C CA . PRO A 1 361 ? 28.530 -0.247 -2.257 1.00 70.44 361 PRO A CA 1
ATOM 2734 C C . PRO A 1 361 ? 29.113 -1.663 -2.229 1.00 70.44 361 PRO A C 1
ATOM 2736 O O . PRO A 1 361 ? 28.974 -2.378 -1.235 1.00 70.44 361 PRO A O 1
ATOM 2739 N N . LYS A 1 362 ? 29.813 -2.062 -3.299 1.00 72.06 362 LYS A N 1
ATOM 2740 C CA . LYS A 1 362 ? 30.448 -3.392 -3.405 1.00 72.06 362 LYS A CA 1
ATOM 2741 C C . LYS A 1 362 ? 31.501 -3.647 -2.319 1.00 72.06 362 LYS A C 1
ATOM 2743 O O . LYS A 1 362 ? 31.780 -4.795 -1.999 1.00 72.06 362 LYS A O 1
ATOM 2748 N N . ASP A 1 363 ? 32.083 -2.586 -1.765 1.00 73.00 363 ASP A N 1
ATOM 2749 C CA . ASP A 1 363 ? 33.059 -2.622 -0.672 1.00 73.00 363 ASP A CA 1
ATOM 2750 C C . ASP A 1 363 ? 32.407 -2.614 0.726 1.00 73.00 363 ASP A C 1
ATOM 2752 O O . ASP A 1 363 ? 33.115 -2.636 1.734 1.00 73.00 363 ASP A O 1
ATOM 2756 N N . GLY A 1 364 ? 31.070 -2.569 0.803 1.00 65.62 364 GLY A N 1
ATOM 2757 C CA . GLY A 1 364 ? 30.302 -2.600 2.048 1.00 65.62 364 GLY A CA 1
ATOM 2758 C C . GLY A 1 364 ? 30.422 -1.337 2.907 1.00 65.62 364 GLY A C 1
ATOM 2759 O O . GLY A 1 364 ? 29.951 -1.325 4.043 1.00 65.62 364 GLY A O 1
ATOM 2760 N N . LYS A 1 365 ? 31.046 -0.260 2.414 1.00 65.31 365 LYS A N 1
ATOM 2761 C CA . LYS A 1 365 ? 31.252 0.971 3.192 1.00 65.31 365 LYS A CA 1
ATOM 2762 C C . LYS A 1 365 ? 30.133 1.973 2.936 1.00 65.31 365 LYS A C 1
ATOM 2764 O O . LYS A 1 365 ? 30.188 2.776 2.009 1.00 65.31 365 LYS A O 1
ATOM 2769 N N . LEU A 1 366 ? 29.119 1.966 3.795 1.00 69.19 366 LEU A N 1
ATOM 2770 C CA . LEU A 1 366 ? 28.047 2.962 3.746 1.00 69.19 366 LEU A CA 1
ATOM 2771 C C . LEU A 1 366 ? 28.449 4.275 4.423 1.00 69.19 366 LEU A C 1
ATOM 2773 O O . LEU A 1 366 ? 29.092 4.285 5.475 1.00 69.19 366 LEU A O 1
ATOM 2777 N N . LYS A 1 367 ? 28.001 5.403 3.859 1.00 62.28 367 LYS A N 1
ATOM 2778 C CA . LYS A 1 367 ? 28.079 6.702 4.539 1.00 62.28 367 LYS A CA 1
ATOM 2779 C C . LYS A 1 367 ? 27.142 6.681 5.753 1.00 62.28 367 LYS A C 1
ATOM 2781 O O . LYS A 1 367 ? 25.932 6.531 5.605 1.00 62.28 367 LYS A O 1
ATOM 2786 N N . ARG A 1 368 ? 27.702 6.831 6.959 1.00 55.59 368 ARG A N 1
ATOM 2787 C CA . ARG A 1 368 ? 26.932 6.955 8.208 1.00 55.59 368 ARG A CA 1
ATOM 2788 C C . ARG A 1 368 ? 26.069 8.222 8.175 1.00 55.59 368 ARG A C 1
ATOM 2790 O O . ARG A 1 368 ? 26.596 9.304 7.942 1.00 55.59 368 ARG A O 1
ATOM 2797 N N . GLY A 1 369 ? 24.785 8.087 8.512 1.00 58.59 369 GLY A N 1
ATOM 2798 C CA . GLY A 1 369 ? 24.005 9.196 9.071 1.00 58.59 369 GLY A CA 1
ATOM 2799 C C . GLY A 1 369 ? 23.144 10.036 8.124 1.00 58.59 369 GLY A C 1
ATOM 2800 O O . GLY A 1 369 ? 22.932 11.206 8.419 1.00 58.59 369 GLY A O 1
ATOM 2801 N N . SER A 1 370 ? 22.579 9.484 7.050 1.00 62.09 370 SER A N 1
ATOM 2802 C CA . SER A 1 370 ? 21.473 10.152 6.344 1.00 62.09 370 SER A CA 1
ATOM 2803 C C . SER A 1 370 ? 20.214 9.289 6.382 1.00 62.09 370 SER A C 1
ATOM 2805 O O . SER A 1 370 ? 20.294 8.073 6.276 1.00 62.09 370 SER A O 1
ATOM 2807 N N . ARG A 1 371 ? 19.040 9.899 6.578 1.00 76.25 371 ARG A N 1
ATOM 2808 C CA . ARG A 1 371 ? 17.751 9.252 6.283 1.00 76.25 371 ARG A CA 1
ATOM 2809 C C . ARG A 1 371 ? 17.500 9.330 4.775 1.00 76.25 371 ARG A C 1
ATOM 2811 O O . ARG A 1 371 ? 18.063 10.200 4.106 1.00 76.25 371 ARG A O 1
ATOM 2818 N N . ALA A 1 372 ? 16.655 8.446 4.244 1.00 80.06 372 ALA A N 1
ATOM 2819 C CA . ALA A 1 372 ? 16.175 8.577 2.871 1.00 80.06 372 ALA A CA 1
ATOM 2820 C C . ALA A 1 372 ? 15.528 9.968 2.686 1.00 80.06 372 ALA A C 1
ATOM 2822 O O . ALA A 1 372 ? 14.727 10.366 3.534 1.00 80.06 372 ALA A O 1
ATOM 2823 N N . PRO A 1 373 ? 15.868 10.736 1.634 1.00 81.81 373 PRO A N 1
ATOM 2824 C CA . PRO A 1 373 ? 15.284 12.059 1.436 1.00 81.81 373 PRO A CA 1
ATOM 2825 C C . PRO A 1 373 ? 13.767 11.970 1.226 1.00 81.81 373 PRO A C 1
ATOM 2827 O O . PRO A 1 373 ? 13.326 11.415 0.220 1.00 81.81 373 PRO A O 1
ATOM 2830 N N . GLU A 1 374 ? 12.973 12.562 2.124 1.00 82.88 374 GLU A N 1
ATOM 2831 C CA . GLU A 1 374 ? 11.500 12.471 2.080 1.00 82.88 374 GLU A CA 1
ATOM 2832 C C . GLU A 1 374 ? 10.923 12.928 0.738 1.00 82.88 374 GLU A C 1
ATOM 2834 O O . GLU A 1 374 ? 10.060 12.266 0.176 1.00 82.88 374 GLU A O 1
ATOM 2839 N N . ARG A 1 375 ? 11.474 13.991 0.135 1.00 78.12 375 ARG A N 1
ATOM 2840 C CA . ARG A 1 375 ? 11.053 14.455 -1.199 1.00 78.12 375 ARG A CA 1
ATOM 2841 C C . ARG A 1 375 ? 11.137 13.351 -2.261 1.00 78.12 375 ARG A C 1
ATOM 2843 O O . ARG A 1 375 ? 10.278 13.277 -3.137 1.00 78.12 375 ARG A O 1
ATOM 2850 N N . LEU A 1 376 ? 12.183 12.524 -2.210 1.00 75.00 376 LEU A N 1
ATOM 2851 C CA . LEU A 1 376 ? 12.358 11.411 -3.141 1.00 75.00 376 LEU A CA 1
ATOM 2852 C C . LEU A 1 376 ? 11.411 10.263 -2.798 1.00 75.00 376 LEU A C 1
ATOM 2854 O O . LEU A 1 376 ? 10.781 9.743 -3.712 1.00 75.00 376 LEU A O 1
ATOM 2858 N N . VAL A 1 377 ? 11.255 9.924 -1.514 1.00 77.12 377 VAL A N 1
ATOM 2859 C CA . VAL A 1 377 ? 10.295 8.902 -1.062 1.00 77.12 377 VAL A CA 1
ATOM 2860 C C . VAL A 1 377 ? 8.881 9.263 -1.523 1.00 77.12 377 VAL A C 1
ATOM 2862 O O . VAL A 1 377 ? 8.269 8.492 -2.254 1.00 77.12 377 VAL A O 1
ATOM 2865 N N . THR A 1 378 ? 8.397 10.469 -1.217 1.00 77.25 378 THR A N 1
ATOM 2866 C CA . THR A 1 378 ? 7.065 10.951 -1.615 1.00 77.25 378 THR A CA 1
ATOM 2867 C C . THR A 1 378 ? 6.867 10.926 -3.127 1.00 77.25 378 THR A C 1
ATOM 2869 O O . THR A 1 378 ? 5.817 10.501 -3.613 1.00 77.25 378 THR A O 1
ATOM 2872 N N . ARG A 1 379 ? 7.877 11.352 -3.900 1.00 76.44 379 ARG A N 1
ATOM 2873 C CA . ARG A 1 379 ? 7.809 11.313 -5.366 1.00 76.44 379 ARG A CA 1
ATOM 2874 C C . ARG A 1 379 ? 7.678 9.878 -5.880 1.00 76.44 379 ARG A C 1
ATOM 2876 O O . ARG A 1 379 ? 6.846 9.635 -6.748 1.00 76.44 379 ARG A O 1
ATOM 2883 N N . GLN A 1 380 ? 8.465 8.946 -5.346 1.00 80.00 380 GLN A N 1
ATOM 2884 C CA . GLN A 1 380 ? 8.398 7.531 -5.722 1.00 80.00 380 GLN A CA 1
ATOM 2885 C C . GLN A 1 380 ? 7.051 6.912 -5.329 1.00 80.00 380 GLN A C 1
ATOM 2887 O O . GLN A 1 380 ? 6.410 6.274 -6.157 1.00 80.00 380 GLN A O 1
ATOM 2892 N N . MET A 1 381 ? 6.556 7.181 -4.119 1.00 85.19 381 MET A N 1
ATOM 2893 C CA . MET A 1 381 ? 5.243 6.705 -3.667 1.00 85.19 381 MET A CA 1
ATOM 2894 C C . MET A 1 381 ? 4.107 7.169 -4.582 1.00 85.19 381 MET A C 1
ATOM 2896 O O . MET A 1 381 ? 3.239 6.372 -4.938 1.00 85.19 381 MET A O 1
ATOM 2900 N N . LYS A 1 382 ? 4.130 8.435 -5.024 1.00 78.81 382 LYS A N 1
ATOM 2901 C CA . LYS A 1 382 ? 3.151 8.953 -5.992 1.00 78.81 382 LYS A CA 1
ATOM 2902 C C . LYS A 1 382 ? 3.181 8.163 -7.304 1.00 78.81 382 LYS A C 1
ATOM 2904 O O . LYS A 1 382 ? 2.131 7.792 -7.817 1.00 78.81 382 LYS A O 1
ATOM 2909 N N . ILE A 1 383 ? 4.375 7.871 -7.810 1.00 79.19 383 ILE A N 1
ATOM 2910 C CA . ILE A 1 383 ? 4.572 7.125 -9.056 1.00 79.19 383 ILE A CA 1
ATOM 2911 C C . ILE A 1 383 ? 4.044 5.694 -8.928 1.00 79.19 383 ILE A C 1
ATOM 2913 O O . ILE A 1 383 ? 3.274 5.249 -9.777 1.00 79.19 383 ILE A O 1
ATOM 2917 N N . PHE A 1 384 ? 4.398 4.979 -7.859 1.00 86.88 384 PHE A N 1
ATOM 2918 C CA . PHE A 1 384 ? 3.899 3.619 -7.636 1.00 86.88 384 PHE A CA 1
ATOM 2919 C C . PHE A 1 384 ? 2.380 3.588 -7.449 1.00 86.88 384 PHE A C 1
ATOM 2921 O O . PHE A 1 384 ? 1.723 2.669 -7.934 1.00 86.88 384 PHE A O 1
ATOM 2928 N N . LYS A 1 385 ? 1.797 4.620 -6.828 1.00 84.00 385 LYS A N 1
ATOM 2929 C CA . LYS A 1 385 ? 0.341 4.788 -6.732 1.00 84.00 385 LYS A CA 1
ATOM 2930 C C . LYS A 1 385 ? -0.312 4.956 -8.104 1.00 84.00 385 LYS A C 1
ATOM 2932 O O . LYS A 1 385 ? -1.311 4.298 -8.379 1.00 84.00 385 LYS A O 1
ATOM 2937 N N . GLU A 1 386 ? 0.250 5.788 -8.977 1.00 84.19 386 GLU A N 1
ATOM 2938 C CA . GLU A 1 386 ? -0.242 5.967 -10.351 1.00 84.19 386 GLU A CA 1
ATOM 2939 C C . GLU A 1 386 ? -0.122 4.680 -11.180 1.00 84.19 386 GLU A C 1
ATOM 2941 O O . GLU A 1 386 ? -1.072 4.299 -11.865 1.00 84.19 386 GLU A O 1
ATOM 2946 N N . GLN A 1 387 ? 1.002 3.964 -11.071 1.00 87.75 387 GLN A N 1
ATOM 2947 C CA . GLN A 1 387 ? 1.194 2.673 -11.737 1.00 87.75 387 GLN A CA 1
ATOM 2948 C C . GLN A 1 387 ? 0.211 1.612 -11.230 1.00 87.75 387 GLN A C 1
ATOM 2950 O O . GLN A 1 387 ? -0.371 0.887 -12.036 1.00 87.75 387 GLN A O 1
ATOM 2955 N N . TRP A 1 388 ? -0.011 1.545 -9.915 1.00 92.31 388 TRP A N 1
ATOM 2956 C CA . TRP A 1 388 ? -0.991 0.650 -9.302 1.00 92.31 388 TRP A CA 1
ATOM 2957 C C . TRP A 1 388 ? -2.403 0.899 -9.852 1.00 92.31 388 TRP A C 1
ATOM 2959 O O . TRP A 1 388 ? -3.027 -0.032 -10.363 1.00 92.31 388 TRP A O 1
ATOM 2969 N N . MET A 1 389 ? -2.872 2.154 -9.832 1.00 88.00 389 MET A N 1
ATOM 2970 C CA . MET A 1 389 ? -4.202 2.520 -10.345 1.00 88.00 389 MET A CA 1
ATOM 2971 C C . MET A 1 389 ? -4.341 2.223 -11.841 1.00 88.00 389 MET A C 1
ATOM 2973 O O . MET A 1 389 ? -5.325 1.620 -12.267 1.00 88.00 389 MET A O 1
ATOM 2977 N N . GLY A 1 390 ? -3.352 2.631 -12.643 1.00 86.25 390 GLY A N 1
ATOM 2978 C CA . GLY A 1 390 ? -3.393 2.468 -14.096 1.00 86.25 390 GLY A CA 1
ATOM 2979 C C . GLY A 1 390 ? -3.358 1.003 -14.535 1.00 86.25 390 GLY A C 1
ATOM 2980 O O . GLY A 1 390 ? -4.054 0.626 -15.478 1.00 86.25 390 GLY A O 1
ATOM 2981 N N . MET A 1 391 ? -2.577 0.172 -13.842 1.00 91.19 391 MET A N 1
ATOM 2982 C CA . MET A 1 391 ? -2.516 -1.265 -14.098 1.00 91.19 391 MET A CA 1
ATOM 2983 C C . MET A 1 391 ? -3.821 -1.955 -13.680 1.00 91.19 391 MET A C 1
ATOM 2985 O O . MET A 1 391 ? -4.373 -2.724 -14.463 1.00 91.19 391 MET A O 1
ATOM 2989 N N . GLY A 1 392 ? -4.352 -1.631 -12.495 1.00 93.19 392 GLY A N 1
ATOM 2990 C CA . GLY A 1 392 ? -5.607 -2.199 -11.994 1.00 93.19 392 GLY A CA 1
ATOM 2991 C C . GLY A 1 392 ? -6.803 -1.903 -12.901 1.00 93.19 392 GLY A C 1
ATOM 2992 O O . GLY A 1 392 ? -7.534 -2.821 -13.260 1.00 93.19 392 GLY A O 1
ATOM 2993 N N . MET A 1 393 ? -6.953 -0.650 -13.351 1.00 93.56 393 MET A N 1
ATOM 2994 C CA . MET A 1 393 ? -8.008 -0.257 -14.298 1.00 93.56 393 MET A CA 1
ATOM 2995 C C . MET A 1 393 ? -7.949 -1.076 -15.591 1.00 93.56 393 MET A C 1
ATOM 2997 O O . MET A 1 393 ? -8.972 -1.521 -16.107 1.00 93.56 393 MET A O 1
ATOM 3001 N N . TRP A 1 394 ? -6.746 -1.256 -16.132 1.00 92.06 394 TRP A N 1
ATOM 3002 C CA . TRP A 1 394 ? -6.569 -1.906 -17.421 1.00 92.06 394 TRP A CA 1
ATOM 3003 C C . TRP A 1 394 ? -6.731 -3.430 -17.330 1.00 92.06 394 TRP A C 1
ATOM 3005 O O . TRP A 1 394 ? -7.319 -4.038 -18.222 1.00 92.06 394 TRP A O 1
ATOM 3015 N N . PHE A 1 395 ? -6.304 -4.050 -16.226 1.00 96.69 395 PHE A N 1
ATOM 3016 C CA . PHE A 1 395 ? -6.619 -5.454 -15.970 1.00 96.69 395 PHE A CA 1
ATOM 3017 C C . PHE A 1 395 ? -8.108 -5.691 -15.728 1.00 96.69 395 PHE A C 1
ATOM 3019 O O . PHE A 1 395 ? -8.640 -6.665 -16.251 1.00 96.69 395 PHE A O 1
ATOM 3026 N N . ASP A 1 396 ? -8.796 -4.804 -15.005 1.00 97.00 396 ASP A N 1
ATOM 3027 C CA . ASP A 1 396 ? -10.251 -4.888 -14.843 1.00 97.00 396 ASP A CA 1
ATOM 3028 C C . ASP A 1 396 ? -10.956 -4.806 -16.203 1.00 97.00 396 ASP A C 1
ATOM 3030 O O . ASP A 1 396 ? -11.824 -5.629 -16.494 1.00 97.00 396 ASP A O 1
ATOM 3034 N N . TYR A 1 397 ? -10.536 -3.876 -17.068 1.00 96.19 397 TYR A N 1
ATOM 3035 C CA . TYR A 1 397 ? -11.055 -3.758 -18.431 1.00 96.19 397 TYR A CA 1
ATOM 3036 C C . TYR A 1 397 ? -10.820 -5.032 -19.257 1.00 96.19 397 TYR A C 1
ATOM 3038 O O . TYR A 1 397 ? -11.761 -5.555 -19.854 1.00 96.19 397 TYR A O 1
ATOM 3046 N N . GLY A 1 398 ? -9.603 -5.583 -19.258 1.00 95.56 398 GLY A N 1
ATOM 3047 C CA . GLY A 1 398 ? -9.301 -6.839 -19.954 1.00 95.56 398 GLY A CA 1
ATOM 3048 C C . GLY A 1 398 ? -10.080 -8.037 -19.395 1.00 95.56 398 GLY A C 1
ATOM 3049 O O . GLY A 1 398 ? -10.562 -8.886 -20.145 1.00 95.56 398 GLY A O 1
ATOM 3050 N N . LEU A 1 399 ? -10.274 -8.089 -18.073 1.00 95.69 399 LEU A N 1
ATOM 3051 C CA . LEU A 1 399 ? -11.011 -9.165 -17.415 1.00 95.69 399 LEU A CA 1
ATOM 3052 C C . LEU A 1 399 ? -12.473 -9.218 -17.878 1.00 95.69 399 LEU A C 1
ATOM 3054 O O . LEU A 1 399 ? -12.966 -10.314 -18.155 1.00 95.69 399 LEU A O 1
ATOM 3058 N N . VAL A 1 400 ? -13.141 -8.062 -17.985 1.00 95.62 400 VAL A N 1
ATOM 3059 C CA . VAL A 1 400 ? -14.567 -7.970 -18.358 1.00 95.62 400 VAL A CA 1
ATOM 3060 C C . VAL A 1 400 ? -14.823 -7.997 -19.866 1.00 95.62 400 VAL A C 1
ATOM 3062 O O . VAL A 1 400 ? -15.962 -8.207 -20.276 1.00 95.62 400 VAL A O 1
ATOM 3065 N N . THR A 1 401 ? -13.798 -7.777 -20.693 1.00 95.88 401 THR A N 1
ATOM 3066 C CA . THR A 1 401 ? -13.940 -7.716 -22.155 1.00 95.88 401 THR A CA 1
ATOM 3067 C C . THR A 1 401 ? -13.520 -9.016 -22.832 1.00 95.88 401 THR A C 1
ATOM 3069 O O . THR A 1 401 ? -14.371 -9.829 -23.186 1.00 95.88 401 THR A O 1
ATOM 3072 N N . ASN A 1 402 ? -12.223 -9.210 -23.069 1.00 95.81 402 ASN A N 1
ATOM 3073 C CA . ASN A 1 402 ? -11.682 -10.375 -23.758 1.00 95.81 402 ASN A CA 1
ATOM 3074 C C . ASN A 1 402 ? -10.181 -10.559 -23.476 1.00 95.81 402 ASN A C 1
ATOM 3076 O O . ASN A 1 402 ? -9.489 -9.668 -22.983 1.00 95.81 402 ASN A O 1
ATOM 3080 N N . ASP A 1 403 ? -9.668 -11.732 -23.833 1.00 96.69 403 ASP A N 1
ATOM 3081 C CA . ASP A 1 403 ? -8.281 -12.112 -23.564 1.00 96.69 403 ASP A CA 1
ATOM 3082 C C . ASP A 1 403 ? -7.250 -11.341 -24.390 1.00 96.69 403 ASP A C 1
ATOM 3084 O O . ASP A 1 403 ? -6.103 -11.247 -23.966 1.00 96.69 403 ASP A O 1
ATOM 3088 N N . MET A 1 404 ? -7.631 -10.738 -25.522 1.00 95.06 404 MET A N 1
ATOM 3089 C CA . MET A 1 404 ? -6.716 -9.887 -26.291 1.00 95.06 404 MET A CA 1
ATOM 3090 C C . MET A 1 404 ? -6.447 -8.573 -25.554 1.00 95.06 404 MET A C 1
ATOM 3092 O O . MET A 1 404 ? -5.304 -8.126 -25.502 1.00 95.06 404 MET A O 1
ATOM 3096 N N . GLU A 1 405 ? -7.468 -7.986 -24.926 1.00 95.62 405 GLU A N 1
ATOM 3097 C CA . GLU A 1 405 ? -7.297 -6.797 -24.083 1.00 95.62 405 GLU A CA 1
ATOM 3098 C C . GLU A 1 405 ? -6.551 -7.120 -22.784 1.00 95.62 405 GLU A C 1
ATOM 3100 O O . GLU A 1 405 ? -5.726 -6.339 -22.308 1.00 95.62 405 GLU A O 1
ATOM 3105 N N . LEU A 1 406 ? -6.759 -8.315 -22.226 1.00 95.50 406 LEU A N 1
ATOM 3106 C CA . LEU A 1 406 ? -5.961 -8.766 -21.089 1.00 95.50 406 LEU A CA 1
ATOM 3107 C C . LEU A 1 406 ? -4.499 -9.043 -21.489 1.00 95.50 406 LEU A C 1
ATOM 3109 O O . LEU A 1 406 ? -3.578 -8.698 -20.751 1.00 95.50 406 LEU A O 1
ATOM 3113 N N . ALA A 1 407 ? -4.254 -9.591 -22.680 1.00 95.62 407 ALA A N 1
ATOM 3114 C CA . ALA A 1 407 ? -2.909 -9.771 -23.224 1.00 95.62 407 ALA A CA 1
ATOM 3115 C C . ALA A 1 407 ? -2.227 -8.424 -23.499 1.00 95.62 407 ALA A C 1
ATOM 3117 O O . ALA A 1 407 ? -1.060 -8.244 -23.152 1.00 95.62 407 ALA A O 1
ATOM 3118 N N . SER A 1 408 ? -2.958 -7.443 -24.039 1.00 92.38 408 SER A N 1
ATOM 3119 C CA . SER A 1 408 ? -2.442 -6.086 -24.248 1.00 92.38 408 SER A CA 1
ATOM 3120 C C . SER A 1 408 ? -2.050 -5.434 -22.915 1.00 92.38 408 SER A C 1
ATOM 3122 O O . SER A 1 408 ? -1.028 -4.746 -22.830 1.00 92.38 408 SER A O 1
ATOM 3124 N N . ALA A 1 409 ? -2.796 -5.723 -21.841 1.00 92.50 409 ALA A N 1
ATOM 3125 C CA . ALA A 1 409 ? -2.465 -5.316 -20.480 1.00 92.50 409 ALA A CA 1
ATOM 3126 C C . ALA A 1 409 ? -1.146 -5.881 -19.982 1.00 92.50 409 ALA A C 1
ATOM 3128 O O . ALA A 1 409 ? -0.314 -5.133 -19.455 1.00 92.50 409 ALA A O 1
ATOM 3129 N N . VAL A 1 410 ? -0.964 -7.186 -20.164 1.00 94.00 410 VAL A N 1
ATOM 3130 C CA . VAL A 1 410 ? 0.260 -7.896 -19.806 1.00 94.00 410 VAL A CA 1
ATOM 3131 C C . VAL A 1 410 ? 1.436 -7.349 -20.607 1.00 94.00 410 VAL A C 1
ATOM 3133 O O . VAL A 1 410 ? 2.451 -6.972 -20.026 1.00 94.00 410 VAL A O 1
ATOM 3136 N N . TRP A 1 411 ? 1.294 -7.212 -21.924 1.00 91.44 411 TRP A N 1
ATOM 3137 C CA . TRP A 1 411 ? 2.354 -6.675 -22.771 1.00 91.44 411 TRP A CA 1
ATOM 3138 C C . TRP A 1 411 ? 2.781 -5.269 -22.354 1.00 91.44 411 TRP A C 1
ATOM 3140 O O . TRP A 1 411 ? 3.972 -5.001 -22.191 1.00 91.44 411 TRP A O 1
ATOM 3150 N N . ARG A 1 412 ? 1.809 -4.379 -22.125 1.00 88.00 412 ARG A N 1
ATOM 3151 C CA . ARG A 1 412 ? 2.078 -2.984 -21.779 1.00 88.00 412 ARG A CA 1
ATOM 3152 C C . ARG A 1 412 ? 2.741 -2.831 -20.412 1.00 88.00 412 ARG A C 1
ATOM 3154 O O . ARG A 1 412 ? 3.649 -2.014 -20.276 1.00 88.00 412 ARG A O 1
ATOM 3161 N N . ASN A 1 413 ? 2.256 -3.559 -19.407 1.00 86.25 413 ASN A N 1
ATOM 3162 C CA . ASN A 1 413 ? 2.627 -3.321 -18.012 1.00 86.25 413 ASN A CA 1
ATOM 3163 C C . ASN A 1 413 ? 3.686 -4.294 -17.482 1.00 86.25 413 ASN A C 1
ATOM 3165 O O . ASN A 1 413 ? 4.495 -3.887 -16.655 1.00 86.25 413 ASN A O 1
ATOM 3169 N N . LEU A 1 414 ? 3.688 -5.551 -17.937 1.00 87.81 414 LEU A N 1
ATOM 3170 C CA . LEU A 1 414 ? 4.676 -6.554 -17.535 1.00 87.81 414 LEU A CA 1
ATOM 3171 C C . LEU A 1 414 ? 5.823 -6.630 -18.533 1.00 87.81 414 LEU A C 1
ATOM 3173 O O . LEU A 1 414 ? 6.970 -6.540 -18.127 1.00 87.81 414 LEU A O 1
ATOM 3177 N N . LEU A 1 415 ? 5.541 -6.728 -19.832 1.00 87.50 415 LEU A N 1
ATOM 3178 C CA . LEU A 1 415 ? 6.571 -6.968 -20.856 1.00 87.50 415 LEU A CA 1
ATOM 3179 C C . LEU A 1 415 ? 7.148 -5.677 -21.463 1.00 87.50 415 LEU A C 1
ATOM 3181 O O . LEU A 1 415 ? 7.633 -5.677 -22.595 1.00 87.50 415 LEU A O 1
ATOM 3185 N N . GLY A 1 416 ? 7.065 -4.561 -20.732 1.00 80.69 416 GLY A N 1
ATOM 3186 C CA . GLY A 1 416 ? 7.687 -3.280 -21.088 1.00 80.69 416 GLY A CA 1
ATOM 3187 C C . GLY A 1 416 ? 7.107 -2.558 -22.308 1.00 80.69 416 GLY A C 1
ATOM 3188 O O . GLY A 1 416 ? 7.677 -1.554 -22.743 1.00 80.69 416 GLY A O 1
ATOM 3189 N N . ALA A 1 417 ? 6.003 -3.052 -22.879 1.00 84.75 417 ALA A N 1
ATOM 3190 C CA . ALA A 1 417 ? 5.512 -2.654 -24.196 1.00 84.75 417 ALA A CA 1
ATOM 3191 C C . ALA A 1 417 ? 6.613 -2.722 -25.274 1.00 84.75 417 ALA A C 1
ATOM 3193 O O . ALA A 1 417 ? 6.684 -1.839 -26.138 1.00 84.75 417 ALA A O 1
ATOM 3194 N N . ARG A 1 418 ? 7.517 -3.71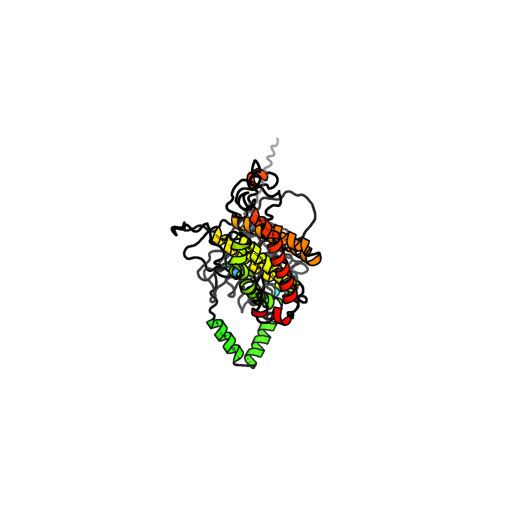6 -25.185 1.00 83.31 418 ARG A N 1
ATOM 3195 C CA . ARG A 1 418 ? 8.624 -3.828 -26.145 1.00 83.31 418 ARG A CA 1
ATOM 3196 C C . ARG A 1 418 ? 8.065 -4.025 -27.558 1.00 83.31 418 ARG A C 1
ATOM 3198 O O . ARG A 1 418 ? 7.117 -4.791 -27.743 1.00 83.31 418 ARG A O 1
ATOM 3205 N N . GLY A 1 419 ? 8.648 -3.336 -28.534 1.00 81.50 419 GLY A N 1
ATOM 3206 C CA . GLY A 1 419 ? 8.257 -3.373 -29.946 1.00 81.50 419 GLY A CA 1
ATOM 3207 C C . GLY A 1 419 ? 7.084 -2.456 -30.316 1.00 81.50 419 GLY A C 1
ATOM 3208 O O . GLY A 1 419 ? 6.626 -2.488 -31.456 1.00 81.50 419 GLY A O 1
ATOM 3209 N N . SER A 1 420 ? 6.588 -1.615 -29.397 1.00 79.81 420 SER A N 1
ATOM 3210 C CA . SER A 1 420 ? 5.428 -0.742 -29.658 1.00 79.81 420 SER A CA 1
ATOM 3211 C C . SER A 1 420 ? 5.651 0.316 -30.746 1.00 79.81 420 SER A C 1
ATOM 3213 O O . SER A 1 420 ? 4.681 0.810 -31.314 1.00 79.81 420 SER A O 1
ATOM 3215 N N . GLN A 1 421 ? 6.908 0.663 -31.038 1.00 74.94 421 GLN A N 1
ATOM 3216 C CA . GLN A 1 421 ? 7.308 1.619 -32.083 1.00 74.94 421 GLN A CA 1
ATOM 3217 C C . GLN A 1 421 ? 7.893 0.922 -33.325 1.00 74.94 421 GLN A C 1
ATOM 3219 O O . GLN A 1 421 ? 8.516 1.562 -34.171 1.00 74.94 421 GLN A O 1
ATOM 3224 N N . GLY A 1 422 ? 7.684 -0.392 -33.438 1.00 76.62 422 GLY A N 1
ATOM 3225 C CA . GLY A 1 422 ? 8.296 -1.240 -34.453 1.00 76.62 422 GLY A CA 1
ATOM 3226 C C . GLY A 1 422 ? 9.476 -2.042 -33.908 1.00 76.62 422 GLY A C 1
ATOM 3227 O O . GLY A 1 422 ? 9.978 -1.795 -32.814 1.00 76.62 422 GLY A O 1
ATOM 3228 N N . ILE A 1 423 ? 9.888 -3.039 -34.685 1.00 81.94 423 ILE A N 1
ATOM 3229 C CA . ILE A 1 423 ? 10.992 -3.941 -34.366 1.00 81.94 423 ILE A CA 1
ATOM 3230 C C . ILE A 1 423 ? 12.154 -3.595 -35.297 1.00 81.94 423 ILE A C 1
ATOM 3232 O O . ILE A 1 423 ? 11.981 -3.552 -36.518 1.00 81.94 423 ILE A O 1
ATOM 3236 N N . ALA A 1 424 ? 13.326 -3.322 -34.726 1.00 78.00 424 ALA A N 1
ATOM 3237 C CA . ALA A 1 424 ? 14.524 -3.030 -35.500 1.00 78.00 424 ALA A CA 1
ATOM 3238 C C . ALA A 1 424 ? 15.095 -4.324 -36.096 1.00 78.00 424 ALA A C 1
ATOM 3240 O O . ALA A 1 424 ? 15.399 -5.267 -35.371 1.00 78.00 424 ALA A O 1
ATOM 3241 N N . TYR A 1 425 ? 15.260 -4.356 -37.417 1.00 80.31 425 TYR A N 1
ATOM 3242 C CA . TYR A 1 425 ? 15.908 -5.462 -38.129 1.00 80.31 425 TYR A CA 1
ATOM 3243 C C . TYR A 1 425 ? 17.404 -5.174 -38.313 1.00 80.31 425 TYR A C 1
ATOM 3245 O O . TYR A 1 425 ? 17.782 -4.000 -38.312 1.00 80.31 425 TYR A O 1
ATOM 3253 N N . PRO A 1 426 ? 18.269 -6.187 -38.501 1.00 79.31 426 PRO A N 1
ATOM 3254 C CA . PRO A 1 426 ? 19.712 -5.982 -38.686 1.00 79.31 426 PRO A CA 1
ATOM 3255 C C . PRO A 1 426 ? 20.077 -4.958 -39.772 1.00 79.31 426 PRO A C 1
ATOM 3257 O O . PRO A 1 426 ? 21.044 -4.220 -39.619 1.00 79.31 426 PRO A O 1
ATOM 3260 N N . ASP A 1 427 ? 19.250 -4.846 -40.814 1.00 78.94 427 ASP A N 1
ATOM 3261 C CA . ASP A 1 427 ? 19.459 -3.918 -41.933 1.00 78.94 427 ASP A CA 1
ATOM 3262 C C . ASP A 1 427 ? 18.858 -2.515 -41.701 1.00 78.94 427 ASP A C 1
ATOM 3264 O O . ASP A 1 427 ? 18.919 -1.646 -42.574 1.00 78.94 427 ASP A O 1
ATOM 3268 N N . SER A 1 428 ? 18.240 -2.271 -40.541 1.00 67.81 428 SER A N 1
ATOM 3269 C CA . SER A 1 428 ? 17.637 -0.974 -40.220 1.00 67.81 428 SER A CA 1
ATOM 3270 C C . SER A 1 428 ? 18.709 0.086 -39.945 1.00 67.81 428 SER A C 1
ATOM 3272 O O . SER A 1 428 ? 19.591 -0.096 -39.109 1.00 67.81 428 SER A O 1
ATOM 3274 N N . ASN A 1 429 ? 18.632 1.219 -40.654 1.00 62.16 429 ASN A N 1
ATOM 3275 C CA . ASN A 1 429 ? 19.605 2.302 -40.533 1.00 62.16 429 ASN A CA 1
ATOM 3276 C C . ASN A 1 429 ? 18.904 3.675 -40.427 1.00 62.16 429 ASN A C 1
ATOM 3278 O O . ASN A 1 429 ? 18.254 4.093 -41.389 1.00 62.16 429 ASN A O 1
ATOM 3282 N N . PRO A 1 430 ? 19.018 4.397 -39.294 1.00 61.50 430 PRO A N 1
ATOM 3283 C CA . PRO A 1 430 ? 19.602 3.955 -38.024 1.00 61.50 430 PRO A CA 1
ATOM 3284 C C . PRO A 1 430 ? 18.714 2.899 -37.331 1.00 61.50 430 PRO A C 1
ATOM 3286 O O . PRO A 1 430 ? 17.492 2.932 -37.511 1.00 61.50 430 PRO A O 1
ATOM 3289 N N . PRO A 1 431 ? 19.277 1.988 -36.516 1.00 58.25 431 PRO A N 1
ATOM 3290 C CA . PRO A 1 431 ? 18.481 1.044 -35.740 1.00 58.25 431 PRO A CA 1
ATOM 3291 C C . PRO A 1 431 ? 17.628 1.815 -34.726 1.00 58.25 431 PRO A C 1
ATOM 3293 O O . PRO A 1 431 ? 18.148 2.439 -33.800 1.00 58.25 431 PRO A O 1
ATOM 3296 N N . LYS A 1 432 ? 16.306 1.808 -34.917 1.00 60.91 432 LYS A N 1
ATOM 3297 C CA . LYS A 1 432 ? 15.350 2.444 -34.003 1.00 60.91 432 LYS A CA 1
ATOM 3298 C C . LYS A 1 432 ? 14.880 1.413 -32.980 1.00 60.91 432 LYS A C 1
ATOM 3300 O O . LYS A 1 432 ? 13.999 0.621 -33.287 1.00 60.91 432 LYS A O 1
ATOM 3305 N N . PHE A 1 433 ? 15.458 1.417 -31.784 1.00 63.25 433 PHE A N 1
ATOM 3306 C CA . PHE A 1 433 ? 14.999 0.5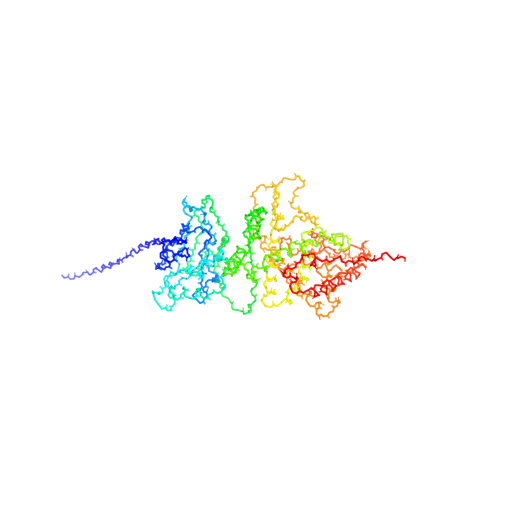91 -30.663 1.00 63.25 433 PHE A CA 1
ATOM 3307 C C . PHE A 1 433 ? 14.788 1.469 -29.427 1.00 63.25 433 PHE A C 1
ATOM 3309 O O . PHE A 1 433 ? 15.567 2.389 -29.167 1.00 63.25 433 PHE A O 1
ATOM 3316 N N . ARG A 1 434 ? 13.712 1.220 -28.675 1.00 67.44 434 ARG A N 1
ATOM 3317 C CA . ARG A 1 434 ? 13.357 1.999 -27.486 1.00 67.44 434 ARG A CA 1
ATOM 3318 C C . ARG A 1 434 ? 14.107 1.482 -26.262 1.00 67.44 434 ARG A C 1
ATOM 3320 O O . ARG A 1 434 ? 13.970 0.319 -25.899 1.00 67.44 434 ARG A O 1
ATOM 3327 N N . ARG A 1 435 ? 14.781 2.353 -25.512 1.00 62.97 435 ARG A N 1
ATOM 3328 C CA . ARG A 1 435 ? 15.057 2.094 -24.088 1.00 62.97 435 ARG A CA 1
ATOM 3329 C C . ARG A 1 435 ? 13.856 2.600 -23.293 1.00 62.97 435 ARG A C 1
ATOM 3331 O O . ARG A 1 435 ? 13.297 3.655 -23.605 1.00 62.97 435 ARG A O 1
ATOM 3338 N N . GLY A 1 436 ? 13.344 1.799 -22.360 1.00 56.22 436 GLY A N 1
ATOM 3339 C CA . GLY A 1 436 ? 12.180 2.180 -21.567 1.00 56.22 436 GLY A CA 1
ATOM 3340 C C . GLY A 1 436 ? 12.460 3.497 -20.854 1.00 56.22 436 GLY A C 1
ATOM 3341 O O . GLY A 1 436 ? 13.414 3.588 -20.099 1.00 56.22 436 GLY A O 1
ATOM 3342 N N . VAL A 1 437 ? 11.648 4.526 -21.109 1.00 53.12 437 VAL A N 1
ATOM 3343 C CA . VAL A 1 437 ? 11.784 5.799 -20.396 1.00 53.12 437 VAL A CA 1
ATOM 3344 C C . VAL A 1 437 ? 11.217 5.608 -19.007 1.00 53.12 437 VAL A C 1
ATOM 3346 O O . VAL A 1 437 ? 9.997 5.630 -18.818 1.00 53.12 437 VAL A O 1
ATOM 3349 N N . ASN A 1 438 ? 12.089 5.444 -18.022 1.00 51.03 438 ASN A N 1
ATOM 3350 C CA . ASN A 1 438 ? 11.675 5.542 -16.645 1.00 51.03 438 ASN A CA 1
ATOM 3351 C C . ASN A 1 438 ? 11.601 7.031 -16.282 1.00 51.03 438 ASN A C 1
ATOM 3353 O O . ASN A 1 438 ? 12.566 7.648 -15.829 1.00 51.03 438 ASN A O 1
ATOM 3357 N N . LEU A 1 439 ? 10.408 7.626 -16.416 1.00 49.56 439 LEU A N 1
ATOM 3358 C CA . LEU A 1 439 ? 10.100 9.003 -15.959 1.00 49.56 439 LEU A CA 1
ATOM 3359 C C . LEU A 1 439 ? 10.415 9.234 -14.460 1.00 49.56 439 LEU A C 1
ATOM 3361 O O . LEU A 1 439 ? 10.390 10.352 -13.934 1.00 49.56 439 LEU A O 1
ATOM 3365 N N . VAL A 1 440 ? 10.712 8.140 -13.772 1.00 49.75 440 VAL A N 1
ATOM 3366 C CA . VAL A 1 440 ? 10.922 7.953 -12.345 1.00 49.75 440 VAL A CA 1
ATOM 3367 C C . VAL A 1 440 ? 12.388 8.186 -11.933 1.00 49.75 440 VAL A C 1
ATOM 3369 O O . VAL A 1 440 ? 12.681 8.286 -10.742 1.00 49.75 440 VAL A O 1
ATOM 3372 N N . GLY A 1 441 ? 13.303 8.349 -12.900 1.00 43.72 441 GLY A N 1
ATOM 3373 C CA . GLY A 1 441 ? 14.757 8.291 -12.710 1.00 43.72 441 GLY A CA 1
ATOM 3374 C C . GLY A 1 441 ? 15.558 9.601 -12.622 1.00 43.72 441 GLY A C 1
ATOM 3375 O O . GLY A 1 441 ? 16.774 9.532 -12.746 1.00 43.72 441 GLY A O 1
ATOM 3376 N N . GLY A 1 442 ? 14.962 10.783 -12.377 1.00 44.12 442 GLY A N 1
ATOM 3377 C CA . GLY A 1 442 ? 15.757 11.851 -11.726 1.00 44.12 442 GLY A CA 1
ATOM 3378 C C . GLY A 1 442 ? 15.664 13.322 -12.148 1.00 44.12 442 GLY A C 1
ATOM 3379 O O . GLY A 1 442 ? 16.218 14.128 -11.412 1.00 44.12 442 GLY A O 1
ATOM 3380 N N . ALA A 1 443 ? 14.966 13.753 -13.206 1.00 39.09 443 ALA A N 1
ATOM 3381 C CA . ALA A 1 443 ? 14.957 15.198 -13.538 1.00 39.09 443 ALA A CA 1
ATOM 3382 C C . ALA A 1 443 ? 13.770 15.680 -14.387 1.00 39.09 443 ALA A C 1
ATOM 3384 O O . ALA A 1 443 ? 13.936 16.492 -15.289 1.00 39.09 443 ALA A O 1
ATOM 3385 N N . VAL A 1 444 ? 12.559 15.204 -14.113 1.00 42.47 444 VAL A N 1
ATOM 3386 C CA . VAL A 1 444 ? 11.373 15.718 -14.806 1.00 42.47 444 VAL A CA 1
ATOM 3387 C C . VAL A 1 444 ? 10.518 16.482 -13.811 1.00 42.47 444 VAL A C 1
ATOM 3389 O O . VAL A 1 444 ? 9.728 15.898 -13.074 1.00 42.47 444 VAL A O 1
ATOM 3392 N N . GLU A 1 445 ? 10.710 17.796 -13.792 1.00 45.56 445 GLU A N 1
ATOM 3393 C CA . GLU A 1 445 ? 9.804 18.751 -13.144 1.00 45.56 445 GLU A CA 1
ATOM 3394 C C . GLU A 1 445 ? 8.631 19.135 -14.068 1.00 45.56 445 GLU A C 1
ATOM 3396 O O . GLU A 1 445 ? 7.690 19.777 -13.618 1.00 45.56 445 GLU A O 1
ATOM 3401 N N . ASN A 1 446 ? 8.653 18.716 -15.345 1.00 47.81 446 ASN A N 1
ATOM 3402 C CA . ASN A 1 446 ? 7.599 18.996 -16.323 1.00 47.81 446 ASN A CA 1
ATOM 3403 C C . ASN A 1 446 ? 7.501 17.909 -17.417 1.00 47.81 446 ASN A C 1
ATOM 3405 O O . ASN A 1 446 ? 8.325 17.912 -18.335 1.00 47.81 446 ASN A O 1
ATOM 3409 N N . PRO A 1 447 ? 6.508 16.999 -17.366 1.00 49.09 447 PRO A N 1
ATOM 3410 C CA . PRO A 1 447 ? 6.309 15.978 -18.397 1.00 49.09 447 PRO A CA 1
ATOM 3411 C C . PRO A 1 447 ? 6.034 16.558 -19.794 1.00 49.09 447 PRO A C 1
ATOM 3413 O O . PRO A 1 447 ? 6.414 15.952 -20.789 1.00 49.09 447 PRO A O 1
ATOM 3416 N N . GLU A 1 448 ? 5.461 17.762 -19.875 1.00 54.31 448 GLU A N 1
ATOM 3417 C CA . GLU A 1 448 ? 5.150 18.460 -21.135 1.00 54.31 448 GLU A CA 1
ATOM 3418 C C . GLU A 1 448 ? 6.389 18.963 -21.898 1.00 54.31 448 GLU A C 1
ATOM 3420 O O . GLU A 1 448 ? 6.288 19.342 -23.061 1.00 54.31 448 GLU A O 1
ATOM 3425 N N . LYS A 1 449 ? 7.567 18.982 -21.257 1.00 55.41 449 LYS A N 1
ATOM 3426 C CA . LYS A 1 449 ? 8.829 19.470 -21.846 1.00 55.41 449 LYS A CA 1
ATOM 3427 C C . LYS A 1 449 ? 9.839 18.353 -22.125 1.00 55.41 449 LYS A C 1
ATOM 3429 O O . LYS A 1 449 ? 11.003 18.645 -22.395 1.00 55.41 449 LYS A O 1
ATOM 3434 N N . ILE A 1 450 ? 9.427 17.088 -22.019 1.00 60.91 450 ILE A N 1
ATOM 3435 C CA . ILE A 1 450 ? 10.312 15.949 -22.268 1.00 60.91 450 ILE A CA 1
ATOM 3436 C C . ILE A 1 450 ? 10.414 15.698 -23.768 1.00 60.91 450 ILE A C 1
ATOM 3438 O O .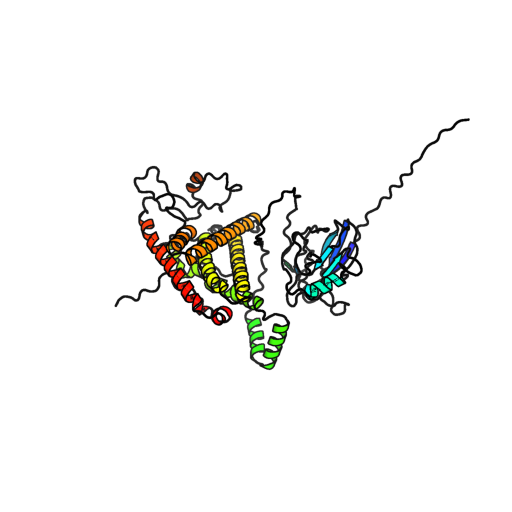 ILE A 1 450 ? 9.423 15.403 -24.432 1.00 60.91 450 ILE A O 1
ATOM 3442 N N . ASP A 1 451 ? 11.642 15.722 -24.271 1.00 67.31 451 ASP A N 1
ATOM 3443 C CA . ASP A 1 451 ? 11.975 15.107 -25.549 1.00 67.31 451 ASP A CA 1
ATOM 3444 C C . ASP A 1 451 ? 12.006 13.580 -25.370 1.00 67.31 451 ASP A C 1
ATOM 3446 O O . ASP A 1 451 ? 12.981 13.002 -24.877 1.00 67.31 451 ASP A O 1
ATOM 3450 N N . LEU A 1 452 ? 10.883 12.938 -25.700 1.00 64.25 452 LEU A N 1
ATOM 3451 C CA . LEU A 1 452 ? 10.689 11.500 -25.520 1.00 64.25 452 LEU A CA 1
ATOM 3452 C C . LEU A 1 452 ? 11.667 10.677 -26.364 1.00 64.25 452 LEU A C 1
ATOM 3454 O O . LEU A 1 452 ? 12.127 9.643 -25.890 1.00 64.25 452 LEU A O 1
ATOM 3458 N N . GLU A 1 453 ? 12.010 11.122 -27.574 1.00 66.06 453 GLU A N 1
ATOM 3459 C CA . GLU A 1 453 ? 12.937 10.396 -28.452 1.00 66.06 453 GLU A CA 1
ATOM 3460 C C . GLU A 1 453 ? 14.352 10.406 -27.871 1.00 66.06 453 GLU A C 1
ATOM 3462 O O . GLU A 1 453 ? 15.022 9.371 -27.807 1.00 66.06 453 GLU A O 1
ATOM 3467 N N . LYS A 1 454 ? 14.789 11.559 -27.356 1.00 66.88 454 LYS A N 1
ATOM 3468 C CA . LYS A 1 454 ? 16.094 11.675 -26.704 1.00 66.88 454 LYS A CA 1
ATOM 3469 C C . LYS A 1 454 ? 16.180 10.826 -25.437 1.00 66.88 454 LYS A C 1
ATOM 3471 O O . LYS A 1 454 ? 17.179 10.136 -25.237 1.00 66.88 454 LYS A O 1
ATOM 3476 N N . GLU A 1 455 ? 15.149 10.842 -24.597 1.00 64.19 455 GLU A N 1
ATOM 3477 C CA . GLU A 1 455 ? 15.121 10.051 -23.361 1.00 64.19 455 GLU A CA 1
ATOM 3478 C C . GLU A 1 455 ? 15.054 8.541 -23.633 1.00 64.19 455 GLU A C 1
ATOM 3480 O O . GLU A 1 455 ? 15.711 7.778 -22.934 1.00 64.19 455 GLU A O 1
ATOM 3485 N N . GLN A 1 456 ? 14.368 8.105 -24.696 1.00 64.81 456 GLN A N 1
ATOM 3486 C CA . GLN A 1 456 ? 14.353 6.700 -25.136 1.00 64.81 456 GLN A CA 1
ATOM 3487 C C . GLN A 1 456 ? 15.713 6.196 -25.633 1.00 64.81 456 GLN A C 1
ATOM 3489 O O . GLN A 1 456 ? 15.929 4.988 -25.692 1.00 64.81 456 GLN A O 1
ATOM 3494 N N . SER A 1 457 ? 16.632 7.089 -26.005 1.00 63.25 457 SER A N 1
ATOM 3495 C CA . SER A 1 457 ? 17.994 6.709 -26.401 1.00 63.25 457 SER A CA 1
ATOM 3496 C C . SER A 1 457 ? 18.961 6.613 -25.214 1.00 63.25 457 SER A C 1
ATOM 3498 O O . SER A 1 457 ? 20.027 6.003 -25.335 1.00 63.25 457 SER A O 1
ATOM 3500 N N . ARG A 1 458 ? 18.596 7.179 -24.053 1.00 61.25 458 ARG A N 1
ATOM 3501 C CA . ARG A 1 458 ? 19.422 7.166 -22.843 1.00 61.25 458 ARG A CA 1
ATOM 3502 C C . ARG A 1 458 ? 19.175 5.881 -22.061 1.00 61.25 458 ARG A C 1
ATOM 3504 O O . ARG A 1 458 ? 18.044 5.560 -21.721 1.00 61.25 458 ARG A O 1
ATOM 3511 N N . ASP A 1 459 ? 20.244 5.154 -21.756 1.00 62.06 459 ASP A N 1
ATOM 3512 C CA . ASP A 1 459 ? 20.165 4.053 -20.800 1.00 62.06 459 ASP A CA 1
ATOM 3513 C C . ASP A 1 459 ? 20.054 4.635 -19.388 1.00 62.06 459 ASP A C 1
ATOM 3515 O O . ASP A 1 459 ? 20.997 5.237 -18.872 1.00 62.06 459 ASP A O 1
ATOM 3519 N N . ASP A 1 460 ? 18.872 4.523 -18.794 1.00 57.53 460 ASP A N 1
ATOM 3520 C CA . ASP A 1 460 ? 18.593 4.974 -17.433 1.00 57.53 460 ASP A CA 1
ATOM 3521 C C . ASP A 1 460 ? 18.835 3.872 -16.388 1.00 57.53 460 ASP A C 1
ATOM 3523 O O . ASP A 1 460 ? 18.541 4.062 -15.205 1.00 57.53 460 ASP A O 1
ATOM 3527 N N . GLY A 1 461 ? 19.362 2.714 -16.808 1.00 56.69 461 GLY A N 1
ATOM 3528 C CA . GLY A 1 461 ? 19.600 1.569 -15.938 1.00 56.69 461 GLY A CA 1
ATOM 3529 C C . GLY A 1 461 ? 18.317 0.914 -15.419 1.00 56.69 461 GLY A C 1
ATOM 3530 O O . GLY A 1 461 ? 18.391 0.076 -14.520 1.00 56.69 461 GLY A O 1
ATOM 3531 N N . SER A 1 462 ? 17.142 1.263 -15.964 1.00 57.53 462 SER A N 1
ATOM 3532 C CA . SER A 1 462 ? 15.866 0.628 -15.607 1.00 57.53 462 SER A CA 1
ATOM 3533 C C . SER A 1 462 ? 15.776 -0.826 -16.077 1.00 57.53 462 SER A C 1
ATOM 3535 O O . SER A 1 462 ? 14.982 -1.594 -15.534 1.00 57.53 462 SER A O 1
ATOM 3537 N N . GLY A 1 463 ? 16.604 -1.212 -17.056 1.00 58.97 463 GLY A N 1
ATOM 3538 C CA . GLY A 1 463 ? 16.770 -2.583 -17.544 1.00 58.97 463 GLY A CA 1
ATOM 3539 C C . GLY A 1 463 ? 15.622 -3.112 -18.411 1.00 58.97 463 GLY A C 1
ATOM 3540 O O . GLY A 1 463 ? 15.684 -4.253 -18.856 1.00 58.97 463 GLY A O 1
ATOM 3541 N N . VAL A 1 464 ? 14.578 -2.317 -18.670 1.00 68.81 464 VAL A N 1
ATOM 3542 C CA . VAL A 1 464 ? 13.494 -2.682 -19.595 1.00 68.81 464 VAL A CA 1
ATOM 3543 C C . VAL A 1 464 ? 13.675 -1.890 -20.884 1.00 68.81 464 VAL A C 1
ATOM 3545 O O . VAL A 1 464 ? 13.324 -0.718 -20.968 1.00 68.81 464 VAL A O 1
ATOM 3548 N N . HIS A 1 465 ? 14.239 -2.528 -21.900 1.00 73.75 465 HIS A N 1
ATOM 3549 C CA . HIS A 1 465 ? 14.460 -1.954 -23.226 1.00 73.75 465 HIS A CA 1
ATOM 3550 C C . HIS A 1 465 ? 14.010 -2.936 -24.304 1.00 73.75 465 HIS A C 1
ATOM 3552 O O . HIS A 1 465 ? 13.910 -4.131 -24.035 1.00 73.75 465 HIS A O 1
ATOM 3558 N N . ASP A 1 466 ? 13.754 -2.429 -25.504 1.00 79.50 466 ASP A N 1
ATOM 3559 C CA . ASP A 1 466 ? 13.601 -3.221 -26.719 1.00 79.50 466 ASP A CA 1
ATOM 3560 C C . ASP A 1 466 ? 14.828 -4.099 -26.971 1.00 79.50 466 ASP A C 1
ATOM 3562 O O . ASP A 1 466 ? 15.947 -3.759 -26.567 1.00 79.50 466 ASP A O 1
ATOM 3566 N N . TYR A 1 467 ? 14.613 -5.230 -27.639 1.00 82.94 467 TYR A N 1
ATOM 3567 C CA . TYR A 1 467 ? 15.712 -6.089 -28.047 1.00 82.94 467 TYR A CA 1
ATOM 3568 C C . TYR A 1 467 ? 16.452 -5.452 -29.223 1.00 82.94 467 TYR A C 1
ATOM 3570 O O . TYR A 1 467 ? 15.816 -4.891 -30.124 1.00 82.94 467 TYR A O 1
ATOM 3578 N N . PRO A 1 468 ? 17.792 -5.500 -29.214 1.00 79.25 468 PRO A N 1
ATOM 3579 C CA . PRO A 1 468 ? 18.572 -5.016 -30.335 1.00 79.25 468 PRO A CA 1
ATOM 3580 C C . PRO A 1 468 ? 18.346 -5.906 -31.576 1.00 79.25 468 PRO A C 1
ATOM 3582 O O . PRO A 1 468 ? 17.828 -7.020 -31.456 1.00 79.25 468 PRO A O 1
ATOM 3585 N N . PRO A 1 469 ? 18.716 -5.434 -32.780 1.00 81.12 469 PRO A N 1
ATOM 3586 C CA . PRO A 1 469 ? 18.462 -6.161 -34.026 1.00 81.12 469 PRO A CA 1
ATOM 3587 C C . PRO A 1 469 ? 19.006 -7.597 -34.087 1.00 81.12 469 PRO A C 1
ATOM 3589 O O . PRO A 1 469 ? 18.463 -8.429 -34.810 1.00 81.12 469 PRO A O 1
ATOM 3592 N N . ASP A 1 470 ? 20.071 -7.888 -33.343 1.00 83.31 470 ASP A N 1
ATOM 3593 C CA . ASP A 1 470 ? 20.697 -9.205 -33.216 1.00 83.31 470 ASP A CA 1
ATOM 3594 C C . ASP A 1 470 ? 19.929 -10.179 -32.304 1.00 83.31 470 ASP A C 1
ATOM 3596 O O . ASP A 1 470 ? 20.185 -11.378 -32.355 1.00 83.31 470 ASP A O 1
ATOM 3600 N N . GLU A 1 471 ? 18.953 -9.692 -31.534 1.00 86.06 471 GLU A N 1
ATOM 3601 C CA . GLU A 1 471 ? 18.097 -10.483 -30.635 1.00 86.06 471 GLU A CA 1
ATOM 3602 C C . GLU A 1 471 ? 16.605 -10.393 -31.016 1.00 86.06 471 GLU A C 1
ATOM 3604 O O . GLU A 1 471 ? 15.705 -10.514 -30.179 1.00 86.06 471 GLU A O 1
ATOM 3609 N N . ILE A 1 472 ? 16.316 -10.146 -32.297 1.00 85.06 472 ILE A N 1
ATOM 3610 C CA . ILE A 1 472 ? 14.948 -9.979 -32.805 1.00 85.06 472 ILE A CA 1
ATOM 3611 C C . ILE A 1 472 ? 14.055 -11.207 -32.566 1.00 85.06 472 ILE A C 1
ATOM 3613 O O . ILE A 1 472 ? 12.840 -11.086 -32.400 1.00 85.06 472 ILE A O 1
ATOM 3617 N N . ASP A 1 473 ? 14.650 -12.396 -32.516 1.00 85.56 473 ASP A N 1
ATOM 3618 C CA . ASP A 1 473 ? 13.977 -13.670 -32.273 1.00 85.56 473 ASP A CA 1
ATOM 3619 C C . ASP A 1 473 ? 13.278 -13.716 -30.906 1.00 85.56 473 ASP A C 1
ATOM 3621 O O . ASP A 1 473 ? 12.254 -14.388 -30.756 1.00 85.56 473 ASP A O 1
ATOM 3625 N N . LYS A 1 474 ? 13.749 -12.936 -29.927 1.00 86.00 474 LYS A N 1
ATOM 3626 C CA . LYS A 1 474 ? 13.105 -12.829 -28.611 1.00 86.00 474 LYS A CA 1
ATOM 3627 C C . LYS A 1 474 ? 11.699 -12.231 -28.687 1.00 86.00 474 LYS A C 1
ATOM 3629 O O . LYS A 1 474 ? 10.829 -12.640 -27.917 1.00 86.00 474 LYS A O 1
ATOM 3634 N N . TYR A 1 475 ? 11.419 -11.357 -29.660 1.00 84.94 475 TYR A N 1
ATOM 3635 C CA . TYR A 1 475 ? 10.064 -10.835 -29.883 1.00 84.94 475 TYR A CA 1
ATOM 3636 C C . TYR A 1 475 ? 9.067 -11.920 -30.299 1.00 84.94 475 TYR A C 1
ATOM 3638 O O . TYR A 1 475 ? 7.877 -11.801 -30.010 1.00 84.94 475 TYR A O 1
ATOM 3646 N N . VAL A 1 476 ? 9.526 -12.999 -30.939 1.00 84.75 476 VAL A N 1
ATOM 3647 C CA . VAL A 1 476 ? 8.650 -14.090 -31.401 1.00 84.75 476 VAL A CA 1
ATOM 3648 C C . VAL A 1 476 ? 8.054 -14.869 -30.225 1.00 84.75 476 VAL A C 1
ATOM 3650 O O . VAL A 1 476 ? 6.975 -15.437 -30.354 1.00 84.75 476 VAL A O 1
ATOM 3653 N N . ARG A 1 477 ? 8.696 -14.839 -29.049 1.00 84.94 477 ARG A N 1
ATOM 3654 C CA . ARG A 1 477 ? 8.202 -15.507 -27.832 1.00 84.94 477 ARG A CA 1
ATOM 3655 C C . ARG A 1 477 ? 7.065 -14.752 -27.144 1.00 84.94 477 ARG A C 1
ATOM 3657 O O . ARG A 1 477 ? 6.385 -15.304 -26.287 1.00 84.94 477 ARG A O 1
ATOM 3664 N N . TYR A 1 478 ? 6.840 -13.488 -27.494 1.00 85.38 478 TYR A N 1
ATOM 3665 C CA . TYR A 1 478 ? 5.891 -12.628 -26.787 1.00 85.38 478 TYR A CA 1
ATOM 3666 C C . TYR A 1 478 ? 4.440 -13.108 -26.839 1.00 85.38 478 TYR A C 1
ATOM 3668 O O . TYR A 1 478 ? 3.799 -13.099 -25.788 1.00 85.38 478 TYR A O 1
ATOM 3676 N N . PRO A 1 479 ? 3.896 -13.535 -27.996 1.00 89.56 479 PRO A N 1
ATOM 3677 C CA . PRO A 1 479 ? 2.558 -14.113 -28.046 1.00 89.56 479 PRO A CA 1
ATOM 3678 C C . PRO A 1 479 ? 2.392 -15.310 -27.106 1.00 89.56 479 PRO A C 1
ATOM 3680 O O . PRO A 1 479 ? 1.384 -15.394 -26.410 1.00 89.56 479 PRO A O 1
ATOM 3683 N N . GLU A 1 480 ? 3.395 -16.188 -27.032 1.00 91.44 480 GLU A N 1
ATOM 3684 C CA . GLU A 1 480 ? 3.384 -17.354 -26.143 1.00 91.44 480 GLU A CA 1
ATOM 3685 C C . GLU A 1 480 ? 3.442 -16.934 -24.669 1.00 91.44 480 GLU A C 1
ATOM 3687 O O . GLU A 1 480 ? 2.620 -17.379 -23.874 1.00 91.44 480 GLU A O 1
ATOM 3692 N N . LEU A 1 481 ? 4.326 -15.996 -24.309 1.00 92.00 481 LEU A N 1
ATOM 3693 C CA . LEU A 1 481 ? 4.415 -15.462 -22.945 1.00 92.00 481 LEU A CA 1
ATOM 3694 C C . LEU A 1 481 ? 3.123 -14.762 -22.506 1.00 92.00 481 LEU A C 1
ATOM 3696 O O . LEU A 1 481 ? 2.667 -14.938 -21.376 1.00 92.00 481 LEU A O 1
ATOM 3700 N N . MET A 1 482 ? 2.512 -13.970 -23.391 1.00 94.31 482 MET A N 1
ATOM 3701 C CA . MET A 1 482 ? 1.220 -13.340 -23.119 1.00 94.31 482 MET A CA 1
ATOM 3702 C C . MET A 1 482 ? 0.130 -14.388 -22.918 1.00 94.31 482 MET A C 1
ATOM 3704 O O . MET A 1 482 ? -0.651 -14.266 -21.976 1.00 94.31 482 MET A O 1
ATOM 3708 N N . LEU A 1 483 ? 0.092 -15.422 -23.762 1.00 95.38 483 LEU A N 1
ATOM 3709 C CA . LEU A 1 483 ? -0.849 -16.528 -23.625 1.00 95.38 483 LEU A CA 1
ATOM 3710 C C . LEU A 1 483 ? -0.660 -17.257 -22.289 1.00 95.38 483 LEU A C 1
ATOM 3712 O O . LEU A 1 483 ? -1.649 -17.506 -21.599 1.00 95.38 483 LEU A O 1
ATOM 3716 N N . ASP A 1 484 ? 0.579 -17.551 -21.895 1.00 95.94 484 ASP A N 1
ATOM 3717 C CA . ASP A 1 484 ? 0.902 -18.192 -20.618 1.00 95.94 484 ASP A CA 1
ATOM 3718 C C . ASP A 1 484 ? 0.397 -17.365 -19.431 1.00 95.94 484 ASP A C 1
ATOM 3720 O O . ASP A 1 484 ? -0.291 -17.888 -18.551 1.00 95.94 484 ASP A O 1
ATOM 3724 N N . ILE A 1 485 ? 0.695 -16.061 -19.417 1.00 96.62 485 ILE A N 1
ATOM 3725 C CA . ILE A 1 485 ? 0.315 -15.163 -18.320 1.00 96.62 485 ILE A CA 1
ATOM 3726 C C . ILE A 1 485 ? -1.203 -14.953 -18.285 1.00 96.62 485 ILE A C 1
ATOM 3728 O O . ILE A 1 485 ? -1.797 -15.021 -17.212 1.00 96.62 485 ILE A O 1
ATOM 3732 N N . VAL A 1 486 ? -1.863 -14.742 -19.427 1.00 97.44 486 VAL A N 1
ATOM 3733 C CA . VAL A 1 486 ? -3.328 -14.579 -19.488 1.00 97.44 486 VAL A CA 1
ATOM 3734 C C . VAL A 1 486 ? -4.040 -15.859 -19.058 1.00 97.44 486 VAL A C 1
ATOM 3736 O O . VAL A 1 486 ? -4.977 -15.807 -18.259 1.00 97.44 486 VAL A O 1
ATOM 3739 N N . THR A 1 487 ? -3.562 -17.018 -19.514 1.00 97.44 487 THR A N 1
ATOM 3740 C CA . THR A 1 487 ? -4.088 -18.324 -19.092 1.00 97.44 487 THR A CA 1
ATOM 3741 C C . THR A 1 487 ? -3.915 -18.511 -17.590 1.00 97.44 487 THR A C 1
ATOM 3743 O O . THR A 1 487 ? -4.853 -18.922 -16.905 1.00 97.44 487 THR A O 1
ATOM 3746 N N . TYR A 1 488 ? -2.742 -18.165 -17.057 1.00 97.69 488 TYR A N 1
ATOM 3747 C CA . TYR A 1 488 ? -2.467 -18.164 -15.626 1.00 97.69 488 TYR A CA 1
ATOM 3748 C C . TYR A 1 488 ? -3.442 -17.263 -14.856 1.00 97.69 488 TYR A C 1
ATOM 3750 O O . TYR A 1 488 ? -4.092 -17.735 -13.924 1.00 97.69 488 TYR A O 1
ATOM 3758 N N . MET A 1 489 ? -3.624 -16.012 -15.287 1.00 97.81 489 MET A N 1
ATOM 3759 C CA . MET A 1 489 ? -4.541 -15.057 -14.658 1.00 97.81 489 MET A CA 1
ATOM 3760 C C . MET A 1 489 ? -5.978 -15.582 -14.631 1.00 97.81 489 MET A C 1
ATOM 3762 O O . MET A 1 489 ? -6.605 -15.615 -13.573 1.00 97.81 489 MET A O 1
ATOM 3766 N N . ARG A 1 490 ? -6.498 -16.048 -15.774 1.00 97.06 490 ARG A N 1
ATOM 3767 C CA . ARG A 1 490 ? -7.853 -16.615 -15.870 1.00 97.06 490 ARG A CA 1
ATOM 3768 C C . ARG A 1 490 ? -8.010 -17.830 -14.965 1.00 97.06 490 ARG A C 1
ATOM 3770 O O . ARG A 1 490 ? -8.995 -17.929 -14.235 1.00 97.06 490 ARG A O 1
ATOM 3777 N N . ARG A 1 491 ? -7.030 -18.734 -14.977 1.00 97.25 491 ARG A N 1
ATOM 3778 C CA . ARG A 1 491 ? -7.040 -19.948 -14.159 1.00 97.25 491 ARG A CA 1
ATOM 3779 C C . ARG A 1 491 ? -7.039 -19.626 -12.667 1.00 97.25 491 ARG A C 1
ATOM 3781 O O . ARG A 1 491 ? -7.829 -20.215 -11.935 1.00 97.25 491 ARG A O 1
ATOM 3788 N N . GLU A 1 492 ? -6.186 -18.712 -12.211 1.00 97.69 492 GLU A N 1
ATOM 3789 C CA . GLU A 1 492 ? -6.110 -18.348 -10.793 1.00 97.69 492 GLU A CA 1
ATOM 3790 C C . GLU A 1 492 ? -7.344 -17.572 -10.328 1.00 97.69 492 GLU A C 1
ATOM 3792 O O . GLU A 1 492 ? -7.839 -17.850 -9.240 1.00 97.69 492 GLU A O 1
ATOM 3797 N N . ILE A 1 493 ? -7.906 -16.675 -11.144 1.00 97.19 493 ILE A N 1
ATOM 3798 C CA . ILE A 1 493 ? -9.149 -15.966 -10.798 1.00 97.19 493 ILE A CA 1
ATOM 3799 C C . ILE A 1 493 ? -10.315 -16.951 -10.659 1.00 97.19 493 ILE A C 1
ATOM 3801 O O . ILE A 1 493 ? -10.995 -16.941 -9.634 1.00 97.19 493 ILE A O 1
ATOM 3805 N N . LEU A 1 494 ? -10.492 -17.864 -11.622 1.00 96.88 494 LEU A N 1
ATOM 3806 C CA . LEU A 1 494 ? -11.509 -18.924 -11.543 1.00 96.88 494 LEU A CA 1
ATOM 3807 C C . LEU A 1 494 ? -11.272 -19.875 -10.363 1.00 96.88 494 LEU A C 1
ATOM 3809 O O . LEU A 1 494 ? -12.214 -20.437 -9.805 1.00 96.88 494 LEU A O 1
ATOM 3813 N N . ARG A 1 495 ? -10.012 -20.107 -9.984 1.00 97.19 495 ARG A N 1
ATOM 3814 C CA . ARG A 1 495 ? -9.674 -20.913 -8.807 1.00 97.19 495 ARG A CA 1
ATOM 3815 C C . ARG A 1 495 ? -10.067 -20.188 -7.523 1.00 97.19 495 ARG A C 1
ATOM 3817 O O . ARG A 1 495 ? -10.691 -20.809 -6.671 1.00 97.19 495 ARG A O 1
ATOM 3824 N N . LEU A 1 496 ? -9.724 -18.906 -7.396 1.00 97.00 496 LEU A N 1
ATOM 3825 C CA . LEU A 1 496 ? -10.051 -18.074 -6.236 1.00 97.00 496 LEU A CA 1
ATOM 3826 C C . LEU A 1 496 ? -11.566 -17.887 -6.070 1.00 97.00 496 LEU A C 1
ATOM 3828 O O . LEU A 1 496 ? -12.053 -17.884 -4.942 1.00 97.00 496 LEU A O 1
ATOM 3832 N N . GLU A 1 497 ? -12.315 -17.779 -7.170 1.00 96.00 497 GLU A N 1
ATOM 3833 C CA . GLU A 1 497 ? -13.785 -17.719 -7.167 1.00 96.00 497 GLU A CA 1
ATOM 3834 C C . GLU A 1 497 ? -14.420 -18.949 -6.502 1.00 96.00 497 GLU A C 1
ATOM 3836 O O . GLU A 1 497 ? -15.384 -18.821 -5.754 1.00 96.00 497 GLU A O 1
ATOM 3841 N N . LYS A 1 498 ? -13.852 -20.143 -6.713 1.00 96.56 498 LYS A N 1
ATOM 3842 C CA . LYS A 1 498 ? -14.368 -21.402 -6.144 1.00 96.56 498 LYS A CA 1
ATOM 3843 C C . LYS A 1 498 ? -14.130 -21.550 -4.641 1.00 96.56 498 LYS A C 1
ATOM 3845 O O . LYS A 1 498 ? -14.658 -22.481 -4.037 1.00 96.56 498 LYS A O 1
ATOM 3850 N N . ILE A 1 499 ? -13.310 -20.690 -4.044 1.00 96.38 499 ILE A N 1
ATOM 3851 C CA . ILE A 1 499 ? -13.026 -20.718 -2.610 1.00 96.38 499 ILE A CA 1
ATOM 3852 C C . ILE A 1 499 ? -14.142 -19.960 -1.896 1.00 96.38 499 ILE A C 1
ATOM 3854 O O . ILE A 1 499 ? -14.398 -18.802 -2.221 1.00 96.38 499 ILE A O 1
ATOM 3858 N N . SER A 1 500 ? -14.789 -20.597 -0.920 1.00 97.00 500 SER A N 1
ATOM 3859 C CA . SER A 1 500 ? -15.849 -19.985 -0.106 1.00 97.00 500 SER A CA 1
ATOM 3860 C C . SER A 1 500 ? -15.365 -18.736 0.635 1.00 97.00 500 SER A C 1
ATOM 3862 O O . SER A 1 500 ? -14.187 -18.644 0.991 1.00 97.00 500 SER A O 1
ATOM 3864 N N . ASP A 1 501 ? -16.276 -17.807 0.923 1.00 96.38 501 ASP A N 1
ATOM 3865 C CA . ASP A 1 501 ? -15.967 -16.583 1.673 1.00 96.38 501 ASP A CA 1
ATOM 3866 C C . ASP A 1 501 ? -15.374 -16.896 3.057 1.00 96.38 501 ASP A C 1
ATOM 3868 O O . ASP A 1 501 ? -14.419 -16.247 3.485 1.00 96.38 501 ASP A O 1
ATOM 3872 N N . GLU A 1 502 ? -15.873 -17.937 3.727 1.00 93.38 502 GLU A N 1
ATOM 3873 C CA . GLU A 1 502 ? -15.379 -18.401 5.026 1.00 93.38 502 GLU A CA 1
ATOM 3874 C C . GLU A 1 502 ? -13.912 -18.842 4.945 1.00 93.38 502 GLU A C 1
ATOM 3876 O O . GLU A 1 502 ? -13.088 -18.416 5.750 1.00 93.38 502 GLU A O 1
ATOM 3881 N N . GLU A 1 503 ? -13.550 -19.632 3.934 1.00 93.69 503 GLU A N 1
ATOM 3882 C CA . GLU A 1 503 ? -12.168 -20.090 3.723 1.00 93.69 503 GLU A CA 1
ATOM 3883 C C . GLU A 1 503 ? -11.223 -18.922 3.372 1.00 93.69 503 GLU A C 1
ATOM 3885 O O . GLU A 1 503 ? -10.080 -18.882 3.831 1.00 93.69 503 GLU A O 1
ATOM 3890 N N . ILE A 1 504 ? -11.695 -17.912 2.631 1.00 93.25 504 ILE A N 1
ATOM 3891 C CA . ILE A 1 504 ? -10.921 -16.685 2.368 1.00 93.25 504 ILE A CA 1
ATOM 3892 C C . ILE A 1 504 ? -10.624 -15.942 3.681 1.00 93.25 504 ILE A C 1
ATOM 3894 O O . ILE A 1 504 ? -9.477 -15.549 3.943 1.00 93.25 504 ILE A O 1
ATOM 3898 N N . MET A 1 505 ? -11.653 -15.756 4.511 1.00 90.38 505 MET A N 1
ATOM 3899 C CA . MET A 1 505 ? -11.585 -14.926 5.715 1.00 90.38 505 MET A CA 1
ATOM 3900 C C . MET A 1 505 ? -10.940 -15.626 6.915 1.00 90.38 505 MET A C 1
ATOM 3902 O O . MET A 1 505 ? -10.272 -14.977 7.722 1.00 90.38 505 MET A O 1
ATOM 3906 N N . GLU A 1 506 ? -11.135 -16.934 7.050 1.00 86.62 506 GLU A N 1
ATOM 3907 C CA . GLU A 1 506 ? -10.798 -17.696 8.259 1.00 86.62 506 GLU A CA 1
ATOM 3908 C C . GLU A 1 506 ? -9.912 -18.917 7.982 1.00 86.62 506 GLU A C 1
ATOM 3910 O O . GLU A 1 506 ? -9.268 -19.423 8.900 1.00 86.62 506 GLU A O 1
ATOM 3915 N N . GLY A 1 507 ? -9.849 -19.370 6.730 1.00 87.62 507 GLY A N 1
ATOM 3916 C CA . GLY A 1 507 ? -9.205 -20.619 6.337 1.00 87.62 507 GLY A CA 1
ATOM 3917 C C . GLY A 1 507 ? -7.677 -20.599 6.286 1.00 87.62 507 GLY A C 1
ATOM 3918 O O . GLY A 1 507 ? -6.985 -19.643 6.674 1.00 87.62 507 GLY A O 1
ATOM 3919 N N . GLY A 1 508 ? -7.112 -21.684 5.765 1.00 87.81 508 GLY A N 1
ATOM 3920 C CA . GLY A 1 508 ? -5.667 -21.833 5.612 1.00 87.81 508 GLY A CA 1
ATOM 3921 C C . GLY A 1 508 ? -5.107 -20.932 4.507 1.00 87.81 508 GLY A C 1
ATOM 3922 O O . GLY A 1 508 ? -5.759 -20.673 3.502 1.00 87.81 508 GLY A O 1
ATOM 3923 N N . LEU A 1 509 ? -3.861 -20.465 4.648 1.00 90.06 509 LEU A N 1
ATOM 3924 C CA . LEU A 1 509 ? -3.206 -19.690 3.578 1.00 90.06 509 LEU A CA 1
ATOM 3925 C C . LEU A 1 509 ? -2.843 -20.558 2.363 1.00 90.06 509 LEU A C 1
ATOM 3927 O O . LEU A 1 509 ? -2.725 -20.038 1.258 1.00 90.06 509 LEU A O 1
ATOM 3931 N N . GLU A 1 510 ? -2.672 -21.870 2.548 1.00 90.81 510 GLU A N 1
ATOM 3932 C CA . GLU A 1 510 ? -2.262 -22.794 1.480 1.00 90.81 510 GLU A CA 1
ATOM 3933 C C . GLU A 1 510 ? -3.258 -22.830 0.321 1.00 90.81 510 GLU A C 1
ATOM 3935 O O . GLU A 1 510 ? -2.849 -22.797 -0.836 1.00 90.81 510 GLU A O 1
ATOM 3940 N N . ALA A 1 511 ? -4.561 -22.814 0.621 1.00 89.62 511 ALA A N 1
ATOM 3941 C CA . ALA A 1 511 ? -5.605 -22.782 -0.398 1.00 89.62 511 ALA A CA 1
ATOM 3942 C C . ALA A 1 511 ? -5.581 -21.485 -1.220 1.00 89.62 511 ALA A C 1
ATOM 3944 O O . ALA A 1 511 ? -6.117 -21.445 -2.323 1.00 89.62 511 ALA A O 1
ATOM 3945 N N . LEU A 1 512 ? -4.957 -20.422 -0.712 1.00 93.62 512 LEU A N 1
ATOM 3946 C CA . LEU A 1 512 ? -4.930 -19.107 -1.344 1.00 93.62 512 LEU A CA 1
ATOM 3947 C C . LEU A 1 512 ? -3.633 -18.840 -2.114 1.00 93.62 512 LEU A C 1
ATOM 3949 O O . LEU A 1 512 ? -3.604 -17.923 -2.932 1.00 93.62 512 LEU A O 1
ATOM 3953 N N . LYS A 1 513 ? -2.588 -19.655 -1.918 1.00 95.19 513 LYS A N 1
ATOM 3954 C CA . LYS A 1 513 ? -1.330 -19.532 -2.662 1.00 95.19 513 LYS A CA 1
ATOM 3955 C C . LYS A 1 513 ? -1.563 -19.674 -4.159 1.00 95.19 513 LYS A C 1
ATOM 3957 O O . LYS A 1 513 ? -2.269 -20.574 -4.612 1.00 95.19 513 LYS A O 1
ATOM 3962 N N . PHE A 1 514 ? -0.942 -18.782 -4.917 1.00 96.25 514 PHE A N 1
ATOM 3963 C CA . PHE A 1 514 ? -0.977 -18.838 -6.367 1.00 96.25 514 PHE A CA 1
ATOM 3964 C C . PHE A 1 514 ? -0.231 -20.069 -6.893 1.00 96.25 514 PHE A C 1
ATOM 3966 O O . PHE A 1 514 ? 0.823 -20.444 -6.374 1.00 96.25 514 PHE A O 1
ATOM 3973 N N . GLY A 1 515 ? -0.804 -20.709 -7.914 1.00 94.06 515 GLY A N 1
ATOM 3974 C CA . GLY A 1 515 ? -0.168 -21.824 -8.612 1.00 94.06 515 GLY A CA 1
ATOM 3975 C C . GLY A 1 515 ? 1.004 -21.391 -9.500 1.00 94.06 515 GLY A C 1
ATOM 3976 O O . GLY A 1 515 ? 1.293 -20.208 -9.654 1.00 94.06 515 GLY A O 1
ATOM 3977 N N . ARG A 1 516 ? 1.658 -22.365 -10.144 1.00 94.56 516 ARG A N 1
ATOM 3978 C CA . ARG A 1 516 ? 2.710 -22.089 -11.138 1.00 94.56 516 ARG A CA 1
ATOM 3979 C C . ARG A 1 516 ? 2.149 -21.415 -12.376 1.00 94.56 516 ARG A C 1
ATOM 3981 O O . ARG A 1 516 ? 1.051 -21.772 -12.798 1.00 94.56 516 ARG A O 1
ATOM 3988 N N . ILE A 1 517 ? 2.911 -20.536 -13.016 1.00 94.31 517 ILE A N 1
ATOM 3989 C CA . ILE A 1 517 ? 2.449 -19.824 -14.221 1.00 94.31 517 ILE A CA 1
ATOM 3990 C C . ILE A 1 517 ? 2.065 -20.834 -15.305 1.00 94.31 517 ILE A C 1
ATOM 3992 O O . ILE A 1 517 ? 0.890 -20.948 -15.667 1.00 94.31 517 ILE A O 1
ATOM 3996 N N . ARG A 1 518 ? 3.012 -21.696 -15.688 1.00 91.50 518 ARG A N 1
ATOM 3997 C CA . ARG A 1 518 ? 2.723 -22.884 -16.494 1.00 91.50 518 ARG A CA 1
ATOM 3998 C C . ARG A 1 518 ? 2.426 -24.081 -15.585 1.00 91.50 518 ARG A C 1
ATOM 4000 O O . ARG A 1 518 ? 3.242 -24.397 -14.714 1.00 91.50 518 ARG A O 1
ATOM 4007 N N . PRO A 1 519 ? 1.282 -24.767 -15.752 1.00 81.19 519 PRO A N 1
ATOM 4008 C CA . PRO A 1 519 ? 1.021 -25.995 -15.015 1.00 81.19 519 PRO A CA 1
ATOM 4009 C C . PRO A 1 519 ? 2.045 -27.065 -15.415 1.00 81.19 519 PRO A C 1
ATOM 4011 O O . PRO A 1 519 ? 2.537 -27.077 -16.543 1.00 81.19 519 PRO A O 1
ATOM 4014 N N . ASN A 1 520 ? 2.361 -27.985 -14.501 1.00 71.69 520 ASN A N 1
ATOM 4015 C CA . ASN A 1 520 ? 3.198 -29.130 -14.845 1.00 71.69 520 ASN A CA 1
ATOM 4016 C C . ASN A 1 520 ? 2.487 -29.930 -15.941 1.00 71.69 520 ASN A C 1
ATOM 4018 O O . ASN A 1 520 ? 1.451 -30.543 -15.682 1.00 71.69 520 ASN A O 1
ATOM 4022 N N . VAL A 1 521 ? 3.042 -29.932 -17.152 1.00 58.44 521 VAL A N 1
ATOM 4023 C CA . VAL A 1 521 ? 2.627 -30.875 -18.188 1.00 58.44 521 VAL A CA 1
ATOM 4024 C C . VAL A 1 521 ? 2.966 -32.263 -17.637 1.00 58.44 521 VAL A C 1
ATOM 4026 O O . VAL A 1 521 ? 4.133 -32.495 -17.293 1.00 58.44 521 VAL A O 1
ATOM 4029 N N . PRO A 1 522 ? 1.996 -33.182 -17.471 1.00 47.84 522 PRO A N 1
ATOM 4030 C CA . PRO A 1 522 ? 2.332 -34.566 -17.177 1.00 47.84 522 PRO A CA 1
ATOM 4031 C C . PRO A 1 522 ? 3.296 -35.006 -18.272 1.00 47.84 522 PRO A C 1
ATOM 4033 O O . PRO A 1 522 ? 2.982 -34.818 -19.446 1.00 47.84 522 PRO A O 1
ATOM 4036 N N . LYS A 1 523 ? 4.476 -35.534 -17.915 1.00 39.41 523 LYS A N 1
ATOM 4037 C CA . LYS A 1 523 ? 5.340 -36.175 -18.912 1.00 39.41 523 LYS A CA 1
ATOM 4038 C C . LYS A 1 523 ? 4.446 -37.150 -19.670 1.00 39.41 523 LYS A C 1
ATOM 4040 O O . LYS A 1 523 ? 3.921 -38.071 -19.047 1.00 39.41 523 LYS A O 1
ATOM 4045 N N . SER A 1 524 ? 4.212 -36.886 -20.952 1.00 43.44 524 SER A N 1
ATOM 4046 C CA . SER A 1 524 ? 3.533 -37.826 -21.832 1.00 43.44 524 SER A CA 1
ATOM 4047 C C . SER A 1 524 ? 4.270 -39.152 -21.685 1.00 43.44 524 SER A C 1
ATOM 4049 O O . SER A 1 524 ? 5.476 -39.200 -21.947 1.00 43.44 524 SER A O 1
ATOM 4051 N N . GLN A 1 525 ? 3.585 -40.157 -21.140 1.00 35.28 525 GLN A N 1
ATOM 4052 C CA . GLN A 1 525 ? 4.063 -41.534 -21.192 1.00 35.28 525 GLN A CA 1
ATOM 4053 C C . GLN A 1 525 ? 4.052 -42.019 -22.634 1.00 35.28 525 GLN A C 1
ATOM 4055 O O . GLN A 1 525 ? 3.121 -41.615 -23.371 1.00 35.28 525 GLN A O 1
#

Foldseek 3Di:
DDDDDDDDPPPPPPPPPPPQAEAEKEWAADCPDDLGGLAIVVQEDEDDAFHKYKYWDFHDFAKWKKAWDDLVDFLEHDAQAAILFIKGAAPPTDPPTWIFIKGFHDRPDKTKIFTNDPPPHGSQLSQHIGMYNADCDDRRHSVSSSVVSVVDPDHHPDQHAQDHVRMHTPDHIDDADPRMDGASHHDDDDDDDDDDDDDDDDDDDDDDQGDDDPDPPPPVVVVVVVVVVLVVDPVSVVVVCVVCVVSCVPPLLNLLLVLLLCCLQVAQQCQCVVQVCCQCPQLVQPLDPLLSLLRSLLRLLLVLLLLCPFDPPNSVSNNVSNVVSSLQQVLQVLFCLQAPDVVGDQGSRHDGPSHDRPPQDPVNDGDPDDGRPSVLSSLVSVVSVVLSVVLSVQCVVCVVPHLVSNLVSCCVRRSVVAQVVHAFAPPDVPGDWFDRQPPSQDDPPDPVPDPRSVSRVDCSVSSRIHDGNVVSVSVVCSVVSSVLQSVQSVVLSVQSNPDDSCCSSPNDCVSNHRDDSDDPDPPDD

Sequence (525 aa):
MMRFLTVACLSIATLVQAQNQTIQVQVGGTENESGGIFQFNPSSFNATNGSVITFEFSGNPGNHSITQSALSNPCQPLSGGFDSGWVLIPTGGVSPSPLWNLTVTDDSHPIYFFCKQLIPSPHCAAGMVGTINAPSSGTGSLNDFLNNAKQTTDSGQGIGALVGQGASASADPGPLPSGVTLFGTPGATAVSAASSSTGAAASTSATTSGNAASQMKFDPKIFVLLAASVETSPTVRYWFMKITALLGYHSPKQRAGLRTFLLYERICAVTPDAERNFWQNECDLPPTFQSWFIITNLHFWMLTVRLRALPEPHGRFYVQFLLDHFFLDIEDRIRAILQPSIPPRDPYTFFTSFYINPNIPKDGKLKRGSRAPERLVTRQMKIFKEQWMGMGMWFDYGLVTNDMELASAVWRNLLGARGSQGIAYPDSNPPKFRRGVNLVGGAVENPEKIDLEKEQSRDDGSGVHDYPPDEIDKYVRYPELMLDIVTYMRREILRLEKISDEEIMEGGLEALKFGRIRPNVPKSQ